Protein AF-0000000087553254 (afdb_homodimer)

Solvent-accessible surface area (backbone atoms only — not comparable to full-atom values): 28146 Å² total; per-residue (Å²): 136,81,85,48,63,66,59,53,47,50,54,47,42,64,72,37,41,68,56,50,58,52,58,67,69,57,78,90,59,87,63,30,45,30,37,30,45,46,31,50,48,27,61,68,55,45,52,47,40,70,76,36,70,59,27,34,40,38,30,23,25,74,48,68,72,35,42,65,58,19,60,81,59,50,51,98,47,33,47,75,44,86,37,45,73,69,58,56,67,71,47,87,70,63,21,42,25,44,35,29,61,66,35,65,56,79,42,71,55,43,85,60,46,50,57,54,55,57,69,32,39,32,76,57,6,33,45,37,40,32,27,63,36,48,82,74,21,64,72,50,43,51,51,53,53,50,32,69,30,85,71,38,18,66,62,43,70,66,49,74,79,81,67,36,62,73,54,72,57,55,49,49,50,53,43,49,75,66,45,36,38,82,66,42,45,32,38,38,43,59,67,44,78,24,79,46,68,62,53,57,50,57,68,40,52,81,52,80,42,42,72,59,46,75,62,40,53,74,70,52,34,53,52,50,50,53,51,51,52,51,51,49,44,68,75,48,77,55,73,71,30,77,44,58,40,36,30,35,42,41,34,29,28,31,53,66,70,76,85,123,135,79,85,47,64,67,58,54,46,50,54,48,42,63,72,38,41,67,56,52,59,53,57,68,69,59,77,88,59,87,62,32,46,28,36,30,45,44,32,50,48,26,62,67,56,44,53,47,39,70,77,36,70,59,27,35,40,37,31,23,25,75,46,68,73,35,44,64,58,20,59,81,57,50,51,98,47,32,46,73,45,86,38,46,72,69,57,57,67,71,46,89,70,62,22,39,27,43,33,28,61,66,36,64,55,77,42,70,54,44,86,59,45,50,56,54,55,55,68,32,38,32,74,58,7,32,43,37,40,32,24,65,36,49,82,76,21,65,71,50,43,50,51,54,53,49,32,69,30,86,70,39,17,64,62,43,70,67,50,74,80,81,67,35,63,71,54,71,56,54,49,50,48,52,42,50,76,67,46,36,39,83,66,41,46,33,39,38,43,58,67,44,78,24,79,46,69,63,54,58,51,57,67,41,52,80,52,79,42,42,72,57,46,74,61,38,55,72,70,53,35,54,53,50,51,53,52,50,51,50,51,50,44,68,75,49,78,54,72,70,31,77,43,57,40,35,29,35,42,39,34,28,28,31,53,68,68,75,84,123

Organism: NCBI:txid2305228

Nearest PDB structures (foldseek):
  3bkw-assembly1_B  TM=6.120E-01  e=1.301E-11  Mesorhizobium japonicum MAFF 303099
  3g5l-assembly2_A  TM=6.371E-01  e=8.388E-11  Listeria monocytogenes serotype 4b str. F2365
  3bkw-assembly1_A  TM=6.476E-01  e=2.067E-10  Mesorhizobium japonicum MAFF 303099
  3g5l-assembly1_B  TM=6.420E-01  e=1.278E-10  Listeria monocytogenes serotype 4b str. F2365
  5dm0-assembly1_A  TM=5.799E-01  e=1.023E-11  Bacillus velezensis FZB42

Secondary structure (DSSP, 8-state):
----HHHHHHHHHHHTHHHHHHHTTSPP-TT-EEEEET-TTSHHHHHHHHH-TT-EEEEEES-HHHHHHHGGG-BTTEEEEE--HHHHHHS---EEEEEEES-GGGSS-HHHHHHHHHHTEEEEEEEEEEEE-GGG-HHHHHHHHHHTSTTHHHHTTT------PPPHHHHHHHHHHTTEEEEEEEEEE--EEESSHHHHHHHHHTTTTHHHHTTS-HHHHHHHHHHHHHHHHHH--SSSEEE--EEEEEEEEE------/----HHHHHHHHHHHTHHHHHHHTTSPP-TT-EEEEET-TTSHHHHHHHHH-TT-EEEEEES-HHHHHHHGGG-BTTEEEEE--HHHHHHS---EEEEEEES-GGGSS-HHHHHHHHHHTEEEEEEEEEEEE-GGG-HHHHHHHHHHTSTTHHHHTTT------PPPHHHHHHHHHHTTEEEEEEEEEE--EEESSHHHHHHHHHTTTTHHHHTTS-HHHHHHHHHHHHHHHHHH--SSSEEE--EEEEEEEEE------

Structure (mmCIF, N/CA/C/O backbone):
data_AF-0000000087553254-model_v1
#
loop_
_entity.id
_entity.type
_entity.pdbx_description
1 polymer 'Methyltransferase domain-containing protein'
#
loop_
_atom_site.group_PDB
_atom_site.id
_atom_site.type_symbol
_atom_site.label_atom_id
_atom_site.label_alt_id
_atom_site.label_comp_id
_atom_site.label_asym_id
_atom_site.label_entity_id
_atom_site.label_seq_id
_atom_site.pdbx_PDB_ins_code
_atom_site.Cartn_x
_atom_site.Cartn_y
_atom_site.Cartn_z
_atom_site.occupancy
_atom_site.B_iso_or_equiv
_atom_site.auth_seq_id
_atom_site.auth_comp_id
_atom_site.auth_asym_id
_atom_site.auth_atom_id
_atom_site.pdbx_PDB_model_num
ATOM 1 N N . MET A 1 1 ? -32.625 -16.562 -18.203 1 28.36 1 MET A N 1
ATOM 2 C CA . MET A 1 1 ? -32 -15.312 -17.766 1 28.36 1 MET A CA 1
ATOM 3 C C . MET A 1 1 ? -30.75 -15.016 -18.594 1 28.36 1 MET A C 1
ATOM 5 O O . MET A 1 1 ? -29.844 -15.852 -18.688 1 28.36 1 MET A O 1
ATOM 9 N N . THR A 1 2 ? -30.656 -14.078 -19.531 1 33.56 2 THR A N 1
ATOM 10 C CA . THR A 1 2 ? -29.734 -13.758 -20.625 1 33.56 2 THR A CA 1
ATOM 11 C C . THR A 1 2 ? -28.422 -13.211 -20.078 1 33.56 2 THR A C 1
ATOM 13 O O . THR A 1 2 ? -28.422 -12.398 -19.156 1 33.56 2 THR A O 1
ATOM 16 N N . TRP A 1 3 ? -27.344 -13.945 -20.266 1 36.94 3 TRP A N 1
ATOM 17 C CA . TRP A 1 3 ? -25.938 -13.578 -20.047 1 36.94 3 TRP A CA 1
ATOM 18 C C . TRP A 1 3 ? -25.688 -12.141 -20.5 1 36.94 3 TRP A C 1
ATOM 20 O O . TRP A 1 3 ? -25.938 -11.781 -21.641 1 36.94 3 TRP A O 1
ATOM 30 N N . ASN A 1 4 ? -25.906 -11.195 -19.75 1 36.56 4 ASN A N 1
ATOM 31 C CA . ASN A 1 4 ? -25.578 -9.828 -20.125 1 36.56 4 ASN A CA 1
ATOM 32 C C . ASN A 1 4 ? -24.078 -9.555 -20.031 1 36.56 4 ASN A C 1
ATOM 34 O O . ASN A 1 4 ? -23.531 -9.438 -18.938 1 36.56 4 ASN A O 1
ATOM 38 N N . PRO A 1 5 ? -23.359 -9.656 -21.062 1 48.62 5 PRO A N 1
ATOM 39 C CA . PRO A 1 5 ? -21.906 -9.5 -21.172 1 48.62 5 PRO A CA 1
ATOM 40 C C . PRO A 1 5 ? -21.406 -8.258 -20.422 1 48.62 5 PRO A C 1
ATOM 42 O O . PRO A 1 5 ? -20.281 -8.266 -19.906 1 48.62 5 PRO A O 1
ATOM 45 N N . ASP A 1 6 ? -22.312 -7.242 -20.406 1 46.84 6 ASP A N 1
ATOM 46 C CA . ASP A 1 6 ? -21.844 -6.016 -19.766 1 46.84 6 ASP A CA 1
ATOM 47 C C . ASP A 1 6 ? -21.703 -6.203 -18.266 1 46.84 6 ASP A C 1
ATOM 49 O O . ASP A 1 6 ? -20.766 -5.691 -17.656 1 46.84 6 ASP A O 1
ATOM 53 N N . ILE A 1 7 ? -22.688 -6.914 -17.75 1 47.97 7 ILE A N 1
ATOM 54 C CA . ILE A 1 7 ? -22.672 -7.168 -16.312 1 47.97 7 ILE A CA 1
ATOM 55 C C . ILE A 1 7 ? -21.547 -8.133 -15.969 1 47.97 7 ILE A C 1
ATOM 57 O O . ILE A 1 7 ? -20.844 -7.934 -14.977 1 47.97 7 ILE A O 1
ATOM 61 N N . TYR A 1 8 ? -21.438 -9.164 -16.812 1 43.19 8 TYR A N 1
ATOM 62 C CA . TYR A 1 8 ? -20.344 -10.102 -16.641 1 43.19 8 TYR A CA 1
ATOM 63 C C . TYR A 1 8 ? -19 -9.391 -16.719 1 43.19 8 TYR A C 1
ATOM 65 O O . TYR A 1 8 ? -18.094 -9.641 -15.922 1 43.19 8 TYR A O 1
ATOM 73 N N . ASN A 1 9 ? -18.922 -8.469 -17.609 1 51.59 9 ASN A N 1
ATOM 74 C CA . ASN A 1 9 ? -17.688 -7.699 -17.781 1 51.59 9 ASN A CA 1
ATOM 75 C C . ASN A 1 9 ? -17.406 -6.797 -16.594 1 51.59 9 ASN A C 1
ATOM 77 O O . ASN A 1 9 ? -16.25 -6.645 -16.172 1 51.59 9 ASN A O 1
ATOM 81 N N . GLN A 1 10 ? -18.531 -6.246 -16.062 1 48.28 10 GLN A N 1
ATOM 82 C CA . GLN A 1 10 ? -18.359 -5.387 -14.891 1 48.28 10 GLN A CA 1
ATOM 83 C C . GLN A 1 10 ? -17.859 -6.184 -13.695 1 48.28 10 GLN A C 1
ATOM 85 O O . GLN A 1 10 ? -16.984 -5.719 -12.953 1 48.28 10 GLN A O 1
ATOM 90 N N . PHE A 1 11 ? -18.547 -7.348 -13.516 1 47.66 11 PHE A N 1
ATOM 91 C CA . PHE A 1 11 ? -18.141 -8.203 -12.406 1 47.66 11 PHE A CA 1
ATOM 92 C C . PHE A 1 11 ? -16.734 -8.727 -12.602 1 47.66 11 PHE A C 1
ATOM 94 O O . PHE A 1 11 ? -15.953 -8.805 -11.648 1 47.66 11 PHE A O 1
ATOM 101 N N . LYS A 1 12 ? -16.453 -9.125 -13.828 1 54.72 12 LYS A N 1
ATOM 102 C CA . LYS A 1 12 ? -15.094 -9.562 -14.164 1 54.72 12 LYS A CA 1
ATOM 103 C C . LYS A 1 12 ? -14.086 -8.438 -13.945 1 54.72 12 LYS A C 1
ATOM 105 O O . LYS A 1 12 ? -12.977 -8.68 -13.469 1 54.72 12 LYS A O 1
ATOM 110 N N . ASN A 1 13 ? -14.641 -7.258 -14.172 1 61.47 13 ASN A N 1
ATOM 111 C CA . ASN A 1 13 ? -13.781 -6.09 -13.992 1 61.47 13 ASN A CA 1
ATOM 112 C C . ASN A 1 13 ? -13.414 -5.883 -12.531 1 61.47 13 ASN A C 1
ATOM 114 O O . ASN A 1 13 ? -12.273 -5.551 -12.211 1 61.47 13 ASN A O 1
ATOM 118 N N . ILE A 1 14 ? -14.383 -6.141 -11.758 1 64.25 14 ILE A N 1
ATOM 119 C CA . ILE A 1 14 ? -14.094 -5.949 -10.344 1 64.25 14 ILE A CA 1
ATOM 120 C C . ILE A 1 14 ? -13.148 -7.047 -9.859 1 64.25 14 ILE A C 1
ATOM 122 O O . ILE A 1 14 ? -12.18 -6.773 -9.148 1 64.25 14 ILE A O 1
ATOM 126 N N . ARG A 1 15 ? -13.336 -8.164 -10.477 1 74 15 ARG A N 1
ATOM 127 C CA . ARG A 1 15 ? -12.508 -9.297 -10.086 1 74 15 ARG A CA 1
ATOM 128 C C . ARG A 1 15 ? -11.086 -9.156 -10.641 1 74 15 ARG A C 1
ATOM 130 O O . ARG A 1 15 ? -10.125 -9.602 -10.008 1 74 15 ARG A O 1
ATOM 137 N N . PHE A 1 16 ? -11 -8.383 -11.766 1 90.88 16 PHE A N 1
ATOM 138 C CA . PHE A 1 16 ? -9.711 -8.297 -12.453 1 90.88 16 PHE A CA 1
ATOM 139 C C . PHE A 1 16 ? -9.008 -6.992 -12.109 1 90.88 16 PHE A C 1
ATOM 141 O O . PHE A 1 16 ? -7.969 -6.668 -12.695 1 90.88 16 PHE A O 1
ATOM 148 N N . LYS A 1 17 ? -9.516 -6.301 -11.148 1 94.75 17 LYS A N 1
ATOM 149 C CA . LYS A 1 17 ? -8.953 -4.984 -10.852 1 94.75 17 LYS A CA 1
ATOM 150 C C . LYS A 1 17 ? -7.473 -5.082 -10.508 1 94.75 17 LYS A C 1
ATOM 152 O O . LYS A 1 17 ? -6.664 -4.297 -11.008 1 94.75 17 LYS A O 1
ATOM 157 N N . PRO A 1 18 ? -7.07 -6.098 -9.695 1 97.25 18 PRO A N 1
ATOM 158 C CA . PRO A 1 18 ? -5.637 -6.199 -9.422 1 97.25 18 PRO A CA 1
ATOM 159 C C . PRO A 1 18 ? -4.805 -6.441 -10.68 1 97.25 18 PRO A C 1
ATOM 161 O O . PRO A 1 18 ? -3.715 -5.883 -10.82 1 97.25 18 PRO A O 1
ATOM 164 N N . PHE A 1 19 ? -5.336 -7.207 -11.641 1 97.69 19 PHE A N 1
ATOM 165 C CA . PHE A 1 19 ? -4.676 -7.477 -12.914 1 97.69 19 PHE A CA 1
ATOM 166 C C . PHE A 1 19 ? -4.512 -6.195 -13.719 1 97.69 19 PHE A C 1
ATOM 168 O O . PHE A 1 19 ? -3.426 -5.914 -14.234 1 97.69 19 PHE A O 1
ATOM 175 N N . TYR A 1 20 ? -5.535 -5.422 -13.766 1 97.19 20 TYR A N 1
ATOM 176 C CA . TYR A 1 20 ? -5.48 -4.188 -14.539 1 97.19 20 TYR A CA 1
ATOM 177 C C . TYR A 1 20 ? -4.531 -3.182 -13.898 1 97.19 20 TYR A C 1
ATOM 179 O O . TYR A 1 20 ? -3.779 -2.498 -14.594 1 97.19 20 TYR A O 1
ATOM 187 N N . ASP A 1 21 ? -4.605 -3.086 -12.57 1 97.94 21 ASP A N 1
ATOM 188 C CA . ASP A 1 21 ? -3.691 -2.193 -11.867 1 97.94 21 ASP A CA 1
ATOM 189 C C . ASP A 1 21 ? -2.236 -2.566 -12.141 1 97.94 21 ASP A C 1
ATOM 191 O O . ASP A 1 21 ? -1.398 -1.692 -12.375 1 97.94 21 ASP A O 1
ATOM 195 N N . LEU A 1 22 ? -1.943 -3.877 -12.133 1 98.5 22 LEU A N 1
ATOM 196 C CA . LEU A 1 22 ? -0.587 -4.336 -12.414 1 98.5 22 LEU A CA 1
ATOM 197 C C . LEU A 1 22 ? -0.203 -4.043 -13.867 1 98.5 22 LEU A C 1
ATOM 199 O O . LEU A 1 22 ? 0.888 -3.535 -14.133 1 98.5 22 LEU A O 1
ATOM 203 N N . SER A 1 23 ? -1.09 -4.379 -14.812 1 98.06 23 SER A N 1
ATOM 204 C CA . SER A 1 23 ? -0.811 -4.215 -16.234 1 98.06 23 SER A CA 1
ATOM 205 C C . SER A 1 23 ? -0.566 -2.748 -16.578 1 98.06 23 SER A C 1
ATOM 207 O O . SER A 1 23 ? 0.199 -2.443 -17.5 1 98.06 23 SER A O 1
ATOM 209 N N . ASP A 1 24 ? -1.223 -1.819 -15.805 1 97.69 24 ASP A N 1
ATOM 210 C CA . ASP A 1 24 ? -1.083 -0.385 -16.047 1 97.69 24 ASP A CA 1
ATOM 211 C C . ASP A 1 24 ? 0.329 0.091 -15.711 1 97.69 24 ASP A C 1
ATOM 213 O O . ASP A 1 24 ? 0.748 1.164 -16.156 1 97.69 24 ASP A O 1
ATOM 217 N N . LEU A 1 25 ? 1.048 -0.637 -14.922 1 98.12 25 LEU A N 1
ATOM 218 C CA . LEU A 1 25 ? 2.398 -0.25 -14.531 1 98.12 25 LEU A CA 1
ATOM 219 C C . LEU A 1 25 ? 3.396 -0.557 -15.641 1 98.12 25 LEU A C 1
ATOM 221 O O . LEU A 1 25 ? 4.508 -0.024 -15.648 1 98.12 25 LEU A O 1
ATOM 225 N N . ILE A 1 26 ? 3.055 -1.466 -16.547 1 97.88 26 ILE A N 1
ATOM 226 C CA . ILE A 1 26 ? 3.969 -1.957 -17.562 1 97.88 26 ILE A CA 1
ATOM 227 C C . ILE A 1 26 ? 4.164 -0.888 -18.641 1 97.88 26 ILE A C 1
ATOM 229 O O . ILE A 1 26 ? 3.193 -0.319 -19.141 1 97.88 26 ILE A O 1
ATOM 233 N N . VAL A 1 27 ? 5.379 -0.621 -18.922 1 95.19 27 VAL A N 1
ATOM 234 C CA . VAL A 1 27 ? 5.719 0.334 -19.969 1 95.19 27 VAL A CA 1
ATOM 235 C C . VAL A 1 27 ? 5.715 -0.367 -21.328 1 95.19 27 VAL A C 1
ATOM 237 O O . VAL A 1 27 ? 6.363 -1.402 -21.5 1 95.19 27 VAL A O 1
ATOM 240 N N . HIS A 1 28 ? 5.02 0.184 -22.203 1 91 28 HIS A N 1
ATOM 241 C CA . HIS A 1 28 ? 4.93 -0.381 -23.547 1 91 28 HIS A CA 1
ATOM 242 C C . HIS A 1 28 ? 6.238 -0.209 -24.297 1 91 28 HIS A C 1
ATOM 244 O O . HIS A 1 28 ? 6.777 0.898 -24.375 1 91 28 HIS A O 1
ATOM 250 N N . GLU A 1 29 ? 6.695 -1.282 -24.734 1 89.12 29 GLU A N 1
ATOM 251 C CA . GLU A 1 29 ? 7.848 -1.282 -25.641 1 89.12 29 GLU A CA 1
ATOM 252 C C . GLU A 1 29 ? 7.555 -2.074 -26.906 1 89.12 29 GLU A C 1
ATOM 254 O O . GLU A 1 29 ? 6.727 -2.988 -26.891 1 89.12 29 GLU A O 1
ATOM 259 N N . THR A 1 30 ? 8.273 -1.625 -27.906 1 84.12 30 THR A N 1
ATOM 260 C CA . THR A 1 30 ? 8.07 -2.307 -29.172 1 84.12 30 THR A CA 1
ATOM 261 C C . THR A 1 30 ? 8.672 -3.709 -29.141 1 84.12 30 THR A C 1
ATOM 263 O O . THR A 1 30 ? 9.805 -3.895 -28.703 1 84.12 30 THR A O 1
ATOM 266 N N . SER A 1 31 ? 7.965 -4.754 -29.516 1 86.81 31 SER A N 1
ATOM 267 C CA . SER A 1 31 ? 8.375 -6.145 -29.703 1 86.81 31 SER A CA 1
ATOM 268 C C . SER A 1 31 ? 8.898 -6.738 -28.406 1 86.81 31 SER A C 1
ATOM 270 O O . SER A 1 31 ? 10.031 -7.227 -28.359 1 86.81 31 SER A O 1
ATOM 272 N N . MET A 1 32 ? 8.172 -6.824 -27.406 1 94.69 32 MET A N 1
ATOM 273 C CA . MET A 1 32 ? 8.539 -7.414 -26.125 1 94.69 32 MET A CA 1
ATOM 274 C C . MET A 1 32 ? 8.344 -8.922 -26.141 1 94.69 32 MET A C 1
ATOM 276 O O . MET A 1 32 ? 7.289 -9.414 -26.547 1 94.69 32 MET A O 1
ATOM 280 N N . LYS A 1 33 ? 9.406 -9.609 -25.797 1 97.69 33 LYS A N 1
ATOM 281 C CA . LYS A 1 33 ? 9.258 -11.016 -25.422 1 97.69 33 LYS A CA 1
ATOM 282 C C . LYS A 1 33 ? 8.844 -11.133 -23.953 1 97.69 33 LYS A C 1
ATOM 284 O O . LYS A 1 33 ? 9.641 -10.859 -23.047 1 97.69 33 LYS A O 1
ATOM 289 N N . ALA A 1 34 ? 7.641 -11.594 -23.75 1 98.5 34 ALA A N 1
ATOM 290 C CA . ALA A 1 34 ? 7.066 -11.562 -22.406 1 98.5 34 ALA A CA 1
ATOM 291 C C . ALA A 1 34 ? 6.68 -12.961 -21.938 1 98.5 34 ALA A C 1
ATOM 293 O O . ALA A 1 34 ? 6.266 -13.797 -22.734 1 98.5 34 ALA A O 1
ATOM 294 N N . ILE A 1 35 ? 6.793 -13.195 -20.656 1 98.69 35 ILE A N 1
ATOM 295 C CA . ILE A 1 35 ? 6.348 -14.453 -20.062 1 98.69 35 ILE A CA 1
ATOM 296 C C . ILE A 1 35 ? 5.391 -14.164 -18.906 1 98.69 35 ILE A C 1
ATOM 298 O O . ILE A 1 35 ? 5.594 -13.219 -18.141 1 98.69 35 ILE A O 1
ATOM 302 N N . ASP A 1 36 ? 4.309 -14.898 -18.859 1 98.75 36 ASP A N 1
ATOM 303 C CA . ASP A 1 36 ? 3.33 -14.867 -17.781 1 98.75 36 ASP A CA 1
ATOM 304 C C . ASP A 1 36 ? 3.453 -16.109 -16.891 1 98.75 36 ASP A C 1
ATOM 306 O O . ASP A 1 36 ? 3.062 -17.203 -17.297 1 98.75 36 ASP A O 1
ATOM 310 N N . LEU A 1 37 ? 4.008 -15.914 -15.703 1 98.69 37 LEU A N 1
ATOM 311 C CA . LEU A 1 37 ? 4.195 -17.016 -14.766 1 98.69 37 LEU A CA 1
ATOM 312 C C . LEU A 1 37 ? 2.902 -17.312 -14.008 1 98.69 37 LEU A C 1
ATOM 314 O O . LEU A 1 37 ? 2.361 -16.438 -13.328 1 98.69 37 LEU A O 1
ATOM 318 N N . GLY A 1 38 ? 2.486 -18.531 -14.047 1 97.75 38 GLY A N 1
ATOM 319 C CA . GLY A 1 38 ? 1.205 -18.875 -13.453 1 97.75 38 GLY A CA 1
ATOM 320 C C . GLY A 1 38 ? 0.023 -18.281 -14.188 1 97.75 38 GLY A C 1
ATOM 321 O O . GLY A 1 38 ? -0.82 -17.609 -13.586 1 97.75 38 GLY A O 1
ATOM 322 N N . CYS A 1 39 ? -0.105 -18.656 -15.461 1 97.5 39 CYS A N 1
ATOM 323 C CA . CYS A 1 39 ? -1.047 -17.969 -16.344 1 97.5 39 CYS A CA 1
ATOM 324 C C . CYS A 1 39 ? -2.463 -18.5 -16.141 1 97.5 39 CYS A C 1
ATOM 326 O O . CYS A 1 39 ? -3.428 -17.891 -16.609 1 97.5 39 CYS A O 1
ATOM 328 N N . GLY A 1 40 ? -2.66 -19.625 -15.438 1 95.62 40 GLY A N 1
ATOM 329 C CA . GLY A 1 40 ? -3.979 -20.188 -15.219 1 95.62 40 GLY A CA 1
ATOM 330 C C . GLY A 1 40 ? -4.691 -20.562 -16.5 1 95.62 40 GLY A C 1
ATOM 331 O O . GLY A 1 40 ? -4.133 -21.25 -17.359 1 95.62 40 GLY A O 1
ATOM 332 N N . THR A 1 41 ? -5.902 -20.078 -16.688 1 94.19 41 THR A N 1
ATOM 333 C CA . THR A 1 41 ? -6.711 -20.422 -17.859 1 94.19 41 THR A CA 1
ATOM 334 C C . THR A 1 41 ? -6.289 -19.578 -19.062 1 94.19 41 THR A C 1
ATOM 336 O O . THR A 1 41 ? -6.852 -19.719 -20.141 1 94.19 41 THR A O 1
ATOM 339 N N . GLY A 1 42 ? -5.406 -18.656 -18.828 1 96.31 42 GLY A N 1
ATOM 340 C CA . GLY A 1 42 ? -4.801 -17.938 -19.938 1 96.31 42 GLY A CA 1
ATOM 341 C C . GLY A 1 42 ? -5.574 -16.688 -20.328 1 96.31 42 GLY A C 1
ATOM 342 O O . GLY A 1 42 ? -5.105 -15.898 -21.141 1 96.31 42 GLY A O 1
ATOM 343 N N . GLU A 1 43 ? -6.738 -16.453 -19.75 1 94.75 43 GLU A N 1
ATOM 344 C CA . GLU A 1 43 ? -7.582 -15.328 -20.141 1 94.75 43 GLU A CA 1
ATOM 345 C C . GLU A 1 43 ? -6.863 -14 -19.906 1 94.75 43 GLU A C 1
ATOM 347 O O . GLU A 1 43 ? -6.875 -13.125 -20.766 1 94.75 43 GLU A O 1
ATOM 352 N N . GLN A 1 44 ? -6.23 -13.844 -18.75 1 95.94 44 GLN A N 1
ATOM 353 C CA . GLN A 1 44 ? -5.566 -12.586 -18.422 1 95.94 44 GLN A CA 1
ATOM 354 C C . GLN A 1 44 ? -4.32 -12.383 -19.281 1 95.94 44 GLN A C 1
ATOM 356 O O . GLN A 1 44 ? -3.984 -11.258 -19.641 1 95.94 44 GLN A O 1
ATOM 361 N N . THR A 1 45 ? -3.682 -13.461 -19.641 1 97.5 45 THR A N 1
ATOM 362 C CA . THR A 1 45 ? -2.568 -13.352 -20.578 1 97.5 45 THR A CA 1
ATOM 363 C C . THR A 1 45 ? -3.051 -12.844 -21.938 1 97.5 45 THR A C 1
ATOM 365 O O . THR A 1 45 ? -2.393 -12.016 -22.562 1 97.5 45 THR A O 1
ATOM 368 N N . TYR A 1 46 ? -4.152 -13.406 -22.359 1 97.19 46 TYR A N 1
ATOM 369 C CA . TYR A 1 46 ? -4.758 -12.945 -23.609 1 97.19 46 TYR A CA 1
ATOM 370 C C . TYR A 1 46 ? -5.043 -11.453 -23.562 1 97.19 46 TYR A C 1
ATOM 372 O O . TYR A 1 46 ? -4.758 -10.727 -24.516 1 97.19 46 TYR A O 1
ATOM 380 N N . LEU A 1 47 ? -5.609 -10.977 -22.438 1 96.44 47 LEU A N 1
ATOM 381 C CA . LEU A 1 47 ? -5.902 -9.555 -22.281 1 96.44 47 LEU A CA 1
ATOM 382 C C . LEU A 1 47 ? -4.625 -8.719 -22.359 1 96.44 47 LEU A C 1
ATOM 384 O O . LEU A 1 47 ? -4.648 -7.594 -22.859 1 96.44 47 LEU A O 1
ATOM 388 N N . LEU A 1 48 ? -3.488 -9.234 -21.906 1 97.06 48 LEU A N 1
ATOM 389 C CA . LEU A 1 48 ? -2.207 -8.547 -22.016 1 97.06 48 LEU A CA 1
ATOM 390 C C . LEU A 1 48 ? -1.828 -8.336 -23.484 1 97.06 48 LEU A C 1
ATOM 392 O O . LEU A 1 48 ? -1.296 -7.285 -23.844 1 97.06 48 LEU A O 1
ATOM 396 N N . THR A 1 49 ? -2.086 -9.352 -24.328 1 96.12 49 THR A N 1
ATOM 397 C CA . THR A 1 49 ? -1.737 -9.25 -25.75 1 96.12 49 THR A CA 1
ATOM 398 C C . THR A 1 49 ? -2.576 -8.172 -26.422 1 96.12 49 THR A C 1
ATOM 400 O O . THR A 1 49 ? -2.137 -7.559 -27.406 1 96.12 49 THR A O 1
ATOM 403 N N . GLN A 1 50 ? -3.803 -7.984 -25.906 1 95.56 50 GLN A N 1
ATOM 404 C CA . GLN A 1 50 ? -4.637 -6.914 -26.438 1 95.56 50 GLN A CA 1
ATOM 405 C C . GLN A 1 50 ? -4.086 -5.543 -26.047 1 95.56 50 GLN A C 1
ATOM 407 O O . GLN A 1 50 ? -4.125 -4.605 -26.859 1 95.56 50 GLN A O 1
ATOM 412 N N . LYS A 1 51 ? -3.576 -5.469 -24.906 1 95.62 51 LYS A N 1
ATOM 413 C CA . LYS A 1 51 ? -3.016 -4.211 -24.406 1 95.62 51 LYS A CA 1
ATOM 414 C C . LYS A 1 51 ? -1.674 -3.914 -25.062 1 95.62 51 LYS A C 1
ATOM 416 O O . LYS A 1 51 ? -1.334 -2.75 -25.297 1 95.62 51 LYS A O 1
ATOM 421 N N . PHE A 1 52 ? -0.943 -4.977 -25.328 1 96.62 52 PHE A N 1
ATOM 422 C CA . PHE A 1 52 ? 0.374 -4.871 -25.953 1 96.62 52 PHE A CA 1
ATOM 423 C C . PHE A 1 52 ? 0.432 -5.676 -27.234 1 96.62 52 PHE A C 1
ATOM 425 O O . PHE A 1 52 ? 1.105 -6.707 -27.312 1 96.62 52 PHE A O 1
ATOM 432 N N . PRO A 1 53 ? -0.036 -5.164 -28.281 1 93.38 53 PRO A N 1
ATOM 433 C CA . PRO A 1 53 ? -0.245 -5.945 -29.5 1 93.38 53 PRO A CA 1
ATOM 434 C C . PRO A 1 53 ? 1.064 -6.332 -30.188 1 93.38 53 PRO A C 1
ATOM 436 O O . PRO A 1 53 ? 1.1 -7.293 -30.969 1 93.38 53 PRO A O 1
ATOM 439 N N . ASP A 1 54 ? 2.084 -5.637 -29.891 1 93.81 54 ASP A N 1
ATOM 440 C CA . ASP A 1 54 ? 3.348 -5.918 -30.578 1 93.81 54 ASP A CA 1
ATOM 441 C C . ASP A 1 54 ? 4.211 -6.867 -29.75 1 93.81 54 ASP A C 1
ATOM 443 O O . ASP A 1 54 ? 5.324 -7.211 -30.156 1 93.81 54 ASP A O 1
ATOM 447 N N . ALA A 1 55 ? 3.727 -7.289 -28.625 1 96.19 55 ALA A N 1
ATOM 448 C CA . ALA A 1 55 ? 4.477 -8.18 -27.75 1 96.19 55 ALA A CA 1
ATOM 449 C C . ALA A 1 55 ? 4.137 -9.641 -28.016 1 96.19 55 ALA A C 1
ATOM 451 O O . ALA A 1 55 ? 3.041 -9.953 -28.5 1 96.19 55 ALA A O 1
ATOM 452 N N . GLU A 1 56 ? 5.074 -10.445 -27.844 1 97.38 56 GLU A N 1
ATOM 453 C CA . GLU A 1 56 ? 4.879 -11.891 -27.859 1 97.38 56 GLU A CA 1
ATOM 454 C C . GLU A 1 56 ? 4.828 -12.453 -26.453 1 97.38 56 GLU A C 1
ATOM 456 O O . GLU A 1 56 ? 5.758 -12.258 -25.656 1 97.38 56 GLU A O 1
ATOM 461 N N . PHE A 1 57 ? 3.748 -13.156 -26.141 1 97.94 57 PHE A N 1
ATOM 462 C CA . PHE A 1 57 ? 3.564 -13.68 -24.797 1 97.94 57 PHE A CA 1
ATOM 463 C C . PHE A 1 57 ? 3.625 -15.195 -24.781 1 97.94 57 PHE A C 1
ATOM 465 O O . PHE A 1 57 ? 3.082 -15.852 -25.672 1 97.94 57 PHE A O 1
ATOM 472 N N . ILE A 1 58 ? 4.277 -15.734 -23.812 1 98.19 58 ILE A N 1
ATOM 473 C CA . ILE A 1 58 ? 4.172 -17.141 -23.438 1 98.19 58 ILE A CA 1
ATOM 474 C C . ILE A 1 58 ? 3.625 -17.25 -22.016 1 98.19 58 ILE A C 1
ATOM 476 O O . ILE A 1 58 ? 4.168 -16.641 -21.078 1 98.19 58 ILE A O 1
ATOM 480 N N . GLY A 1 59 ? 2.527 -17.891 -21.859 1 98.38 59 GLY A N 1
ATOM 481 C CA . GLY A 1 59 ? 2.012 -18.203 -20.531 1 98.38 59 GLY A CA 1
ATOM 482 C C . GLY A 1 59 ? 2.404 -19.594 -20.062 1 98.38 59 GLY A C 1
ATOM 483 O O . GLY A 1 59 ? 2.291 -20.562 -20.812 1 98.38 59 GLY A O 1
ATOM 484 N N . ILE A 1 60 ? 2.889 -19.688 -18.844 1 97.94 60 ILE A N 1
ATOM 485 C CA . ILE A 1 60 ? 3.225 -21.016 -18.328 1 97.94 60 ILE A CA 1
ATOM 486 C C . ILE A 1 60 ? 2.428 -21.281 -17.062 1 97.94 60 ILE A C 1
ATOM 488 O O . ILE A 1 60 ? 2.129 -20.375 -16.297 1 97.94 60 ILE A O 1
ATOM 492 N N . ASP A 1 61 ? 2.074 -22.484 -16.844 1 97.12 61 ASP A N 1
ATOM 493 C CA . ASP A 1 61 ? 1.412 -22.984 -15.641 1 97.12 61 ASP A CA 1
ATOM 494 C C . ASP A 1 61 ? 1.775 -24.438 -15.383 1 97.12 61 ASP A C 1
ATOM 496 O O . ASP A 1 61 ? 2.086 -25.188 -16.312 1 97.12 61 ASP A O 1
ATOM 500 N N . SER A 1 62 ? 1.792 -24.812 -14.125 1 94.62 62 SER A N 1
ATOM 501 C CA . SER A 1 62 ? 2.164 -26.188 -13.758 1 94.62 62 SER A CA 1
ATOM 502 C C . SER A 1 62 ? 0.956 -27.109 -13.789 1 94.62 62 SER A C 1
ATOM 504 O O . SER A 1 62 ? 1.099 -28.328 -13.648 1 94.62 62 SER A O 1
ATOM 506 N N . SER A 1 63 ? -0.262 -26.609 -13.977 1 92.56 63 SER A N 1
ATOM 507 C CA . SER A 1 63 ? -1.486 -27.406 -13.984 1 92.56 63 SER A CA 1
ATOM 508 C C . SER A 1 63 ? -1.938 -27.703 -15.406 1 92.56 63 SER A C 1
ATOM 510 O O . SER A 1 63 ? -2.395 -26.812 -16.125 1 92.56 63 SER A O 1
ATOM 512 N N . PRO A 1 64 ? -1.945 -28.969 -15.797 1 92.56 64 PRO A N 1
ATOM 513 C CA . PRO A 1 64 ? -2.447 -29.328 -17.125 1 92.56 64 PRO A CA 1
ATOM 514 C C . PRO A 1 64 ? -3.92 -28.969 -17.312 1 92.56 64 PRO A C 1
ATOM 516 O O . PRO A 1 64 ? -4.328 -28.594 -18.422 1 92.56 64 PRO A O 1
ATOM 519 N N . GLU A 1 65 ? -4.664 -29.078 -16.281 1 90.38 65 GLU A N 1
ATOM 520 C CA . GLU A 1 65 ? -6.094 -28.797 -16.328 1 90.38 65 GLU A CA 1
ATOM 521 C C . GLU A 1 65 ? -6.344 -27.328 -16.688 1 90.38 65 GLU A C 1
ATOM 523 O O . GLU A 1 65 ? -7.211 -27.016 -17.5 1 90.38 65 GLU A O 1
ATOM 528 N N . MET A 1 66 ? -5.641 -26.453 -16.062 1 89.31 66 MET A N 1
ATOM 529 C CA . MET A 1 66 ? -5.746 -25.031 -16.359 1 89.31 66 MET A CA 1
ATOM 530 C C . MET A 1 66 ? -5.348 -24.75 -17.812 1 89.31 66 MET A C 1
ATOM 532 O O . MET A 1 66 ? -6.02 -23.984 -18.5 1 89.31 66 MET A O 1
ATOM 536 N N . LEU A 1 67 ? -4.316 -25.391 -18.281 1 91.94 67 LEU A N 1
ATOM 537 C CA . LEU A 1 67 ? -3.76 -25.109 -19.594 1 91.94 67 LEU A CA 1
ATOM 538 C C . LEU A 1 67 ? -4.691 -25.609 -20.688 1 91.94 67 LEU A C 1
ATOM 540 O O . LEU A 1 67 ? -4.691 -25.062 -21.797 1 91.94 67 LEU A O 1
ATOM 544 N N . GLU A 1 68 ? -5.441 -26.656 -20.391 1 91.5 68 GLU A N 1
ATOM 545 C CA . GLU A 1 68 ? -6.414 -27.125 -21.375 1 91.5 68 GLU A CA 1
ATOM 546 C C . GLU A 1 68 ? -7.391 -26.016 -21.75 1 91.5 68 GLU A C 1
ATOM 548 O O . GLU A 1 68 ? -7.77 -25.891 -22.922 1 91.5 68 GLU A O 1
ATOM 553 N N . LYS A 1 69 ? -7.723 -25.219 -20.781 1 89.44 69 LYS A N 1
ATOM 554 C CA . LYS A 1 69 ? -8.641 -24.094 -21 1 89.44 69 LYS A CA 1
ATOM 555 C C . LYS A 1 69 ? -7.934 -22.938 -21.703 1 89.44 69 LYS A C 1
ATOM 557 O O . LYS A 1 69 ? -8.57 -22.141 -22.375 1 89.44 69 LYS A O 1
ATOM 562 N N . SER A 1 70 ? -6.691 -22.859 -21.594 1 90.44 70 SER A N 1
ATOM 563 C CA . SER A 1 70 ? -5.918 -21.734 -22.109 1 90.44 70 SER A CA 1
ATOM 564 C C . SER A 1 70 ? -5.762 -21.828 -23.625 1 90.44 70 SER A C 1
ATOM 566 O O . SER A 1 70 ? -5.555 -20.812 -24.297 1 90.44 70 SER A O 1
ATOM 568 N N . LYS A 1 71 ? -5.844 -23 -24.219 1 91.44 71 LYS A N 1
ATOM 569 C CA . LYS A 1 71 ? -5.621 -23.25 -25.641 1 91.44 71 LYS A CA 1
ATOM 570 C C . LYS A 1 71 ? -6.562 -22.406 -26.484 1 91.44 71 LYS A C 1
ATOM 572 O O . LYS A 1 71 ? -6.207 -22 -27.609 1 91.44 71 LYS A O 1
ATOM 577 N N . THR A 1 72 ? -7.691 -22.109 -25.969 1 93.94 72 THR A N 1
ATOM 578 C CA . THR A 1 72 ? -8.703 -21.359 -26.719 1 93.94 72 THR A CA 1
ATOM 579 C C . THR A 1 72 ? -8.234 -19.922 -26.984 1 93.94 72 THR A C 1
ATOM 581 O O . THR A 1 72 ? -8.734 -19.266 -27.891 1 93.94 72 THR A O 1
ATOM 584 N N . TRP A 1 73 ? -7.246 -19.5 -26.188 1 94.88 73 TRP A N 1
ATOM 585 C CA . TRP A 1 73 ? -6.809 -18.109 -26.281 1 94.88 73 TRP A CA 1
ATOM 586 C C . TRP A 1 73 ? -5.59 -17.984 -27.188 1 94.88 73 TRP A C 1
ATOM 588 O O . TRP A 1 73 ? -5.156 -16.875 -27.5 1 94.88 73 TRP A O 1
ATOM 598 N N . GLU A 1 74 ? -5.016 -19.062 -27.656 1 96.06 74 GLU A N 1
ATOM 599 C CA . GLU A 1 74 ? -3.77 -19.016 -28.422 1 96.06 74 GLU A CA 1
ATOM 600 C C . GLU A 1 74 ? -3.959 -18.297 -29.75 1 96.06 74 GLU A C 1
ATOM 602 O O . GLU A 1 74 ? -5.023 -18.375 -30.359 1 96.06 74 GLU A O 1
ATOM 607 N N . HIS A 1 75 ? -3.039 -17.531 -30.172 1 94.94 75 HIS A N 1
ATOM 608 C CA . HIS A 1 75 ? -2.945 -16.891 -31.484 1 94.94 75 HIS A CA 1
ATOM 609 C C . HIS A 1 75 ? -1.497 -16.578 -31.828 1 94.94 75 HIS A C 1
ATOM 611 O O . HIS A 1 75 ? -0.572 -17.094 -31.203 1 94.94 75 HIS A O 1
ATOM 617 N N . LYS A 1 76 ? -1.259 -15.836 -32.844 1 94.25 76 LYS A N 1
ATOM 618 C CA . LYS A 1 76 ? 0.064 -15.648 -33.438 1 94.25 76 LYS A CA 1
ATOM 619 C C . LYS A 1 76 ? 1.061 -15.141 -32.406 1 94.25 76 LYS A C 1
ATOM 621 O O . LYS A 1 76 ? 2.217 -15.57 -32.375 1 94.25 76 LYS A O 1
ATOM 626 N N . ASN A 1 77 ? 0.618 -14.312 -31.453 1 95.88 77 ASN A N 1
ATOM 627 C CA . ASN A 1 77 ? 1.534 -13.703 -30.484 1 95.88 77 ASN A CA 1
ATOM 628 C C . ASN A 1 77 ? 1.326 -14.258 -29.078 1 95.88 77 ASN A C 1
ATOM 630 O O . ASN A 1 77 ? 1.783 -13.664 -28.109 1 95.88 77 ASN A O 1
ATOM 634 N N . LEU A 1 78 ? 0.638 -15.383 -28.953 1 98.19 78 LEU A N 1
ATOM 635 C CA . LEU A 1 78 ? 0.351 -15.938 -27.625 1 98.19 78 LEU A CA 1
ATOM 636 C C . LEU A 1 78 ? 0.374 -17.453 -27.656 1 98.19 78 LEU A C 1
ATOM 638 O O . LEU A 1 78 ? -0.365 -18.078 -28.42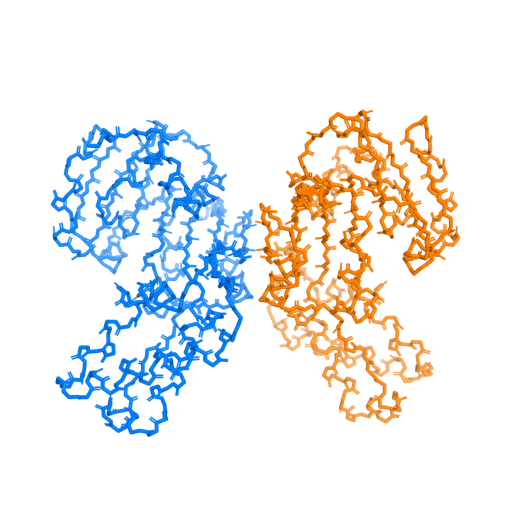2 1 98.19 78 LEU A O 1
ATOM 642 N N . SER A 1 79 ? 1.206 -18.031 -26.922 1 98 79 SER A N 1
ATOM 643 C CA . SER A 1 79 ? 1.247 -19.484 -26.734 1 98 79 SER A CA 1
ATOM 644 C C . SER A 1 79 ? 1.305 -19.859 -25.266 1 98 79 SER A C 1
ATOM 646 O O . SER A 1 79 ? 1.607 -19.016 -24.422 1 98 79 SER A O 1
ATOM 648 N N . PHE A 1 80 ? 0.953 -21.031 -24.906 1 97.88 80 PHE A N 1
ATOM 649 C CA . PHE A 1 80 ? 0.949 -21.531 -23.547 1 97.88 80 PHE A CA 1
ATOM 650 C C . PHE A 1 80 ? 1.756 -22.828 -23.438 1 97.88 80 PHE A C 1
ATOM 652 O O . PHE A 1 80 ? 1.792 -23.609 -24.391 1 97.88 80 PHE A O 1
ATOM 659 N N . GLN A 1 81 ? 2.389 -23.016 -22.328 1 96.88 81 GLN A N 1
ATOM 660 C CA . GLN A 1 81 ? 3.25 -24.188 -22.141 1 96.88 81 GLN A CA 1
ATOM 661 C C . GLN A 1 81 ? 3.158 -24.703 -20.703 1 96.88 81 GLN A C 1
ATOM 663 O O . GLN A 1 81 ? 3.107 -23.922 -19.766 1 96.88 81 GLN A O 1
ATOM 668 N N . LEU A 1 82 ? 3.117 -25.984 -20.609 1 96.88 82 LEU A N 1
ATOM 669 C CA . LEU A 1 82 ? 3.236 -26.609 -19.297 1 96.88 82 LEU A CA 1
ATOM 670 C C . LEU A 1 82 ? 4.648 -26.469 -18.75 1 96.88 82 LEU A C 1
ATOM 672 O O . LEU A 1 82 ? 5.605 -26.984 -19.328 1 96.88 82 LEU A O 1
ATOM 676 N N . SER A 1 83 ? 4.816 -25.734 -17.703 1 96.62 83 SER A N 1
ATOM 677 C CA . SER A 1 83 ? 6.117 -25.484 -17.094 1 96.62 83 SER A CA 1
ATOM 678 C C . SER A 1 83 ? 5.973 -24.875 -15.703 1 96.62 83 SER A C 1
ATOM 680 O O . SER A 1 83 ? 5 -24.172 -15.43 1 96.62 83 SER A O 1
ATOM 682 N N . THR A 1 84 ? 6.898 -25.219 -14.828 1 96.31 84 THR A N 1
ATOM 683 C CA . THR A 1 84 ? 6.992 -24.547 -13.539 1 96.31 84 THR A CA 1
ATOM 684 C C . THR A 1 84 ? 7.898 -23.328 -13.633 1 96.31 84 THR A C 1
ATOM 686 O O . THR A 1 84 ? 8.641 -23.156 -14.602 1 96.31 84 THR A O 1
ATOM 689 N N . THR A 1 85 ? 7.75 -22.453 -12.68 1 96.75 85 THR A N 1
ATOM 690 C CA . THR A 1 85 ? 8.664 -21.328 -12.578 1 96.75 85 THR A CA 1
ATOM 691 C C . THR A 1 85 ? 10.109 -21.812 -12.477 1 96.75 85 THR A C 1
ATOM 693 O O . THR A 1 85 ? 11.008 -21.219 -13.094 1 96.75 85 THR A O 1
ATOM 696 N N . GLU A 1 86 ? 10.336 -22.859 -11.742 1 95.44 86 GLU A N 1
ATOM 697 C CA . GLU A 1 86 ? 11.664 -23.422 -11.562 1 95.44 86 GLU A CA 1
ATOM 698 C C . GLU A 1 86 ? 12.25 -23.891 -12.898 1 95.44 86 GLU A C 1
ATOM 700 O O . GLU A 1 86 ? 13.43 -23.672 -13.164 1 95.44 86 GLU A O 1
ATOM 705 N N . GLU A 1 87 ? 11.438 -24.547 -13.641 1 96.19 87 GLU A N 1
ATOM 706 C CA . GLU A 1 87 ? 11.883 -25.016 -14.953 1 96.19 87 GLU A CA 1
ATOM 707 C C . GLU A 1 87 ? 12.234 -23.828 -15.859 1 96.19 87 GLU A C 1
ATOM 709 O O . GLU A 1 87 ? 13.242 -23.875 -16.578 1 96.19 87 GLU A O 1
ATOM 714 N N . MET A 1 88 ? 11.375 -22.859 -15.82 1 96.75 88 MET A N 1
ATOM 715 C CA . MET A 1 88 ? 11.648 -21.656 -16.594 1 96.75 88 MET A CA 1
ATOM 716 C C . MET A 1 88 ? 12.992 -21.031 -16.203 1 96.75 88 MET A C 1
ATOM 718 O O . MET A 1 88 ? 13.766 -20.609 -17.062 1 96.75 88 MET A O 1
ATOM 722 N N . LEU A 1 89 ? 13.344 -21.031 -14.938 1 97.44 89 LEU A N 1
ATOM 723 C CA . LEU A 1 89 ? 14.562 -20.438 -14.406 1 97.44 89 LEU A CA 1
ATOM 724 C C . LEU A 1 89 ? 15.797 -21.203 -14.852 1 97.44 89 LEU A C 1
ATOM 726 O O . LEU A 1 89 ? 16.891 -20.656 -14.906 1 97.44 89 LEU A O 1
ATOM 730 N N . LYS A 1 90 ? 15.602 -22.453 -15.195 1 96.88 90 LYS A N 1
ATOM 731 C CA . LYS A 1 90 ? 16.703 -23.297 -15.656 1 96.88 90 LYS A CA 1
ATOM 732 C C . LYS A 1 90 ? 17.016 -23.031 -17.125 1 96.88 90 LYS A C 1
ATOM 734 O O . LYS A 1 90 ? 18.078 -23.406 -17.625 1 96.88 90 LYS A O 1
ATOM 739 N N . GLY A 1 91 ? 16.047 -22.453 -17.766 1 95.31 91 GLY A N 1
ATOM 740 C CA . GLY A 1 91 ? 16.234 -22.172 -19.188 1 95.31 91 GLY A CA 1
ATOM 741 C C . GLY A 1 91 ? 17.219 -21.047 -19.453 1 95.31 91 GLY A C 1
ATOM 742 O O . GLY A 1 91 ? 17.688 -20.391 -18.531 1 95.31 91 GLY A O 1
ATOM 743 N N . LYS A 1 92 ? 17.5 -20.859 -20.734 1 94.81 92 LYS A N 1
ATOM 744 C CA . LYS A 1 92 ? 18.531 -19.891 -21.125 1 94.81 92 LYS A CA 1
ATOM 745 C C . LYS A 1 92 ? 17.891 -18.609 -21.672 1 94.81 92 LYS A C 1
ATOM 747 O O . LYS A 1 92 ? 18.578 -17.625 -21.922 1 94.81 92 LYS A O 1
ATOM 752 N N . LYS A 1 93 ? 16.656 -18.641 -21.75 1 95.88 93 LYS A N 1
ATOM 753 C CA . LYS A 1 93 ? 15.961 -17.5 -22.344 1 95.88 93 LYS A CA 1
ATOM 754 C C . LYS A 1 93 ? 15.898 -16.312 -21.375 1 95.88 93 LYS A C 1
ATOM 756 O O . LYS A 1 93 ? 15.781 -16.516 -20.172 1 95.88 93 LYS A O 1
ATOM 761 N N . HIS A 1 94 ? 16.016 -15.109 -21.969 1 97.38 94 HIS A N 1
ATOM 762 C CA . HIS A 1 94 ? 15.766 -13.859 -21.266 1 97.38 94 HIS A CA 1
ATOM 763 C C . HIS A 1 94 ? 14.477 -13.203 -21.734 1 97.38 94 HIS A C 1
ATOM 765 O O . HIS A 1 94 ? 14.008 -13.469 -22.844 1 97.38 94 HIS A O 1
ATOM 771 N N . TRP A 1 95 ? 13.945 -12.422 -20.875 1 98.19 95 TRP A N 1
ATOM 772 C CA . TRP A 1 95 ? 12.625 -11.859 -21.141 1 98.19 95 TRP A CA 1
ATOM 773 C C . TRP A 1 95 ? 12.641 -10.336 -21.031 1 98.19 95 TRP A C 1
ATOM 775 O O . TRP A 1 95 ? 13.281 -9.789 -20.125 1 98.19 95 TRP A O 1
ATOM 785 N N . ASP A 1 96 ? 11.867 -9.656 -21.906 1 98.19 96 ASP A N 1
ATOM 786 C CA . ASP A 1 96 ? 11.68 -8.211 -21.797 1 98.19 96 ASP A CA 1
ATOM 787 C C . ASP A 1 96 ? 10.648 -7.859 -20.734 1 98.19 96 ASP A C 1
ATOM 789 O O . ASP A 1 96 ? 10.609 -6.73 -20.234 1 98.19 96 ASP A O 1
ATOM 793 N N . LEU A 1 97 ? 9.805 -8.867 -20.438 1 98.62 97 LEU A N 1
ATOM 794 C CA . LEU A 1 97 ? 8.797 -8.727 -19.391 1 98.62 97 LEU A CA 1
ATOM 795 C C . LEU A 1 97 ? 8.539 -10.055 -18.688 1 98.62 97 LEU A C 1
ATOM 797 O O . LEU A 1 97 ? 8.219 -11.055 -19.344 1 98.62 97 LEU A O 1
ATOM 801 N N . ILE A 1 98 ? 8.766 -10.078 -17.469 1 98.88 98 ILE A N 1
ATOM 802 C CA . ILE A 1 98 ? 8.273 -11.164 -16.609 1 98.88 98 ILE A CA 1
ATOM 803 C C . ILE A 1 98 ? 7.051 -10.688 -15.828 1 98.88 98 ILE A C 1
ATOM 805 O O . ILE A 1 98 ? 7.148 -9.773 -15.008 1 98.88 98 ILE A O 1
ATOM 809 N N . PHE A 1 99 ? 5.98 -11.297 -16.125 1 98.81 99 PHE A N 1
ATOM 810 C CA . PHE A 1 99 ? 4.688 -10.953 -15.547 1 98.81 99 PHE A CA 1
ATOM 811 C C . PHE A 1 99 ? 4.152 -12.109 -14.703 1 98.81 99 PHE A C 1
ATOM 813 O O . PHE A 1 99 ? 4.277 -13.273 -15.086 1 98.81 99 PHE A O 1
ATOM 820 N N . SER A 1 100 ? 3.621 -11.82 -13.547 1 98.81 100 SER A N 1
ATOM 821 C CA . SER A 1 100 ? 2.953 -12.82 -12.719 1 98.81 100 SER A CA 1
ATOM 822 C C . SER A 1 100 ? 1.854 -12.188 -11.867 1 98.81 100 SER A C 1
ATOM 824 O O . SER A 1 100 ? 2.113 -11.258 -11.102 1 98.81 100 SER A O 1
ATOM 826 N N . ASN A 1 101 ? 0.722 -12.672 -12.023 1 97.88 101 ASN A N 1
ATOM 827 C CA . ASN A 1 101 ? -0.437 -12.172 -11.297 1 97.88 101 ASN A CA 1
ATOM 828 C C . ASN A 1 101 ? -1.083 -13.266 -10.453 1 97.88 101 ASN A C 1
ATOM 830 O O . ASN A 1 101 ? -1.735 -14.164 -10.984 1 97.88 101 ASN A O 1
ATOM 834 N N . ALA A 1 102 ? -0.909 -13.133 -9.109 1 96.19 102 ALA A N 1
ATOM 835 C CA . ALA A 1 102 ? -1.55 -14.031 -8.148 1 96.19 102 ALA A CA 1
ATOM 836 C C . ALA A 1 102 ? -1.092 -15.469 -8.344 1 96.19 102 ALA A C 1
ATOM 838 O O . ALA A 1 102 ? -1.914 -16.391 -8.391 1 96.19 102 ALA A O 1
ATOM 839 N N . ALA A 1 103 ? 0.221 -15.672 -8.422 1 96.69 103 ALA A N 1
ATOM 840 C CA . ALA A 1 103 ? 0.757 -17.016 -8.633 1 96.69 103 ALA A CA 1
ATOM 841 C C . ALA A 1 103 ? 1.963 -17.266 -7.734 1 96.69 103 ALA A C 1
ATOM 843 O O . ALA A 1 103 ? 2.047 -18.312 -7.078 1 96.69 103 ALA A O 1
ATOM 844 N N . LEU A 1 104 ? 2.826 -16.25 -7.551 1 97.94 104 LEU A N 1
ATOM 845 C CA . LEU A 1 104 ? 4.125 -16.469 -6.922 1 97.94 104 LEU A CA 1
ATOM 846 C C . LEU A 1 104 ? 3.988 -16.562 -5.406 1 97.94 104 LEU A C 1
ATOM 848 O O . LEU A 1 104 ? 4.918 -16.984 -4.719 1 97.94 104 LEU A O 1
ATOM 852 N N . GLN A 1 105 ? 2.803 -16.203 -4.832 1 96.19 105 GLN A N 1
ATOM 853 C CA . GLN A 1 105 ? 2.596 -16.375 -3.398 1 96.19 105 GLN A CA 1
ATOM 854 C C . GLN A 1 105 ? 2.635 -17.844 -3.012 1 96.19 105 GLN A C 1
ATOM 856 O O . GLN A 1 105 ? 2.744 -18.188 -1.829 1 96.19 105 GLN A O 1
ATOM 861 N N . TRP A 1 106 ? 2.578 -18.734 -3.998 1 92 106 TRP A N 1
ATOM 862 C CA . TRP A 1 106 ? 2.6 -20.172 -3.754 1 92 106 TRP A CA 1
ATOM 863 C C . TRP A 1 106 ? 4.012 -20.719 -3.898 1 92 106 TRP A C 1
ATOM 865 O O . TRP A 1 106 ? 4.254 -21.906 -3.637 1 92 106 TRP A O 1
ATOM 875 N N . SER A 1 107 ? 4.898 -19.891 -4.41 1 94.5 107 SER A N 1
ATOM 876 C CA . SER A 1 107 ? 6.309 -20.266 -4.488 1 94.5 107 SER A CA 1
ATOM 877 C C . SER A 1 107 ? 7.043 -19.938 -3.193 1 94.5 107 SER A C 1
ATOM 879 O O . SER A 1 107 ? 6.773 -18.922 -2.564 1 94.5 107 SER A O 1
ATOM 881 N N . ASP A 1 108 ? 7.992 -20.734 -2.84 1 93.25 108 ASP A N 1
ATOM 882 C CA . ASP A 1 108 ? 8.711 -20.547 -1.581 1 93.25 108 ASP A CA 1
ATOM 883 C C . ASP A 1 108 ? 9.953 -19.688 -1.777 1 93.25 108 ASP A C 1
ATOM 885 O O . ASP A 1 108 ? 10.391 -19.469 -2.908 1 93.25 108 ASP A O 1
ATOM 889 N N . ASP A 1 109 ? 10.438 -19.156 -0.753 1 96.31 109 ASP A N 1
ATOM 890 C CA . ASP A 1 109 ? 11.758 -18.531 -0.64 1 96.31 109 ASP A CA 1
ATOM 891 C C . ASP A 1 109 ? 11.906 -17.375 -1.622 1 96.31 109 ASP A C 1
ATOM 893 O O . ASP A 1 109 ? 12.828 -17.359 -2.439 1 96.31 109 ASP A O 1
ATOM 897 N N . HIS A 1 110 ? 11.062 -16.391 -1.473 1 98.44 110 HIS A N 1
ATOM 898 C CA . HIS A 1 110 ? 11.094 -15.219 -2.348 1 98.44 110 HIS A CA 1
ATOM 899 C C . HIS A 1 110 ? 12.453 -14.531 -2.307 1 98.44 110 HIS A C 1
ATOM 901 O O . HIS A 1 110 ? 12.875 -13.922 -3.293 1 98.44 110 HIS A O 1
ATOM 907 N N . GLU A 1 111 ? 13.195 -14.625 -1.226 1 98.25 111 GLU A N 1
ATOM 908 C CA . GLU A 1 111 ? 14.523 -14.023 -1.107 1 98.25 111 GLU A CA 1
ATOM 909 C C . GLU A 1 111 ? 15.477 -14.578 -2.162 1 98.25 111 GLU A C 1
ATOM 911 O O . GLU A 1 111 ? 16.375 -13.867 -2.633 1 98.25 111 GLU A O 1
ATOM 916 N N . SER A 1 112 ? 15.25 -15.812 -2.547 1 98.12 112 SER A N 1
ATOM 917 C CA . SER A 1 112 ? 16.078 -16.453 -3.566 1 98.12 112 SER A CA 1
ATOM 918 C C . SER A 1 112 ? 15.398 -16.406 -4.93 1 98.12 112 SER A C 1
ATOM 920 O O . SER A 1 112 ? 16.062 -16.25 -5.957 1 98.12 112 SER A O 1
ATOM 922 N N . LEU A 1 113 ? 14.102 -16.5 -4.938 1 98.56 113 LEU A N 1
ATOM 923 C CA . LEU A 1 113 ? 13.336 -16.609 -6.172 1 98.56 113 LEU A CA 1
ATOM 924 C C . LEU A 1 113 ? 13.406 -15.32 -6.973 1 98.56 113 LEU A C 1
ATOM 926 O O . LEU A 1 113 ? 13.656 -15.344 -8.18 1 98.56 113 LEU A O 1
ATOM 930 N N . PHE A 1 114 ? 13.219 -14.18 -6.352 1 98.81 114 PHE A N 1
ATOM 931 C CA . PHE A 1 114 ? 13.086 -12.914 -7.062 1 98.81 114 PHE A CA 1
ATOM 932 C C . PHE A 1 114 ? 14.406 -12.523 -7.723 1 98.81 114 PHE A C 1
ATOM 934 O O . PHE A 1 114 ? 14.422 -12.125 -8.891 1 98.81 114 PHE A O 1
ATOM 941 N N . PRO A 1 115 ? 15.555 -12.664 -6.996 1 98.75 115 PRO A N 1
ATOM 942 C CA . PRO A 1 115 ? 16.828 -12.43 -7.691 1 98.75 115 PRO A CA 1
ATOM 943 C C . PRO A 1 115 ? 16.984 -13.305 -8.938 1 98.75 115 PRO A C 1
ATOM 945 O O . PRO A 1 115 ? 17.469 -12.828 -9.969 1 98.75 115 PRO A O 1
ATOM 948 N N . LYS A 1 116 ? 16.594 -14.516 -8.859 1 98.62 116 LYS A N 1
ATOM 949 C CA . LYS A 1 116 ? 16.688 -15.414 -10.008 1 98.62 116 LYS A CA 1
ATOM 950 C C . LYS A 1 116 ? 15.781 -14.953 -11.141 1 98.62 116 LYS A C 1
ATOM 952 O O . LYS A 1 116 ? 16.172 -14.977 -12.305 1 98.62 116 LYS A O 1
ATOM 957 N N . LEU A 1 117 ? 14.57 -14.547 -10.805 1 98.81 117 LEU A N 1
ATOM 958 C CA . LEU A 1 117 ? 13.656 -14.023 -11.812 1 98.81 117 LEU A CA 1
ATOM 959 C C . LEU A 1 117 ? 14.258 -12.805 -12.508 1 98.81 117 LEU A C 1
ATOM 961 O O . LEU A 1 117 ? 14.234 -12.703 -13.734 1 98.81 117 LEU A O 1
ATOM 965 N N . ILE A 1 118 ? 14.812 -11.883 -11.711 1 98.69 118 ILE A N 1
ATOM 966 C CA . ILE A 1 118 ? 15.383 -10.648 -12.234 1 98.69 118 ILE A CA 1
ATOM 967 C C . ILE A 1 118 ? 16.562 -10.969 -13.148 1 98.69 118 ILE A C 1
ATOM 969 O O . ILE A 1 118 ? 16.766 -10.297 -14.164 1 98.69 118 ILE A O 1
ATOM 973 N N . SER A 1 119 ? 17.312 -12.023 -12.812 1 98.12 119 SER A N 1
ATOM 974 C CA . SER A 1 119 ? 18.453 -12.422 -13.633 1 98.12 119 SER A CA 1
ATOM 975 C C . SER A 1 119 ? 18.016 -12.875 -15.016 1 98.12 119 SER A C 1
ATOM 977 O O . SER A 1 119 ? 18.828 -12.93 -15.945 1 98.12 119 SER A O 1
ATOM 979 N N . LYS A 1 120 ? 16.734 -13.18 -15.188 1 98.44 120 LYS A N 1
ATOM 980 C CA . LYS A 1 120 ? 16.203 -13.664 -16.453 1 98.44 120 LYS A CA 1
ATOM 981 C C . LYS A 1 120 ? 15.641 -12.516 -17.297 1 98.44 120 LYS A C 1
ATOM 983 O O . LYS A 1 120 ? 15.117 -12.742 -18.391 1 98.44 120 LYS A O 1
ATOM 988 N N . LEU A 1 121 ? 15.766 -11.336 -16.766 1 98.25 121 LEU A N 1
ATOM 989 C CA . LEU A 1 121 ? 15.344 -10.172 -17.547 1 98.25 121 LEU A CA 1
ATOM 990 C C . LEU A 1 121 ? 16.422 -9.75 -18.531 1 98.25 121 LEU A C 1
ATOM 992 O O . LEU A 1 121 ? 17.609 -9.781 -18.203 1 98.25 121 LEU A O 1
ATOM 996 N N . SER A 1 122 ? 16.016 -9.359 -19.719 1 96.69 122 SER A N 1
ATOM 997 C CA . SER A 1 122 ? 16.891 -8.672 -20.656 1 96.69 122 SER A CA 1
ATOM 998 C C . SER A 1 122 ? 17.266 -7.277 -20.156 1 96.69 122 SER A C 1
ATOM 1000 O O . SER A 1 122 ? 16.625 -6.75 -19.234 1 96.69 122 SER A O 1
ATOM 1002 N N . PRO A 1 123 ? 18.328 -6.75 -20.766 1 94.62 123 PRO A N 1
ATOM 1003 C CA . PRO A 1 123 ? 18.562 -5.336 -20.453 1 94.62 123 PRO A CA 1
ATOM 1004 C C . PRO A 1 123 ? 17.344 -4.465 -20.719 1 94.62 123 PRO A C 1
ATOM 1006 O O . PRO A 1 123 ? 16.688 -4.602 -21.75 1 94.62 123 PRO A O 1
ATOM 1009 N N . ASN A 1 124 ? 17 -3.691 -19.75 1 94.44 124 ASN A N 1
ATOM 1010 C CA . ASN A 1 124 ? 15.859 -2.795 -19.781 1 94.44 124 ASN A CA 1
ATOM 1011 C C . ASN A 1 124 ? 14.547 -3.561 -19.625 1 94.44 124 ASN A C 1
ATOM 1013 O O . ASN A 1 124 ? 13.469 -3.014 -19.875 1 94.44 124 ASN A O 1
ATOM 1017 N N . GLY A 1 125 ? 14.648 -4.824 -19.344 1 97.69 125 GLY A N 1
ATOM 1018 C CA . GLY A 1 125 ? 13.461 -5.625 -19.125 1 97.69 125 GLY A CA 1
ATOM 1019 C C . GLY A 1 125 ? 12.688 -5.207 -17.891 1 97.69 125 GLY A C 1
ATOM 1020 O O . GLY A 1 125 ? 13.195 -4.453 -17.047 1 97.69 125 GLY A O 1
ATOM 1021 N N . GLN A 1 126 ? 11.445 -5.688 -17.797 1 98.38 126 GLN A N 1
ATOM 1022 C CA . GLN A 1 126 ? 10.547 -5.293 -16.719 1 98.38 126 GLN A CA 1
ATOM 1023 C C . GLN A 1 126 ? 10.07 -6.504 -15.93 1 98.38 126 GLN A C 1
ATOM 1025 O O . GLN A 1 126 ? 9.812 -7.566 -16.5 1 98.38 126 GLN A O 1
ATOM 1030 N N . LEU A 1 127 ? 10.016 -6.344 -14.648 1 98.88 127 LEU A N 1
ATOM 1031 C CA . LEU A 1 127 ? 9.352 -7.273 -13.75 1 98.88 127 LEU A CA 1
ATOM 1032 C C . LEU A 1 127 ? 8.023 -6.699 -13.258 1 98.88 127 LEU A C 1
ATOM 1034 O O . LEU A 1 127 ? 7.977 -5.559 -12.781 1 98.88 127 LEU A O 1
ATOM 1038 N N . ALA A 1 128 ? 6.918 -7.383 -13.422 1 98.88 128 ALA A N 1
ATOM 1039 C CA . ALA A 1 128 ? 5.598 -7 -12.93 1 98.88 128 ALA A CA 1
ATOM 1040 C C . ALA A 1 128 ? 4.934 -8.164 -12.188 1 98.88 128 ALA A C 1
ATOM 1042 O O . ALA A 1 128 ? 4.535 -9.148 -12.805 1 98.88 128 ALA A O 1
ATOM 1043 N N . VAL A 1 129 ? 4.777 -8.023 -10.875 1 98.94 129 VAL A N 1
ATOM 1044 C CA . VAL A 1 129 ? 4.27 -9.117 -10.055 1 98.94 129 VAL A CA 1
ATOM 1045 C C . VAL A 1 129 ? 3.205 -8.594 -9.094 1 98.94 129 VAL A C 1
ATOM 1047 O O . VAL A 1 129 ? 3.371 -7.523 -8.5 1 98.94 129 VAL A O 1
ATOM 1050 N N . GLN A 1 130 ? 2.156 -9.242 -8.961 1 98.75 130 GLN A N 1
ATOM 1051 C CA . GLN A 1 130 ? 1.108 -8.969 -7.98 1 98.75 130 GLN A CA 1
ATOM 1052 C C . GLN A 1 130 ? 0.705 -10.242 -7.234 1 98.75 130 GLN A C 1
ATOM 1054 O O . GLN A 1 130 ? 0.545 -11.297 -7.848 1 98.75 130 GLN A O 1
ATOM 1059 N N . MET A 1 131 ? 0.587 -10.141 -5.902 1 98.06 131 MET A N 1
ATOM 1060 C CA . MET A 1 131 ? 0.255 -11.273 -5.051 1 98.06 131 MET A CA 1
ATOM 1061 C C . MET A 1 131 ? -0.626 -10.844 -3.885 1 98.06 131 MET A C 1
ATOM 1063 O O . MET A 1 131 ? -0.473 -9.742 -3.359 1 98.06 131 MET A O 1
ATOM 1067 N N . PRO A 1 132 ? -1.522 -11.727 -3.432 1 97.31 132 PRO A N 1
ATOM 1068 C CA . PRO A 1 132 ? -2.123 -11.469 -2.121 1 97.31 132 PRO A CA 1
ATOM 1069 C C . PRO A 1 132 ? -1.081 -11.32 -1.014 1 97.31 132 PRO A C 1
ATOM 1071 O O . PRO A 1 132 ? -0.073 -12.031 -1.013 1 97.31 132 PRO A O 1
ATOM 1074 N N . TYR A 1 133 ? -1.29 -10.414 -0.117 1 98.12 133 TYR A N 1
ATOM 1075 C CA . TYR A 1 133 ? -0.4 -10.234 1.025 1 98.12 133 TYR A CA 1
ATOM 1076 C C . TYR A 1 133 ? -0.871 -11.062 2.217 1 98.12 133 TYR A C 1
ATOM 1078 O O . TYR A 1 133 ? -1.352 -10.508 3.209 1 98.12 133 TYR A O 1
ATOM 1086 N N . GLN A 1 134 ? -0.623 -12.281 2.213 1 96.56 134 GLN A N 1
ATOM 1087 C CA . GLN A 1 134 ? -1.152 -13.266 3.152 1 96.56 134 GLN A CA 1
ATOM 1088 C C . GLN A 1 134 ? -0.749 -12.93 4.586 1 96.56 134 GLN A C 1
ATOM 1090 O O . GLN A 1 134 ? -1.562 -13.031 5.504 1 96.56 134 GLN A O 1
ATOM 1095 N N . PRO A 1 135 ? 0.488 -12.406 4.809 1 96.5 135 PRO A N 1
ATOM 1096 C CA . PRO A 1 135 ? 0.88 -12.117 6.188 1 96.5 135 PRO A CA 1
ATOM 1097 C C . PRO A 1 135 ? 0.017 -11.039 6.832 1 96.5 135 PRO A C 1
ATOM 1099 O O . PRO A 1 135 ? -0.11 -10.992 8.062 1 96.5 135 PRO A O 1
ATOM 1102 N N . GLY A 1 136 ? -0.575 -10.219 5.98 1 96.88 136 GLY A N 1
ATOM 1103 C CA . GLY A 1 136 ? -1.341 -9.109 6.531 1 96.88 136 GLY A CA 1
ATOM 1104 C C . GLY A 1 136 ? -2.836 -9.25 6.316 1 96.88 136 GLY A C 1
ATOM 1105 O O . GLY A 1 136 ? -3.613 -8.398 6.742 1 96.88 136 GLY A O 1
ATOM 1106 N N . ASN A 1 137 ? -3.293 -10.273 5.691 1 97.88 137 ASN A N 1
ATOM 1107 C CA . ASN A 1 137 ? -4.715 -10.516 5.473 1 97.88 137 ASN A CA 1
ATOM 1108 C C . ASN A 1 137 ? -5.32 -11.359 6.594 1 97.88 137 ASN A C 1
ATOM 1110 O O . ASN A 1 137 ? -4.902 -12.492 6.812 1 97.88 137 ASN A O 1
ATOM 1114 N N . ILE A 1 138 ? -6.316 -10.82 7.215 1 97.75 138 ILE A N 1
ATOM 1115 C CA . ILE A 1 138 ? -6.777 -11.289 8.516 1 97.75 138 ILE A CA 1
ATOM 1116 C C . ILE A 1 138 ? -7.246 -12.742 8.406 1 97.75 138 ILE A C 1
ATOM 1118 O O . ILE A 1 138 ? -7.039 -13.539 9.328 1 97.75 138 ILE A O 1
ATOM 1122 N N . LEU A 1 139 ? -7.918 -13.156 7.34 1 97.62 139 LEU A N 1
ATOM 1123 C CA . LEU A 1 139 ? -8.383 -14.531 7.219 1 97.62 139 LEU A CA 1
ATOM 1124 C C . LEU A 1 139 ? -7.211 -15.508 7.168 1 97.62 139 LEU A C 1
ATOM 1126 O O . LEU A 1 139 ? -7.289 -16.609 7.719 1 97.62 139 LEU A O 1
ATOM 1130 N N . ASN A 1 140 ? -6.141 -15.141 6.496 1 97.62 140 ASN A N 1
ATOM 1131 C CA . ASN A 1 140 ? -4.926 -15.953 6.496 1 97.62 140 ASN A CA 1
ATOM 1132 C C . ASN A 1 140 ? -4.293 -16 7.887 1 97.62 140 ASN A C 1
ATOM 1134 O O . ASN A 1 140 ? -3.812 -17.062 8.312 1 97.62 140 ASN A O 1
ATOM 1138 N N . VAL A 1 141 ? -4.277 -14.898 8.555 1 97.38 141 VAL A N 1
ATOM 1139 C CA . VAL A 1 141 ? -3.701 -14.812 9.891 1 97.38 141 VAL A CA 1
ATOM 1140 C C . VAL A 1 141 ? -4.465 -15.734 10.844 1 97.38 141 VAL A C 1
ATOM 1142 O O . VAL A 1 141 ? -3.857 -16.453 11.633 1 97.38 141 VAL A O 1
ATOM 1145 N N . ILE A 1 142 ? -5.781 -15.672 10.75 1 97.25 142 ILE A N 1
ATOM 1146 C CA . ILE A 1 142 ? -6.625 -16.516 11.578 1 97.25 142 ILE A CA 1
ATOM 1147 C C . ILE A 1 142 ? -6.297 -17.984 11.312 1 97.25 142 ILE A C 1
ATOM 1149 O O . ILE A 1 142 ? -6.125 -18.781 12.25 1 97.25 142 ILE A O 1
ATOM 1153 N N . LEU A 1 143 ? -6.184 -18.375 10.031 1 96.62 143 LEU A N 1
ATOM 1154 C CA . LEU A 1 143 ? -5.891 -19.75 9.641 1 96.62 143 LEU A CA 1
ATOM 1155 C C . LEU A 1 143 ? -4.566 -20.219 10.242 1 96.62 143 LEU A C 1
ATOM 1157 O O . LEU A 1 143 ? -4.492 -21.297 10.836 1 96.62 143 LEU A O 1
ATOM 1161 N N . SER A 1 144 ? -3.568 -19.422 10.078 1 97.06 144 SER A N 1
ATOM 1162 C CA . SER A 1 144 ? -2.234 -19.766 10.562 1 97.06 144 SER A CA 1
ATOM 1163 C C . SER A 1 144 ? -2.209 -19.875 12.078 1 97.06 144 SER A C 1
ATOM 1165 O O . SER A 1 144 ? -1.589 -20.781 12.625 1 97.06 144 SER A O 1
ATOM 1167 N N . SER A 1 145 ? -2.877 -18.969 12.75 1 97.25 145 SER A N 1
ATOM 1168 C CA . SER A 1 145 ? -2.934 -18.969 14.211 1 97.25 145 SER A CA 1
ATOM 1169 C C . SER A 1 145 ? -3.666 -20.203 14.727 1 97.25 145 SER A C 1
ATOM 1171 O O . SER A 1 145 ? -3.217 -20.844 15.68 1 97.25 145 SER A O 1
ATOM 1173 N N . MET A 1 146 ? -4.797 -20.531 14.094 1 97.19 146 MET A N 1
ATOM 1174 C CA . MET A 1 146 ? -5.586 -21.688 14.484 1 97.19 146 MET A CA 1
ATOM 1175 C C . MET A 1 146 ? -4.777 -22.969 14.336 1 97.19 146 MET A C 1
ATOM 1177 O O . MET A 1 146 ? -4.867 -23.875 15.18 1 97.19 146 MET A O 1
ATOM 1181 N N . ALA A 1 147 ? -4.012 -23 13.297 1 97.31 147 ALA A N 1
ATOM 1182 C CA . ALA A 1 147 ? -3.211 -24.188 13.016 1 97.31 147 ALA A CA 1
ATOM 1183 C C . ALA A 1 147 ? -2.158 -24.422 14.102 1 97.31 147 ALA A C 1
ATOM 1185 O O . ALA A 1 147 ? -1.643 -25.531 14.258 1 97.31 147 ALA A O 1
ATOM 1186 N N . GLU A 1 148 ? -1.849 -23.359 14.867 1 97.62 148 GLU A N 1
ATOM 1187 C CA . GLU A 1 148 ? -0.828 -23.438 15.906 1 97.62 148 GLU A CA 1
ATOM 1188 C C . GLU A 1 148 ? -1.444 -23.766 17.266 1 97.62 148 GLU A C 1
ATOM 1190 O O . GLU A 1 148 ? -0.727 -23.953 18.25 1 97.62 148 GLU A O 1
ATOM 1195 N N . GLU A 1 149 ? -2.715 -23.844 17.297 1 97.75 149 GLU A N 1
ATOM 1196 C CA . GLU A 1 149 ? -3.416 -24.109 18.562 1 97.75 149 GLU A CA 1
ATOM 1197 C C . GLU A 1 149 ? -3.986 -25.516 18.594 1 97.75 149 GLU A C 1
ATOM 1199 O O . GLU A 1 149 ? -4.273 -26.109 17.547 1 97.75 149 GLU A O 1
ATOM 1204 N N . GLU A 1 150 ? -4.102 -26.016 19.859 1 97.69 150 GLU A N 1
ATOM 1205 C CA . GLU A 1 150 ? -4.758 -27.297 20 1 97.69 150 GLU A CA 1
ATOM 1206 C C . GLU A 1 150 ? -6.258 -27.188 19.75 1 97.69 150 GLU A C 1
ATOM 1208 O O . GLU A 1 150 ? -6.871 -26.172 20.062 1 97.69 150 GLU A O 1
ATOM 1213 N N . PRO A 1 151 ? -6.898 -28.281 19.109 1 97.88 151 PRO A N 1
ATOM 1214 C CA . PRO A 1 151 ? -6.332 -29.594 18.781 1 97.88 151 PRO A CA 1
ATOM 1215 C C . PRO A 1 151 ? -5.691 -29.625 17.391 1 97.88 151 PRO A C 1
ATOM 1217 O O . PRO A 1 151 ? -5.223 -30.672 16.938 1 97.88 151 PRO A O 1
ATOM 1220 N N . PHE A 1 152 ? -5.664 -28.469 16.734 1 98.44 152 PHE A N 1
ATOM 1221 C CA . PHE A 1 152 ? -5.305 -28.438 15.32 1 98.44 152 PHE A CA 1
ATOM 1222 C C . PHE A 1 152 ? -3.799 -28.609 15.141 1 98.44 152 PHE A C 1
ATOM 1224 O O . PHE A 1 152 ? -3.35 -29.234 14.18 1 98.44 152 PHE A O 1
ATOM 1231 N N . LYS A 1 153 ? -3.045 -28.047 16.047 1 98.12 153 LYS A N 1
ATOM 1232 C CA . LYS A 1 153 ? -1.597 -28.219 16 1 98.12 153 LYS A CA 1
ATOM 1233 C C . LYS A 1 153 ? -1.223 -29.703 15.938 1 98.12 153 LYS A C 1
ATOM 1235 O O . LYS A 1 153 ? -0.412 -30.109 15.102 1 98.12 153 LYS A O 1
ATOM 1240 N N . THR A 1 154 ? -1.876 -30.438 16.812 1 98 154 THR A N 1
ATOM 1241 C CA . THR A 1 154 ? -1.622 -31.875 16.859 1 98 154 THR A CA 1
ATOM 1242 C C . THR A 1 154 ? -2.166 -32.562 15.609 1 98 154 THR A C 1
ATOM 1244 O O . THR A 1 154 ? -1.487 -33.406 15.016 1 98 154 THR A O 1
ATOM 1247 N N . GLN A 1 155 ? -3.342 -32.219 15.219 1 98 155 GLN A N 1
ATOM 1248 C CA . GLN A 1 155 ? -4.004 -32.875 14.086 1 98 155 GLN A CA 1
ATOM 1249 C C . GLN A 1 155 ? -3.244 -32.594 12.789 1 98 155 GLN A C 1
ATOM 1251 O O . GLN A 1 155 ? -3.219 -33.469 11.891 1 98 155 GLN A O 1
ATOM 1256 N N . LEU A 1 156 ? -2.588 -31.438 12.742 1 98.12 156 LEU A N 1
ATOM 1257 C CA . LEU A 1 156 ? -1.833 -31.047 11.547 1 98.12 156 LEU A CA 1
ATOM 1258 C C . LEU A 1 156 ? -0.376 -31.484 11.672 1 98.12 156 LEU A C 1
ATOM 1260 O O . LEU A 1 156 ? 0.435 -31.203 10.781 1 98.12 156 LEU A O 1
ATOM 1264 N N . LYS A 1 157 ? -0.063 -32.188 12.836 1 97.44 157 LYS A N 1
ATOM 1265 C CA . LYS A 1 157 ? 1.287 -32.656 13.109 1 97.44 157 LYS A CA 1
ATOM 1266 C C . LYS A 1 157 ? 2.305 -31.531 13.031 1 97.44 157 LYS A C 1
ATOM 1268 O O . LYS A 1 157 ? 3.361 -31.688 12.414 1 97.44 157 LYS A O 1
ATOM 1273 N N . GLY A 1 158 ? 1.851 -30.344 13.422 1 96.88 158 GLY A N 1
ATOM 1274 C CA . GLY A 1 158 ? 2.73 -29.188 13.484 1 96.88 158 GLY A CA 1
ATOM 1275 C C . GLY A 1 158 ? 2.869 -28.469 12.156 1 96.88 158 GLY A C 1
ATOM 1276 O O . GLY A 1 158 ? 3.594 -27.469 12.055 1 96.88 158 GLY A O 1
ATOM 1277 N N . TRP A 1 159 ? 2.121 -28.953 11.18 1 96.44 159 TRP A N 1
ATOM 1278 C CA . TRP A 1 159 ? 2.209 -28.328 9.859 1 96.44 159 TRP A CA 1
ATOM 1279 C C . TRP A 1 159 ? 1.465 -27 9.836 1 96.44 159 TRP A C 1
ATOM 1281 O O . TRP A 1 159 ? 0.385 -26.875 10.414 1 96.44 159 TRP A O 1
ATOM 1291 N N . ASN A 1 160 ? 2.08 -26.047 9.188 1 96.5 160 ASN A N 1
ATOM 1292 C CA . ASN A 1 160 ? 1.5 -24.75 8.844 1 96.5 160 ASN A CA 1
ATOM 1293 C C . ASN A 1 160 ? 2.002 -24.266 7.488 1 96.5 160 ASN A C 1
ATOM 1295 O O . ASN A 1 160 ? 2.895 -24.859 6.895 1 96.5 160 ASN A O 1
ATOM 1299 N N . ARG A 1 161 ? 1.349 -23.297 7.012 1 91.94 161 ARG A N 1
ATOM 1300 C CA . ARG A 1 161 ? 1.804 -22.719 5.75 1 91.94 161 ARG A CA 1
ATOM 1301 C C . ARG A 1 161 ? 2.229 -21.266 5.926 1 91.94 161 ARG A C 1
ATOM 1303 O O . ARG A 1 161 ? 1.444 -20.344 5.672 1 91.94 161 ARG A O 1
ATOM 1310 N N . PRO A 1 162 ? 3.459 -21.109 6.348 1 89.94 162 PRO A N 1
ATOM 1311 C CA . PRO A 1 162 ? 3.941 -19.719 6.406 1 89.94 162 PRO A CA 1
ATOM 1312 C C . PRO A 1 162 ? 4.012 -19.062 5.027 1 89.94 162 PRO A C 1
ATOM 1314 O O . PRO A 1 162 ? 4.359 -19.719 4.043 1 89.94 162 PRO A O 1
ATOM 1317 N N . SER A 1 163 ? 3.621 -17.844 4.953 1 93.75 163 SER A N 1
ATOM 1318 C CA . SER A 1 163 ? 3.648 -17.141 3.68 1 93.75 163 SER A CA 1
ATOM 1319 C C . SER A 1 163 ? 5.078 -16.844 3.244 1 93.75 163 SER A C 1
ATOM 1321 O O . SER A 1 163 ? 5.922 -16.469 4.066 1 93.75 163 SER A O 1
ATOM 1323 N N . SER A 1 164 ? 5.32 -16.984 1.971 1 95.88 164 SER A N 1
ATOM 1324 C CA . SER A 1 164 ? 6.609 -16.625 1.392 1 95.88 164 SER A CA 1
ATOM 1325 C C . SER A 1 164 ? 6.652 -15.148 1.019 1 95.88 164 SER A C 1
ATOM 1327 O O . SER A 1 164 ? 7.719 -14.609 0.723 1 95.88 164 SER A O 1
ATOM 1329 N N . VAL A 1 165 ? 5.492 -14.539 1.034 1 98.31 165 VAL A N 1
ATOM 1330 C CA . VAL A 1 165 ? 5.406 -13.133 0.631 1 98.31 165 VAL A CA 1
ATOM 1331 C C . VAL A 1 165 ? 6.09 -12.258 1.674 1 98.31 165 VAL A C 1
ATOM 1333 O O . VAL A 1 165 ? 5.867 -12.414 2.875 1 98.31 165 VAL A O 1
ATOM 1336 N N . LEU A 1 166 ? 6.93 -11.32 1.199 1 98.56 166 LEU A N 1
ATOM 1337 C CA . LEU A 1 166 ? 7.777 -10.5 2.062 1 98.56 166 LEU A CA 1
ATOM 1338 C C . LEU A 1 166 ? 7.156 -9.117 2.277 1 98.56 166 LEU A C 1
ATOM 1340 O O . LEU A 1 166 ? 6.105 -8.812 1.713 1 98.56 166 LEU A O 1
ATOM 1344 N N . SER A 1 167 ? 7.754 -8.352 3.162 1 98.06 167 SER A N 1
ATOM 1345 C CA . SER A 1 167 ? 7.34 -6.973 3.402 1 98.06 167 SER A CA 1
ATOM 1346 C C . SER A 1 167 ? 7.742 -6.066 2.246 1 98.06 167 SER A C 1
ATOM 1348 O O . SER A 1 167 ? 8.578 -6.438 1.421 1 98.06 167 SER A O 1
ATOM 1350 N N . LEU A 1 168 ? 7.133 -4.914 2.176 1 98.69 168 LEU A N 1
ATOM 1351 C CA . LEU A 1 168 ? 7.504 -3.932 1.163 1 98.69 168 LEU A CA 1
ATOM 1352 C C . LEU A 1 168 ? 8.984 -3.582 1.258 1 98.69 168 LEU A C 1
ATOM 1354 O O . LEU A 1 168 ? 9.656 -3.434 0.236 1 98.69 168 LEU A O 1
ATOM 1358 N N . ASP A 1 169 ? 9.531 -3.473 2.492 1 98.44 169 ASP A N 1
ATOM 1359 C CA . ASP A 1 169 ? 10.938 -3.148 2.709 1 98.44 169 ASP A CA 1
ATOM 1360 C C . ASP A 1 169 ? 11.844 -4.219 2.105 1 98.44 169 ASP A C 1
ATOM 1362 O O . ASP A 1 169 ? 12.828 -3.896 1.439 1 98.44 169 ASP A O 1
ATOM 1366 N N . GLU A 1 170 ? 11.492 -5.449 2.328 1 98.5 170 GLU A N 1
ATOM 1367 C CA . GLU A 1 170 ? 12.312 -6.559 1.851 1 98.5 170 GLU A CA 1
ATOM 1368 C C . GLU A 1 170 ? 12.312 -6.629 0.326 1 98.5 170 GLU A C 1
ATOM 1370 O O . GLU A 1 170 ? 13.359 -6.82 -0.294 1 98.5 170 GLU A O 1
ATOM 1375 N N . TYR A 1 171 ? 11.148 -6.449 -0.271 1 98.88 171 TYR A N 1
ATOM 1376 C CA . TYR A 1 171 ? 11.086 -6.461 -1.729 1 98.88 171 TYR A CA 1
ATOM 1377 C C . TYR A 1 171 ? 11.844 -5.273 -2.314 1 98.88 171 TYR A C 1
ATOM 1379 O O . TYR A 1 171 ? 12.531 -5.41 -3.33 1 98.88 171 TYR A O 1
ATOM 1387 N N . ALA A 1 172 ? 11.688 -4.082 -1.685 1 98.69 172 ALA A N 1
ATOM 1388 C CA . ALA A 1 172 ? 12.422 -2.91 -2.15 1 98.69 172 ALA A CA 1
ATOM 1389 C C . ALA A 1 172 ? 13.922 -3.18 -2.172 1 98.69 172 ALA A C 1
ATOM 1391 O O . ALA A 1 172 ? 14.602 -2.863 -3.15 1 98.69 172 ALA A O 1
ATOM 1392 N N . GLN A 1 173 ? 14.391 -3.783 -1.108 1 98.44 173 GLN A N 1
ATOM 1393 C CA . GLN A 1 173 ? 15.812 -4.094 -0.996 1 98.44 173 GLN A CA 1
ATOM 1394 C C . GLN A 1 173 ? 16.25 -5.09 -2.066 1 98.44 173 GLN A C 1
ATOM 1396 O O . GLN A 1 173 ? 17.266 -4.898 -2.727 1 98.44 173 GLN A O 1
ATOM 1401 N N . ILE A 1 174 ? 15.469 -6.137 -2.281 1 98.62 174 ILE A N 1
ATOM 1402 C CA . ILE A 1 174 ? 15.789 -7.184 -3.244 1 98.62 174 ILE A CA 1
ATOM 1403 C C . ILE A 1 174 ? 15.836 -6.59 -4.652 1 98.62 174 ILE A C 1
ATOM 1405 O O . ILE A 1 174 ? 16.797 -6.828 -5.398 1 98.62 174 ILE A O 1
ATOM 1409 N N . LEU A 1 175 ? 14.805 -5.824 -5.016 1 98.75 175 LEU A N 1
ATOM 1410 C CA . LEU A 1 175 ? 14.742 -5.246 -6.352 1 98.75 175 LEU A CA 1
ATOM 1411 C C . LEU A 1 175 ? 15.898 -4.273 -6.578 1 98.75 175 LEU A C 1
ATOM 1413 O O . LEU A 1 175 ? 16.531 -4.297 -7.633 1 98.75 175 LEU A O 1
ATOM 1417 N N . PHE A 1 176 ? 16.203 -3.453 -5.555 1 98.19 176 PHE A N 1
ATOM 1418 C CA . PHE A 1 176 ? 17.297 -2.479 -5.621 1 98.19 176 PHE A CA 1
ATOM 1419 C C . PHE A 1 176 ? 18.641 -3.176 -5.746 1 98.19 176 PHE A C 1
ATOM 1421 O O . PHE A 1 176 ? 19.438 -2.832 -6.617 1 98.19 176 PHE A O 1
ATOM 1428 N N . ASP A 1 177 ? 18.828 -4.199 -4.945 1 97.75 177 ASP A N 1
ATOM 1429 C CA . ASP A 1 177 ? 20.109 -4.926 -4.918 1 97.75 177 ASP A CA 1
ATOM 1430 C C . ASP A 1 177 ? 20.359 -5.625 -6.25 1 97.75 177 ASP A C 1
ATOM 1432 O O . ASP A 1 177 ? 21.516 -5.906 -6.59 1 97.75 177 ASP A O 1
ATOM 1436 N N . ASN A 1 178 ? 19.312 -5.879 -6.965 1 98.06 178 ASN A N 1
ATOM 1437 C CA . ASN A 1 178 ? 19.453 -6.629 -8.211 1 98.06 178 ASN A CA 1
ATOM 1438 C C . ASN A 1 178 ? 19.312 -5.727 -9.43 1 98.06 178 ASN A C 1
ATOM 1440 O O . ASN A 1 178 ? 19.031 -6.207 -10.531 1 98.06 178 ASN A O 1
ATOM 1444 N N . GLY A 1 179 ? 19.422 -4.449 -9.273 1 97.12 179 GLY A N 1
ATOM 1445 C CA . GLY A 1 179 ? 19.641 -3.516 -10.367 1 97.12 179 GLY A CA 1
ATOM 1446 C C . GLY A 1 179 ? 18.359 -3.018 -11.008 1 97.12 179 GLY A C 1
ATOM 1447 O O . GLY A 1 179 ? 18.375 -2.527 -12.133 1 97.12 179 GLY A O 1
ATOM 1448 N N . LEU A 1 180 ? 17.25 -3.182 -10.344 1 98.25 180 LEU A N 1
ATOM 1449 C CA . LEU A 1 180 ? 16.016 -2.625 -10.898 1 98.25 180 LEU A CA 1
ATOM 1450 C C . LEU A 1 180 ? 15.883 -1.147 -10.547 1 98.25 180 LEU A C 1
ATOM 1452 O O . LEU A 1 180 ? 16.281 -0.727 -9.461 1 98.25 180 LEU A O 1
ATOM 1456 N N . THR A 1 181 ? 15.336 -0.384 -11.477 1 96.31 181 THR A N 1
ATOM 1457 C CA . THR A 1 181 ? 15.031 1.034 -11.32 1 96.31 181 THR A CA 1
ATOM 1458 C C . THR A 1 181 ? 13.562 1.313 -11.633 1 96.31 181 THR A C 1
ATOM 1460 O O . THR A 1 181 ? 12.805 0.394 -11.945 1 96.31 181 THR A O 1
ATOM 1463 N N . ASP A 1 182 ? 13.164 2.561 -11.469 1 95.62 182 ASP A N 1
ATOM 1464 C CA . ASP A 1 182 ? 11.781 2.955 -11.719 1 95.62 182 ASP A CA 1
ATOM 1465 C C . ASP A 1 182 ? 10.812 2.061 -10.953 1 95.62 182 ASP A C 1
ATOM 1467 O O . ASP A 1 182 ? 9.875 1.514 -11.539 1 95.62 182 ASP A O 1
ATOM 1471 N N . LEU A 1 183 ? 11.078 1.905 -9.711 1 98.06 183 LEU A N 1
ATOM 1472 C CA . LEU A 1 183 ? 10.398 0.921 -8.883 1 98.06 183 LEU A CA 1
ATOM 1473 C C . LEU A 1 183 ? 8.984 1.388 -8.539 1 98.06 183 LEU A C 1
ATOM 1475 O O . LEU A 1 183 ? 8.773 2.562 -8.227 1 98.06 183 LEU A O 1
ATOM 1479 N N . HIS A 1 184 ? 8.031 0.553 -8.688 1 98.69 184 HIS A N 1
ATOM 1480 C CA . HIS A 1 184 ? 6.73 0.628 -8.031 1 98.69 184 HIS A CA 1
ATOM 1481 C C . HIS A 1 184 ? 6.559 -0.502 -7.02 1 98.69 184 HIS A C 1
ATOM 1483 O O . HIS A 1 184 ? 6.59 -1.679 -7.387 1 98.69 184 HIS A O 1
ATOM 1489 N N . ILE A 1 185 ? 6.426 -0.155 -5.797 1 98.81 185 ILE A N 1
ATOM 1490 C CA . ILE A 1 185 ? 6.219 -1.09 -4.695 1 98.81 185 ILE A CA 1
ATOM 1491 C C . ILE A 1 185 ? 5.082 -0.598 -3.805 1 98.81 185 ILE A C 1
ATOM 1493 O O . ILE A 1 185 ? 5.188 0.455 -3.172 1 98.81 185 ILE A O 1
ATOM 1497 N N . SER A 1 186 ? 3.973 -1.39 -3.781 1 98.88 186 SER A N 1
ATOM 1498 C CA . SER A 1 186 ? 2.83 -0.912 -3.01 1 98.88 186 SER A CA 1
ATOM 1499 C C . SER A 1 186 ? 1.972 -2.072 -2.516 1 98.88 186 SER A C 1
ATOM 1501 O O . SER A 1 186 ? 2.096 -3.195 -3.01 1 98.88 186 SER A O 1
ATOM 1503 N N . GLN A 1 187 ? 1.331 -1.817 -1.493 1 98.81 187 GLN A N 1
ATOM 1504 C CA . GLN A 1 187 ? 0.228 -2.635 -0.998 1 98.81 187 GLN A CA 1
ATOM 1505 C C . GLN A 1 187 ? -1.108 -1.92 -1.173 1 98.81 187 GLN A C 1
ATOM 1507 O O . GLN A 1 187 ? -1.23 -0.735 -0.856 1 98.81 187 GLN A O 1
ATOM 1512 N N . LYS A 1 188 ? -2.096 -2.584 -1.754 1 98.69 188 LYS A N 1
ATOM 1513 C CA . LYS A 1 188 ? -3.387 -1.964 -2.041 1 98.69 188 LYS A CA 1
ATOM 1514 C C . LYS A 1 188 ? -4.535 -2.852 -1.576 1 98.69 188 LYS A C 1
ATOM 1516 O O . LYS A 1 188 ? -4.477 -4.074 -1.706 1 98.69 188 LYS A O 1
ATOM 1521 N N . VAL A 1 189 ? -5.574 -2.188 -1.031 1 98.69 189 VAL A N 1
ATOM 1522 C CA . VAL A 1 189 ? -6.766 -2.895 -0.571 1 98.69 189 VAL A CA 1
ATOM 1523 C C . VAL A 1 189 ? -7.738 -3.082 -1.734 1 98.69 189 VAL A C 1
ATOM 1525 O O . VAL A 1 189 ? -8.016 -2.135 -2.475 1 98.69 189 VAL A O 1
ATOM 1528 N N . TYR A 1 190 ? -8.141 -4.266 -1.998 1 97.88 190 TYR A N 1
ATOM 1529 C CA . TYR A 1 190 ? -9.281 -4.637 -2.832 1 97.88 190 TYR A CA 1
ATOM 1530 C C . TYR A 1 190 ? -10.406 -5.219 -1.989 1 97.88 190 TYR A C 1
ATOM 1532 O O . TYR A 1 190 ? -10.516 -6.441 -1.844 1 97.88 190 TYR A O 1
ATOM 1540 N N . PRO A 1 191 ? -11.219 -4.359 -1.456 1 96.94 191 PRO A N 1
ATOM 1541 C CA . PRO A 1 191 ? -12.141 -4.77 -0.39 1 96.94 191 PRO A CA 1
ATOM 1542 C C . PRO A 1 191 ? -13.18 -5.777 -0.864 1 96.94 191 PRO A C 1
ATOM 1544 O O . PRO A 1 191 ? -13.656 -5.688 -1.998 1 96.94 191 PRO A O 1
ATOM 1547 N N . ILE A 1 192 ? -13.484 -6.699 -0.028 1 95.44 192 ILE A N 1
ATOM 1548 C CA . ILE A 1 192 ? -14.617 -7.602 -0.161 1 95.44 192 ILE A CA 1
ATOM 1549 C C . ILE A 1 192 ? -15.719 -7.191 0.812 1 95.44 192 ILE A C 1
ATOM 1551 O O . ILE A 1 192 ? -15.516 -7.191 2.029 1 95.44 192 ILE A O 1
ATOM 1555 N N . ILE A 1 193 ? -16.812 -6.777 0.269 1 96.38 193 ILE A N 1
ATOM 1556 C CA . ILE A 1 193 ? -17.969 -6.469 1.104 1 96.38 193 ILE A CA 1
ATOM 1557 C C . ILE A 1 193 ? -18.828 -7.719 1.282 1 96.38 193 ILE A C 1
ATOM 1559 O O . ILE A 1 193 ? -19.328 -8.289 0.304 1 96.38 193 ILE A O 1
ATOM 1563 N N . ALA A 1 194 ? -18.953 -8.148 2.557 1 96.94 194 ALA A N 1
ATOM 1564 C CA . ALA A 1 194 ? -19.656 -9.391 2.855 1 96.94 194 ALA A CA 1
ATOM 1565 C C . ALA A 1 194 ? -20.969 -9.109 3.582 1 96.94 194 ALA A C 1
ATOM 1567 O O . ALA A 1 194 ? -20.984 -8.562 4.684 1 96.94 194 ALA A O 1
ATOM 1568 N N . GLU A 1 195 ? -22.062 -9.594 2.992 1 96.94 195 GLU A N 1
ATOM 1569 C CA . GLU A 1 195 ? -23.375 -9.445 3.621 1 96.94 195 GLU A CA 1
ATOM 1570 C C . GLU A 1 195 ? -23.562 -10.469 4.734 1 96.94 195 GLU A C 1
ATOM 1572 O O . GLU A 1 195 ? -24.453 -10.32 5.57 1 96.94 195 GLU A O 1
ATOM 1577 N N . ASN A 1 196 ? -22.812 -11.516 4.656 1 97.62 196 ASN A N 1
ATOM 1578 C CA . ASN A 1 196 ? -22.828 -12.562 5.672 1 97.62 196 ASN A CA 1
ATOM 1579 C C . ASN A 1 196 ? -21.469 -13.219 5.824 1 97.62 196 ASN A C 1
ATOM 1581 O O . ASN A 1 196 ? -20.578 -13.008 4.996 1 97.62 196 ASN A O 1
ATOM 1585 N N . HIS A 1 197 ? -21.266 -13.945 6.832 1 97.94 197 HIS A N 1
ATOM 1586 C CA . HIS A 1 197 ? -19.984 -14.539 7.168 1 97.94 197 HIS A CA 1
ATOM 1587 C C . HIS A 1 197 ? -19.609 -15.625 6.168 1 97.94 197 HIS A C 1
ATOM 1589 O O . HIS A 1 197 ? -18.422 -15.859 5.918 1 97.94 197 HIS A O 1
ATOM 1595 N N . GLU A 1 198 ? -20.531 -16.266 5.562 1 97.19 198 GLU A N 1
ATOM 1596 C CA . GLU A 1 198 ? -20.281 -17.328 4.582 1 97.19 198 GLU A CA 1
ATOM 1597 C C . GLU A 1 198 ? -19.531 -16.781 3.373 1 97.19 198 GLU A C 1
ATOM 1599 O O . GLU A 1 198 ? -18.703 -17.484 2.775 1 97.19 198 GLU A O 1
ATOM 1604 N N . THR A 1 199 ? -19.797 -15.555 3.047 1 96.62 199 THR A N 1
ATOM 1605 C CA . THR A 1 199 ? -19.078 -14.906 1.95 1 96.62 199 THR A CA 1
ATOM 1606 C C . THR A 1 199 ? -17.578 -14.875 2.223 1 96.62 199 THR A C 1
ATOM 1608 O O . THR A 1 199 ? -16.781 -15.156 1.329 1 96.62 199 THR A O 1
ATOM 1611 N N . LEU A 1 200 ? -17.234 -14.594 3.461 1 97.25 200 LEU A N 1
ATOM 1612 C CA . LEU A 1 200 ? -15.828 -14.531 3.854 1 97.25 200 LEU A CA 1
ATOM 1613 C C . LEU A 1 200 ? -15.203 -15.922 3.854 1 97.25 200 LEU A C 1
ATOM 1615 O O . LEU A 1 200 ? -14.086 -16.109 3.361 1 97.25 200 LEU A O 1
ATOM 1619 N N . PHE A 1 201 ? -15.953 -16.938 4.336 1 97.12 201 PHE A N 1
ATOM 1620 C CA . PHE A 1 201 ? -15.484 -18.312 4.32 1 97.12 201 PHE A CA 1
ATOM 1621 C C . PHE A 1 201 ? -15.273 -18.797 2.891 1 97.12 201 PHE A C 1
ATOM 1623 O O . PHE A 1 201 ? -14.234 -19.391 2.57 1 97.12 201 PHE A O 1
ATOM 1630 N N . ASN A 1 202 ? -16.219 -18.484 2.033 1 95.56 202 ASN A N 1
ATOM 1631 C CA . ASN A 1 202 ? -16.172 -18.922 0.646 1 95.56 202 ASN A CA 1
ATOM 1632 C C . ASN A 1 202 ? -15.016 -18.266 -0.111 1 95.56 202 ASN A C 1
ATOM 1634 O O . ASN A 1 202 ? -14.422 -18.875 -1.002 1 95.56 202 ASN A O 1
ATOM 1638 N N . PHE A 1 203 ? -14.75 -17.094 0.267 1 93.44 203 PHE A N 1
ATOM 1639 C CA . PHE A 1 203 ? -13.672 -16.344 -0.369 1 93.44 203 PHE A CA 1
ATOM 1640 C C . PHE A 1 203 ? -12.344 -17.078 -0.212 1 93.44 203 PHE A C 1
ATOM 1642 O O . PHE A 1 203 ? -11.555 -17.156 -1.156 1 93.44 203 PHE A O 1
ATOM 1649 N N . ILE A 1 204 ? -12.062 -17.688 0.988 1 94.56 204 ILE A N 1
ATOM 1650 C CA . ILE A 1 204 ? -10.742 -18.219 1.28 1 94.56 204 ILE A CA 1
ATOM 1651 C C . ILE A 1 204 ? -10.75 -19.734 1.135 1 94.56 204 ILE A C 1
ATOM 1653 O O . ILE A 1 204 ? -9.695 -20.359 0.996 1 94.56 204 ILE A O 1
ATOM 1657 N N . SER A 1 205 ? -11.914 -20.375 1.098 1 92.88 205 SER A N 1
ATOM 1658 C CA . SER A 1 205 ? -12.047 -21.828 1.13 1 92.88 205 SER A CA 1
ATOM 1659 C C . SER A 1 205 ? -11.547 -22.453 -0.168 1 92.88 205 SER A C 1
ATOM 1661 O O . SER A 1 205 ? -11.125 -23.625 -0.182 1 92.88 205 SER A O 1
ATOM 1663 N N . GLY A 1 206 ? -11.516 -21.641 -1.259 1 87.62 206 GLY A N 1
ATOM 1664 C CA . GLY A 1 206 ? -11.117 -22.188 -2.549 1 87.62 206 GLY A CA 1
ATOM 1665 C C . GLY A 1 206 ? -9.625 -22.094 -2.801 1 87.62 206 GLY A C 1
ATOM 1666 O O . GLY A 1 206 ? -9.148 -22.5 -3.865 1 87.62 206 GLY A O 1
ATOM 1667 N N . SER A 1 207 ? -8.891 -21.578 -1.818 1 90.44 207 SER A N 1
ATOM 1668 C CA . SER A 1 207 ? -7.457 -21.406 -2.035 1 90.44 207 SER A CA 1
ATOM 1669 C C . SER A 1 207 ? -6.668 -21.688 -0.76 1 90.44 207 SER A C 1
ATOM 1671 O O . SER A 1 207 ? -6.312 -22.828 -0.482 1 90.44 207 SER A O 1
ATOM 1673 N N . ALA A 1 208 ? -6.621 -20.797 0.179 1 91.5 208 ALA A N 1
ATOM 1674 C CA . ALA A 1 208 ? -5.711 -20.844 1.318 1 91.5 208 ALA A CA 1
ATOM 1675 C C . ALA A 1 208 ? -6.086 -21.969 2.275 1 91.5 208 ALA A C 1
ATOM 1677 O O . ALA A 1 208 ? -5.23 -22.5 2.986 1 91.5 208 ALA A O 1
ATOM 1678 N N . LEU A 1 209 ? -7.406 -22.344 2.229 1 93.94 209 LEU A N 1
ATOM 1679 C CA . LEU A 1 209 ? -7.879 -23.344 3.184 1 93.94 209 LEU A CA 1
ATOM 1680 C C . LEU A 1 209 ? -7.539 -24.75 2.711 1 93.94 209 LEU A C 1
ATOM 1682 O O . LEU A 1 209 ? -7.406 -25.672 3.525 1 93.94 209 LEU A O 1
ATOM 1686 N N . ILE A 1 210 ? -7.324 -24.953 1.502 1 92.19 210 ILE A N 1
ATOM 1687 C CA . ILE A 1 210 ? -7.238 -26.266 0.856 1 92.19 210 ILE A CA 1
ATOM 1688 C C . ILE A 1 210 ? -6.055 -27.047 1.419 1 92.19 210 ILE A C 1
ATOM 1690 O O . ILE A 1 210 ? -6.207 -28.188 1.854 1 92.19 210 ILE A O 1
ATOM 1694 N N . PRO A 1 211 ? -4.863 -26.422 1.494 1 93.44 211 PRO A N 1
ATOM 1695 C CA . PRO A 1 211 ? -3.721 -27.203 1.989 1 93.44 211 PRO A CA 1
ATOM 1696 C C . PRO A 1 211 ? -3.926 -27.703 3.414 1 93.44 211 PRO A C 1
ATOM 1698 O O . PRO A 1 211 ? -3.406 -28.766 3.775 1 93.44 211 PRO A O 1
ATOM 1701 N N . TYR A 1 212 ? -4.66 -27.031 4.227 1 96.19 212 TYR A N 1
ATOM 1702 C CA . TYR A 1 212 ? -4.961 -27.469 5.586 1 96.19 212 TYR A CA 1
ATOM 1703 C C . TYR A 1 212 ? -5.914 -28.656 5.578 1 96.19 212 TYR A C 1
ATOM 1705 O O . TYR A 1 212 ? -5.66 -29.672 6.23 1 96.19 212 TYR A O 1
ATOM 1713 N N . LEU A 1 213 ? -6.965 -28.516 4.82 1 96.06 213 LEU A N 1
ATOM 1714 C CA . LEU A 1 213 ? -8.016 -29.531 4.805 1 96.06 213 LEU A CA 1
ATOM 1715 C C . LEU A 1 213 ? -7.496 -30.844 4.227 1 96.06 213 LEU A C 1
ATOM 1717 O O . LEU A 1 213 ? -7.918 -31.922 4.645 1 96.06 213 LEU A O 1
ATOM 1721 N N . GLU A 1 214 ? -6.586 -30.734 3.318 1 95.5 214 GLU A N 1
ATOM 1722 C CA . GLU A 1 214 ? -6.027 -31.906 2.678 1 95.5 214 GLU A CA 1
ATOM 1723 C C . GLU A 1 214 ? -5.238 -32.75 3.674 1 95.5 214 GLU A C 1
ATOM 1725 O O . GLU A 1 214 ? -5.004 -33.938 3.439 1 95.5 214 GLU A O 1
ATOM 1730 N N . ARG A 1 215 ? -4.926 -32.219 4.809 1 96.69 215 ARG A N 1
ATOM 1731 C CA . ARG A 1 215 ? -4.078 -32.906 5.793 1 96.69 215 ARG A CA 1
ATOM 1732 C C . ARG A 1 215 ? -4.91 -33.469 6.938 1 96.69 215 ARG A C 1
ATOM 1734 O O . ARG A 1 215 ? -4.371 -34.062 7.863 1 96.69 215 ARG A O 1
ATOM 1741 N N . LEU A 1 216 ? -6.234 -33.25 6.844 1 97.25 216 LEU A N 1
ATOM 1742 C CA . LEU A 1 216 ? -7.133 -33.656 7.918 1 97.25 216 LEU A CA 1
ATOM 1743 C C . LEU A 1 216 ? -8.086 -34.75 7.445 1 97.25 216 LEU A C 1
ATOM 1745 O O . LEU A 1 216 ? -8.438 -34.812 6.262 1 97.25 216 LEU A O 1
ATOM 1749 N N . ASN A 1 217 ? -8.461 -35.625 8.383 1 97.06 217 ASN A N 1
ATOM 1750 C CA . ASN A 1 217 ? -9.508 -36.594 8.039 1 97.06 217 ASN A CA 1
ATOM 1751 C C . ASN A 1 217 ? -10.891 -35.938 8.07 1 97.06 217 ASN A C 1
ATOM 1753 O O . ASN A 1 217 ? -11.016 -34.75 8.406 1 97.06 217 ASN A O 1
ATOM 1757 N N . LYS A 1 218 ? -11.852 -36.656 7.719 1 96.81 218 LYS A N 1
ATOM 1758 C CA . LYS A 1 218 ? -13.203 -36.125 7.512 1 96.81 218 LYS A CA 1
ATOM 1759 C C . LYS A 1 218 ? -13.727 -35.438 8.773 1 96.81 218 LYS A C 1
ATOM 1761 O O . LYS A 1 218 ? -14.211 -34.312 8.719 1 96.81 218 LYS A O 1
ATOM 1766 N N . LYS A 1 219 ? -13.648 -36.094 9.867 1 97.5 219 LYS A N 1
ATOM 1767 C CA . LYS A 1 219 ? -14.141 -35.562 11.125 1 97.5 219 LYS A CA 1
ATOM 1768 C C . LYS A 1 219 ? -13.352 -34.312 11.523 1 97.5 219 LYS A C 1
ATOM 1770 O O . LYS A 1 219 ? -13.93 -33.312 11.961 1 97.5 219 LYS A O 1
ATOM 1775 N N . GLN A 1 220 ? -12.062 -34.438 11.352 1 97.56 220 GLN A N 1
ATOM 1776 C CA . GLN A 1 220 ? -11.188 -33.312 11.688 1 97.56 220 GLN A CA 1
ATOM 1777 C C . GLN A 1 220 ? -11.484 -32.094 10.812 1 97.56 220 GLN A C 1
ATOM 1779 O O . GLN A 1 220 ? -11.445 -30.953 11.281 1 97.56 220 GLN A O 1
ATOM 1784 N N . LYS A 1 221 ? -11.734 -32.344 9.508 1 97.44 221 LYS A N 1
ATOM 1785 C CA . LYS A 1 221 ? -12.078 -31.266 8.57 1 97.44 221 LYS A CA 1
ATOM 1786 C C . LYS A 1 221 ? -13.305 -30.5 9.047 1 97.44 221 LYS A C 1
ATOM 1788 O O . LYS A 1 221 ? -13.312 -29.266 9.023 1 97.44 221 LYS A O 1
ATOM 1793 N N . GLU A 1 222 ? -14.266 -31.188 9.469 1 97.38 222 GLU A N 1
ATOM 1794 C CA . GLU A 1 222 ? -15.5 -30.562 9.922 1 97.38 222 GLU A CA 1
ATOM 1795 C C . GLU A 1 222 ? -15.258 -29.672 11.141 1 97.38 222 GLU A C 1
ATOM 1797 O O . GLU A 1 222 ? -15.773 -28.562 11.219 1 97.38 222 GLU A O 1
ATOM 1802 N N . VAL A 1 223 ? -14.5 -30.188 12.055 1 98.06 223 VAL A N 1
ATOM 1803 C CA . VAL A 1 223 ? -14.195 -29.453 13.266 1 98.06 223 VAL A CA 1
ATOM 1804 C C . VAL A 1 223 ? -13.375 -28.203 12.914 1 98.06 223 VAL A C 1
ATOM 1806 O O . VAL A 1 223 ? -13.617 -27.125 13.453 1 98.06 223 VAL A O 1
ATOM 1809 N N . PHE A 1 224 ? -12.438 -28.406 12.016 1 98.06 224 PHE A N 1
ATOM 1810 C CA . PHE A 1 224 ? -11.57 -27.312 11.586 1 98.06 224 PHE A CA 1
ATOM 1811 C C . PHE A 1 224 ? -12.375 -26.203 10.914 1 98.06 224 PHE A C 1
ATOM 1813 O O . PHE A 1 224 ? -12.203 -25.031 11.227 1 98.06 224 PHE A O 1
ATOM 1820 N N . IL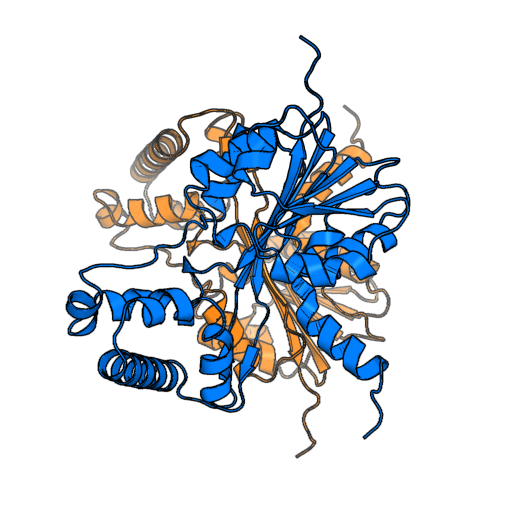E A 1 225 ? -13.234 -26.578 10.047 1 98.06 225 ILE A N 1
ATOM 1821 C CA . ILE A 1 225 ? -14.062 -25.641 9.305 1 98.06 225 ILE A CA 1
ATOM 1822 C C . ILE A 1 225 ? -14.984 -24.891 10.258 1 98.06 225 ILE A C 1
ATOM 1824 O O . ILE A 1 225 ? -15.125 -23.672 10.18 1 98.06 225 ILE A O 1
ATOM 1828 N N . THR A 1 226 ? -15.602 -25.609 11.188 1 98.25 226 THR A N 1
ATOM 1829 C CA . THR A 1 226 ? -16.5 -25 12.164 1 98.25 226 THR A CA 1
ATOM 1830 C C . THR A 1 226 ? -15.766 -23.969 13.008 1 98.25 226 THR A C 1
ATOM 1832 O O . THR A 1 226 ? -16.25 -22.859 13.219 1 98.25 226 THR A O 1
ATOM 1835 N N . ALA A 1 227 ? -14.602 -24.359 13.461 1 98.38 227 ALA A N 1
ATOM 1836 C CA . ALA A 1 227 ? -13.797 -23.453 14.281 1 98.38 227 ALA A CA 1
ATOM 1837 C C . ALA A 1 227 ? -13.406 -22.203 13.492 1 98.38 227 ALA A C 1
ATOM 1839 O O . ALA A 1 227 ? -13.445 -21.094 14.023 1 98.38 227 ALA A O 1
ATOM 1840 N N . PHE A 1 228 ? -12.992 -22.453 12.25 1 98.25 228 PHE A N 1
ATOM 1841 C CA . PHE A 1 228 ? -12.602 -21.328 11.406 1 98.25 228 PHE A CA 1
ATOM 1842 C C . PHE A 1 228 ? -13.766 -20.375 11.195 1 98.25 228 PHE A C 1
ATOM 1844 O O . PHE A 1 228 ? -13.602 -19.156 11.281 1 98.25 228 PHE A O 1
ATOM 1851 N N . LYS A 1 229 ? -14.906 -20.875 10.938 1 98.19 229 LYS A N 1
ATOM 1852 C CA . LYS A 1 229 ? -16.109 -20.062 10.758 1 98.19 229 LYS A CA 1
ATOM 1853 C C . LYS A 1 229 ? -16.422 -19.281 12.031 1 98.19 229 LYS A C 1
ATOM 1855 O O . LYS A 1 229 ? -16.844 -18.125 11.961 1 98.19 229 LYS A O 1
ATOM 1860 N N . GLU A 1 230 ? -16.266 -19.875 13.164 1 98.44 230 GLU A N 1
ATOM 1861 C CA . GLU A 1 230 ? -16.484 -19.188 14.438 1 98.44 230 GLU A CA 1
ATOM 1862 C C . GLU A 1 230 ? -15.516 -18.016 14.602 1 98.44 230 GLU A C 1
ATOM 1864 O O . GLU A 1 230 ? -15.898 -16.953 15.094 1 98.44 230 GLU A O 1
ATOM 1869 N N . CYS A 1 231 ? -14.273 -18.25 14.211 1 98.25 231 CYS A N 1
ATOM 1870 C CA . CYS A 1 231 ? -13.289 -17.188 14.266 1 98.25 231 CYS A CA 1
ATOM 1871 C C . CYS A 1 231 ? -13.688 -16.031 13.359 1 98.25 231 CYS A C 1
ATOM 1873 O O . CYS A 1 231 ? -13.516 -14.859 13.719 1 98.25 231 CYS A O 1
ATOM 1875 N N . ILE A 1 232 ? -14.188 -16.344 12.18 1 98.25 232 ILE A N 1
ATOM 1876 C CA . ILE A 1 232 ? -14.633 -15.328 11.234 1 98.25 232 ILE A CA 1
ATOM 1877 C C . ILE A 1 232 ? -15.742 -14.492 11.875 1 98.25 232 ILE A C 1
ATOM 1879 O O . ILE A 1 232 ? -15.703 -13.258 11.812 1 98.25 232 ILE A O 1
ATOM 1883 N N . VAL A 1 233 ? -16.703 -15.141 12.523 1 98.31 233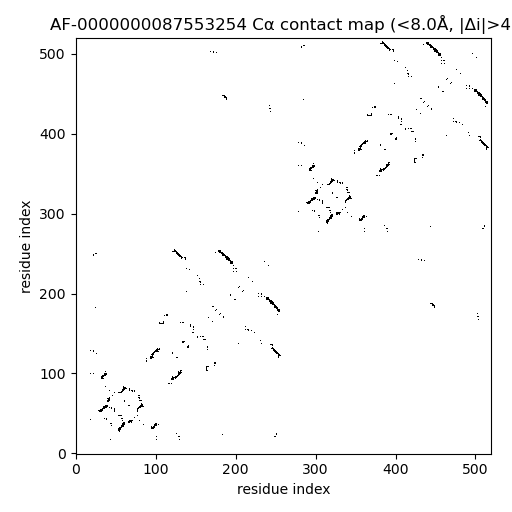 VAL A N 1
ATOM 1884 C CA . VAL A 1 233 ? -17.812 -14.453 13.164 1 98.31 233 VAL A CA 1
ATOM 1885 C C . VAL A 1 233 ? -17.297 -13.539 14.273 1 98.31 233 VAL A C 1
ATOM 1887 O O . VAL A 1 233 ? -17.781 -12.414 14.438 1 98.31 233 VAL A O 1
ATOM 1890 N N . GLU A 1 234 ? -16.344 -14 15 1 97.94 234 GLU A N 1
ATOM 1891 C CA . GLU A 1 234 ? -15.781 -13.242 16.109 1 97.94 234 GLU A CA 1
ATOM 1892 C C . GLU A 1 234 ? -15.055 -12 15.609 1 97.94 234 GLU A C 1
ATOM 1894 O O . GLU A 1 234 ? -15.141 -10.938 16.219 1 97.94 234 GLU A O 1
ATOM 1899 N N . PHE A 1 235 ? -14.328 -12.141 14.523 1 97.12 235 PHE A N 1
ATOM 1900 C CA . PHE A 1 235 ? -13.5 -11.047 14.016 1 97.12 235 PHE A CA 1
ATOM 1901 C C . PHE A 1 235 ? -14.344 -10.031 13.266 1 97.12 235 PHE A C 1
ATOM 1903 O O . PHE A 1 235 ? -13.969 -8.859 13.164 1 97.12 235 PHE A O 1
ATOM 1910 N N . PHE A 1 236 ? -15.398 -10.523 12.688 1 97.75 236 PHE A N 1
ATOM 1911 C CA . PHE A 1 236 ? -16.312 -9.656 11.953 1 97.75 236 PHE A CA 1
ATOM 1912 C C . PHE A 1 236 ? -17.688 -9.633 12.617 1 97.75 236 PHE A C 1
ATOM 1914 O O . PHE A 1 236 ? -18.656 -10.141 12.055 1 97.75 236 PHE A O 1
ATOM 1921 N N . PRO A 1 237 ? -17.844 -8.875 13.68 1 97.06 237 PRO A N 1
ATOM 1922 C CA . PRO A 1 237 ? -19.094 -8.938 14.453 1 97.06 237 PRO A CA 1
ATOM 1923 C C . PRO A 1 237 ? -20.234 -8.164 13.805 1 97.06 237 PRO A C 1
ATOM 1925 O O . PRO A 1 237 ? -21.406 -8.383 14.141 1 97.06 237 PRO A O 1
ATOM 1928 N N . LYS A 1 238 ? -19.922 -7.234 12.922 1 96.62 238 LYS A N 1
ATOM 1929 C CA . LYS A 1 238 ? -20.938 -6.418 12.273 1 96.62 238 LYS A CA 1
ATOM 1930 C C . LYS A 1 238 ? -21.062 -6.77 10.789 1 96.62 238 LYS A C 1
ATOM 1932 O O . LYS A 1 238 ? -20.062 -7.039 10.125 1 96.62 238 LYS A O 1
ATOM 1937 N N . LEU A 1 239 ? -22.375 -6.828 10.305 1 97.06 239 LEU A N 1
ATOM 1938 C CA . LEU A 1 239 ? -22.656 -7.035 8.891 1 97.06 239 LEU A CA 1
ATOM 1939 C C . LEU A 1 239 ? -23.469 -5.871 8.328 1 97.06 239 LEU A C 1
ATOM 1941 O O . LEU A 1 239 ? -24.297 -5.281 9.031 1 97.06 239 LEU A O 1
ATOM 1945 N N . PRO A 1 240 ? -23.375 -5.445 7.02 1 97.56 240 PRO A N 1
ATOM 1946 C CA . PRO A 1 240 ? -22.312 -5.977 6.148 1 97.56 240 PRO A CA 1
ATOM 1947 C C . PRO A 1 240 ? -20.906 -5.68 6.672 1 97.56 240 PRO A C 1
ATOM 1949 O O . PRO A 1 240 ? -20.719 -4.684 7.371 1 97.56 240 PRO A O 1
ATOM 1952 N N . ALA A 1 241 ? -19.953 -6.59 6.391 1 97.88 241 ALA A N 1
ATOM 1953 C CA . ALA A 1 241 ? -18.562 -6.453 6.812 1 97.88 241 ALA A CA 1
ATOM 1954 C C . ALA A 1 241 ? -17.672 -6.047 5.645 1 97.88 241 ALA A C 1
ATOM 1956 O O . ALA A 1 241 ? -17.969 -6.363 4.492 1 97.88 241 ALA A O 1
ATOM 1957 N N . ILE A 1 242 ? -16.609 -5.293 5.914 1 97.69 242 ILE A N 1
ATOM 1958 C CA . ILE A 1 242 ? -15.578 -5.035 4.922 1 97.69 242 ILE A CA 1
ATOM 1959 C C . ILE A 1 242 ? -14.328 -5.852 5.254 1 97.69 242 ILE A C 1
ATOM 1961 O O . ILE A 1 242 ? -13.805 -5.766 6.363 1 97.69 242 ILE A O 1
ATOM 1965 N N . TYR A 1 243 ? -13.938 -6.742 4.402 1 97.75 243 TYR A N 1
ATOM 1966 C CA . TYR A 1 243 ? -12.641 -7.414 4.449 1 97.75 243 TYR A CA 1
ATOM 1967 C C . TYR A 1 243 ? -11.617 -6.68 3.594 1 97.75 243 TYR A C 1
ATOM 1969 O O . TYR A 1 243 ? -11.672 -6.73 2.363 1 97.75 243 TYR A O 1
ATOM 1977 N N . ALA A 1 244 ? -10.664 -5.953 4.266 1 98.25 244 ALA A N 1
ATOM 1978 C CA . ALA A 1 244 ? -9.617 -5.195 3.58 1 98.25 244 ALA A CA 1
ATOM 1979 C C . ALA A 1 244 ? -8.555 -6.129 3.004 1 98.25 244 ALA A C 1
ATOM 1981 O O . ALA A 1 244 ? -7.406 -6.121 3.453 1 98.25 244 ALA A O 1
ATOM 1982 N N . PHE A 1 245 ? -8.992 -6.879 1.956 1 97.81 245 PHE A N 1
ATOM 1983 C CA . PHE A 1 245 ? -8.094 -7.824 1.311 1 97.81 245 PHE A CA 1
ATOM 1984 C C . PHE A 1 245 ? -6.973 -7.098 0.584 1 97.81 245 PHE A C 1
ATOM 1986 O O . PHE A 1 245 ? -7.223 -6.332 -0.351 1 97.81 245 PHE A O 1
ATOM 1993 N N . LYS A 1 246 ? -5.762 -7.316 1.024 1 98.56 246 LYS A N 1
ATOM 1994 C CA . LYS A 1 246 ? -4.613 -6.594 0.49 1 98.56 246 LYS A CA 1
ATOM 1995 C C . LYS A 1 246 ? -3.848 -7.441 -0.521 1 98.56 246 LYS A C 1
ATOM 1997 O O . LYS A 1 246 ? -3.691 -8.648 -0.332 1 98.56 246 LYS A O 1
ATOM 2002 N N . ARG A 1 247 ? -3.387 -6.742 -1.496 1 98.56 247 ARG A N 1
ATOM 2003 C CA . ARG A 1 247 ? -2.418 -7.305 -2.432 1 98.56 247 ARG A CA 1
ATOM 2004 C C . ARG A 1 247 ? -1.184 -6.414 -2.543 1 98.56 247 ARG A C 1
ATOM 2006 O O . ARG A 1 247 ? -1.244 -5.219 -2.246 1 98.56 247 ARG A O 1
ATOM 2013 N N . ILE A 1 248 ? -0.022 -7.012 -2.891 1 98.75 248 ILE A N 1
ATOM 2014 C CA . ILE A 1 248 ? 1.212 -6.281 -3.158 1 98.75 248 ILE A CA 1
ATOM 2015 C C . ILE A 1 248 ? 1.441 -6.188 -4.664 1 98.75 248 ILE A C 1
ATOM 2017 O O . ILE A 1 248 ? 1.226 -7.16 -5.391 1 98.75 248 ILE A O 1
ATOM 2021 N N . LEU A 1 249 ? 1.745 -5.047 -5.141 1 98.88 249 LEU A N 1
ATOM 2022 C CA . LEU A 1 249 ? 2.115 -4.809 -6.535 1 98.88 249 LEU A CA 1
ATOM 2023 C C . LEU A 1 249 ? 3.576 -4.391 -6.645 1 98.88 249 LEU A C 1
ATOM 2025 O O . LEU A 1 249 ? 4.008 -3.445 -5.98 1 98.88 249 LEU A O 1
ATOM 2029 N N . LEU A 1 250 ? 4.344 -5.09 -7.449 1 98.94 250 LEU A N 1
ATOM 2030 C CA . LEU A 1 250 ? 5.762 -4.844 -7.672 1 98.94 250 LEU A CA 1
ATOM 2031 C C . LEU A 1 250 ? 6.047 -4.609 -9.156 1 98.94 250 LEU A C 1
ATOM 2033 O O . LEU A 1 250 ? 5.59 -5.375 -10.008 1 98.94 250 LEU A O 1
ATOM 2037 N N . HIS A 1 251 ? 6.754 -3.58 -9.492 1 98.88 251 HIS A N 1
ATOM 2038 C CA . HIS A 1 251 ? 7.238 -3.326 -10.844 1 98.88 251 HIS A CA 1
ATOM 2039 C C . HIS A 1 251 ? 8.617 -2.678 -10.82 1 98.88 251 HIS A C 1
ATOM 2041 O O . HIS A 1 251 ? 8.93 -1.896 -9.914 1 98.88 251 HIS A O 1
ATOM 2047 N N . GLY A 1 252 ? 9.414 -2.98 -11.664 1 98.5 252 GLY A N 1
ATOM 2048 C CA . GLY A 1 252 ? 10.719 -2.371 -11.859 1 98.5 252 GLY A CA 1
ATOM 2049 C C . GLY A 1 252 ? 11.336 -2.691 -13.203 1 98.5 252 GLY A C 1
ATOM 2050 O O . GLY A 1 252 ? 10.898 -3.619 -13.891 1 98.5 252 GLY A O 1
ATOM 2051 N N . ARG A 1 253 ? 12.305 -1.937 -13.594 1 97.69 253 ARG A N 1
ATOM 2052 C CA . ARG A 1 253 ? 13.016 -2.111 -14.852 1 97.69 253 ARG A CA 1
ATOM 2053 C C . ARG A 1 253 ? 14.5 -2.371 -14.609 1 97.69 253 ARG A C 1
ATOM 2055 O O . ARG A 1 253 ? 15.133 -1.691 -13.797 1 97.69 253 ARG A O 1
ATOM 2062 N N . LYS A 1 254 ? 14.945 -3.328 -15.32 1 96.5 254 LYS A N 1
ATOM 2063 C CA . LYS A 1 254 ? 16.359 -3.646 -15.195 1 96.5 254 LYS A CA 1
ATOM 2064 C C . LYS A 1 254 ? 17.219 -2.629 -15.938 1 96.5 254 LYS A C 1
ATOM 2066 O O . LYS A 1 254 ? 16.938 -2.301 -17.094 1 96.5 254 LYS A O 1
ATOM 2071 N N . THR A 1 255 ? 18.172 -2.031 -15.203 1 87.06 255 THR A N 1
ATOM 2072 C CA . THR A 1 255 ? 19.062 -1.047 -15.805 1 87.06 255 THR A CA 1
ATOM 2073 C C . THR A 1 255 ? 19.844 -1.666 -16.953 1 87.06 255 THR A C 1
ATOM 2075 O O . THR A 1 255 ? 20.125 -2.867 -16.953 1 87.06 255 THR A O 1
ATOM 2078 N N . ALA A 1 256 ? 20.141 -0.794 -18 1 76.25 256 ALA A N 1
ATOM 2079 C CA . ALA A 1 256 ? 20.922 -1.234 -19.141 1 76.25 256 ALA A CA 1
ATOM 2080 C C . ALA A 1 256 ? 22.344 -1.604 -18.719 1 76.25 256 ALA A C 1
ATOM 2082 O O . ALA A 1 256 ? 22.938 -0.943 -17.875 1 76.25 256 ALA A O 1
ATOM 2083 N N . SER A 1 257 ? 22.781 -2.791 -18.344 1 58.94 257 SER A N 1
ATOM 2084 C CA . SER A 1 257 ? 24.188 -3.074 -18.062 1 58.94 257 SER A CA 1
ATOM 2085 C C . SER A 1 257 ? 25.109 -2.232 -18.922 1 58.94 257 SER A C 1
ATOM 2087 O O . SER A 1 257 ? 24.844 -2.035 -20.109 1 58.94 257 SER A O 1
ATOM 2089 N N . SER A 1 258 ? 25.922 -1.34 -18.344 1 41.06 258 SER A N 1
ATOM 2090 C CA . SER A 1 258 ? 27.141 -1.033 -19.094 1 41.06 258 SER A CA 1
ATOM 2091 C C . SER A 1 258 ? 27.812 -2.305 -19.594 1 41.06 258 SER A C 1
ATOM 2093 O O . SER A 1 258 ? 27.938 -3.283 -18.844 1 41.06 258 SER A O 1
ATOM 2095 N N . SER A 1 259 ? 27.766 -2.684 -20.906 1 35 259 SER A N 1
ATOM 2096 C CA . SER A 1 259 ? 28.656 -3.656 -21.531 1 35 259 SER A CA 1
ATOM 2097 C C . SER A 1 259 ? 29.984 -3.723 -20.781 1 35 259 SER A C 1
ATOM 2099 O O . SER A 1 259 ? 30.75 -2.748 -20.766 1 35 259 SER A O 1
ATOM 2101 N N . GLN A 1 260 ? 30.25 -4.293 -19.609 1 25.66 260 GLN A N 1
ATOM 2102 C CA . GLN A 1 260 ? 31.594 -4.859 -19.656 1 25.66 260 GLN A CA 1
ATOM 2103 C C . GLN A 1 260 ? 31.656 -6 -20.672 1 25.66 260 GLN A C 1
ATOM 2105 O O . GLN A 1 260 ? 30.766 -6.836 -20.734 1 25.66 260 GLN A O 1
ATOM 2110 N N . MET B 1 1 ? 25.156 29.984 -12.078 1 28.55 1 MET B N 1
ATOM 2111 C CA . MET B 1 1 ? 24.562 28.719 -12.477 1 28.55 1 MET B CA 1
ATOM 2112 C C . MET B 1 1 ? 23.047 28.859 -12.641 1 28.55 1 MET B C 1
ATOM 2114 O O . MET B 1 1 ? 22.359 29.312 -11.719 1 28.55 1 MET B O 1
ATOM 2118 N N . THR B 1 2 ? 22.422 28.891 -13.82 1 33.62 2 THR B N 1
ATOM 2119 C CA . THR B 1 2 ? 21.078 29.266 -14.281 1 33.62 2 THR B CA 1
ATOM 2120 C C . THR B 1 2 ? 20.047 28.25 -13.82 1 33.62 2 THR B C 1
ATOM 2122 O O . THR B 1 2 ? 20.281 27.047 -13.883 1 33.62 2 THR B O 1
ATOM 2125 N N . TRP B 1 3 ? 19.125 28.656 -12.969 1 37.5 3 TRP B N 1
ATOM 2126 C CA . TRP B 1 3 ? 17.891 27.984 -12.555 1 37.5 3 TRP B CA 1
ATOM 2127 C C . TRP B 1 3 ? 17.234 27.281 -13.727 1 37.5 3 TRP B C 1
ATOM 2129 O O . TRP B 1 3 ? 16.922 27.906 -14.742 1 37.5 3 TRP B O 1
ATOM 2139 N N . ASN B 1 4 ? 17.562 26.156 -14.07 1 36.72 4 ASN B N 1
ATOM 2140 C CA . ASN B 1 4 ? 16.859 25.438 -15.141 1 36.72 4 ASN B CA 1
ATOM 2141 C C . ASN B 1 4 ? 15.516 24.906 -14.672 1 36.72 4 ASN B C 1
ATOM 2143 O O . ASN B 1 4 ? 15.469 23.938 -13.898 1 36.72 4 ASN B O 1
ATOM 2147 N N . PRO B 1 5 ? 14.461 25.562 -14.891 1 48.56 5 PRO B N 1
ATOM 2148 C CA . PRO B 1 5 ? 13.102 25.234 -14.477 1 48.56 5 PRO B CA 1
ATOM 2149 C C . PRO B 1 5 ? 12.742 23.766 -14.734 1 48.56 5 PRO B C 1
ATOM 2151 O O . PRO B 1 5 ? 11.953 23.188 -13.984 1 48.56 5 PRO B O 1
ATOM 2154 N N . ASP B 1 6 ? 13.367 23.25 -15.82 1 46.84 6 ASP B N 1
ATOM 2155 C CA . ASP B 1 6 ? 13.016 21.875 -16.156 1 46.84 6 ASP B CA 1
ATOM 2156 C C . ASP B 1 6 ? 13.547 20.906 -15.109 1 46.84 6 ASP B C 1
ATOM 2158 O O . ASP B 1 6 ? 12.867 19.938 -14.758 1 46.84 6 ASP B O 1
ATOM 2162 N N . ILE B 1 7 ? 14.758 21.203 -14.719 1 48 7 ILE B N 1
ATOM 2163 C CA . ILE B 1 7 ? 15.391 20.359 -13.727 1 48 7 ILE B CA 1
ATOM 2164 C C . ILE B 1 7 ? 14.703 20.531 -12.375 1 48 7 ILE B C 1
ATOM 2166 O O . ILE B 1 7 ? 14.445 19.547 -11.664 1 48 7 ILE B O 1
ATOM 2170 N N . TYR B 1 8 ? 14.445 21.812 -12.062 1 43.59 8 TYR B N 1
ATOM 2171 C CA . TYR B 1 8 ? 13.703 22.109 -10.836 1 43.59 8 TYR B CA 1
ATOM 2172 C C . TYR B 1 8 ? 12.344 21.422 -10.859 1 43.59 8 TYR B C 1
ATOM 2174 O O . TYR B 1 8 ? 11.922 20.844 -9.852 1 43.59 8 TYR B O 1
ATOM 2182 N N . ASN B 1 9 ? 11.742 21.406 -11.977 1 51.62 9 ASN B N 1
ATOM 2183 C CA . ASN B 1 9 ? 10.438 20.781 -12.141 1 51.62 9 ASN B CA 1
ATOM 2184 C C . ASN B 1 9 ? 10.523 19.266 -12 1 51.62 9 ASN B C 1
ATOM 2186 O O . ASN B 1 9 ? 9.641 18.641 -11.414 1 51.62 9 ASN B O 1
ATOM 2190 N N . GLN B 1 10 ? 11.641 18.734 -12.562 1 48.62 10 GLN B N 1
ATOM 2191 C CA . GLN B 1 10 ? 11.82 17.297 -12.453 1 48.62 10 GLN B CA 1
ATOM 2192 C C . GLN B 1 10 ? 12.008 16.875 -11 1 48.62 10 GLN B C 1
ATOM 2194 O O . GLN B 1 10 ? 11.453 15.859 -10.562 1 48.62 10 GLN B O 1
ATOM 2199 N N . PHE B 1 11 ? 12.914 17.656 -10.344 1 47.56 11 PHE B N 1
ATOM 2200 C CA . PHE B 1 11 ? 13.18 17.359 -8.938 1 47.56 11 PHE B CA 1
ATOM 2201 C C . PHE B 1 11 ? 11.93 17.578 -8.094 1 47.56 11 PHE B C 1
ATOM 2203 O O . PHE B 1 11 ? 11.648 16.797 -7.18 1 47.56 11 PHE B O 1
ATOM 2210 N N . LYS B 1 12 ? 11.258 18.688 -8.375 1 54.56 12 LYS B N 1
ATOM 2211 C CA . LYS B 1 12 ? 9.992 18.969 -7.703 1 54.56 12 LYS B CA 1
ATOM 2212 C C . LYS B 1 12 ? 8.977 17.859 -7.969 1 54.56 12 LYS B C 1
ATOM 2214 O O . LYS B 1 12 ? 8.227 17.469 -7.074 1 54.56 12 LYS B O 1
ATOM 2219 N N . ASN B 1 13 ? 9.164 17.328 -9.164 1 61.34 13 ASN B N 1
ATOM 2220 C CA . ASN B 1 13 ? 8.258 16.25 -9.555 1 61.34 13 ASN B CA 1
ATOM 2221 C C . ASN B 1 13 ? 8.492 14.992 -8.727 1 61.34 13 ASN B C 1
ATOM 2223 O O . ASN B 1 13 ? 7.539 14.32 -8.32 1 61.34 13 ASN B O 1
ATOM 2227 N N . ILE B 1 14 ? 9.727 14.805 -8.492 1 64.12 14 ILE B N 1
ATOM 2228 C CA . ILE B 1 14 ? 10.016 13.609 -7.711 1 64.12 14 ILE B CA 1
ATOM 2229 C C . ILE B 1 14 ? 9.578 13.82 -6.266 1 64.12 14 ILE B C 1
ATOM 2231 O O . ILE B 1 14 ? 8.945 12.945 -5.668 1 64.12 14 ILE B O 1
ATOM 2235 N N . ARG B 1 15 ? 9.688 15.039 -5.879 1 74.06 15 ARG B N 1
ATOM 2236 C CA . ARG B 1 15 ? 9.32 15.359 -4.504 1 74.06 15 ARG B CA 1
ATOM 2237 C C . ARG B 1 15 ? 7.805 15.398 -4.332 1 74.06 15 ARG B C 1
ATOM 2239 O O . ARG B 1 15 ? 7.285 15.062 -3.266 1 74.06 15 ARG B O 1
ATOM 2246 N N . PHE B 1 16 ? 7.125 15.672 -5.488 1 90.81 16 PHE B N 1
ATOM 2247 C CA . PHE B 1 16 ? 5.68 15.867 -5.41 1 90.81 16 PHE B CA 1
ATOM 2248 C C . PHE B 1 16 ? 4.945 14.609 -5.855 1 90.81 16 PHE B C 1
ATOM 2250 O O . PHE B 1 16 ? 3.719 14.617 -5.992 1 90.81 16 PHE B O 1
ATOM 2257 N N . LYS B 1 17 ? 5.656 13.547 -6.027 1 94.81 17 LYS B N 1
ATOM 2258 C CA . LYS B 1 17 ? 5.031 12.344 -6.574 1 94.81 17 LYS B CA 1
ATOM 2259 C C . LYS B 1 17 ? 3.869 11.883 -5.695 1 94.81 17 LYS B C 1
ATOM 2261 O O . LYS B 1 17 ? 2.793 11.562 -6.199 1 94.81 17 LYS B O 1
ATOM 2266 N N . PRO B 1 18 ? 4.043 11.906 -4.344 1 97.31 18 PRO B N 1
ATOM 2267 C CA . PRO B 1 18 ? 2.898 11.508 -3.52 1 97.31 18 PRO B CA 1
ATOM 2268 C C . PRO B 1 18 ? 1.687 12.414 -3.713 1 97.31 18 PRO B C 1
ATOM 2270 O O . PRO B 1 18 ? 0.551 11.938 -3.742 1 97.31 18 PRO B O 1
ATOM 2273 N N . PHE B 1 19 ? 1.912 13.711 -3.92 1 97.69 19 PHE B N 1
ATOM 2274 C CA . PHE B 1 19 ? 0.852 14.68 -4.172 1 97.69 19 PHE B CA 1
ATOM 2275 C C . PHE B 1 19 ? 0.128 14.367 -5.473 1 97.69 19 PHE B C 1
ATOM 2277 O O . PHE B 1 19 ? -1.104 14.344 -5.516 1 97.69 19 PHE B O 1
ATOM 2284 N N . TYR B 1 20 ? 0.876 14.078 -6.477 1 97.19 20 TYR B N 1
ATOM 2285 C CA . TYR B 1 20 ? 0.274 13.797 -7.777 1 97.19 20 TYR B CA 1
ATOM 2286 C C . TYR B 1 20 ? -0.5 12.484 -7.746 1 97.19 20 TYR B C 1
ATOM 2288 O O . TYR B 1 20 ? -1.587 12.383 -8.32 1 97.19 20 TYR B O 1
ATOM 2296 N N . ASP B 1 21 ? 0.096 11.477 -7.098 1 97.94 21 ASP B N 1
ATOM 2297 C CA . ASP B 1 21 ? -0.602 10.203 -6.965 1 97.94 21 ASP B CA 1
ATOM 2298 C C . ASP B 1 21 ? -1.941 10.383 -6.254 1 97.94 21 ASP B C 1
ATOM 2300 O O . ASP B 1 21 ? -2.949 9.805 -6.668 1 97.94 21 ASP B O 1
ATOM 2304 N N . LEU B 1 22 ? -1.954 11.195 -5.188 1 98.5 22 LEU B N 1
ATOM 2305 C CA . LEU B 1 22 ? -3.191 11.445 -4.457 1 98.5 22 LEU B CA 1
ATOM 2306 C C . LEU B 1 22 ? -4.184 12.219 -5.324 1 98.5 22 LEU B C 1
ATOM 2308 O O . LEU B 1 22 ? -5.363 11.859 -5.387 1 98.5 22 LEU B O 1
ATOM 2312 N N . SER B 1 23 ? -3.717 13.289 -5.98 1 98.06 23 SER B N 1
ATOM 2313 C CA . SER B 1 23 ? -4.582 14.148 -6.785 1 98.06 23 SER B CA 1
ATOM 2314 C C . SER B 1 23 ? -5.223 13.367 -7.93 1 98.06 23 SER B C 1
ATOM 2316 O O . SER B 1 23 ? -6.34 13.68 -8.352 1 98.06 23 SER B O 1
ATOM 2318 N N . ASP B 1 24 ? -4.496 12.32 -8.438 1 97.75 24 ASP B N 1
ATOM 2319 C CA . ASP B 1 24 ? -4.988 11.5 -9.539 1 97.75 24 ASP B CA 1
ATOM 2320 C C . ASP B 1 24 ? -6.199 10.672 -9.109 1 97.75 24 ASP B C 1
ATOM 2322 O O . ASP B 1 24 ? -6.957 10.188 -9.961 1 97.75 24 ASP B O 1
ATOM 2326 N N . LEU B 1 25 ? -6.383 10.461 -7.852 1 98.12 25 LEU B N 1
ATOM 2327 C CA . LEU B 1 25 ? -7.5 9.656 -7.355 1 98.12 25 LEU B CA 1
ATOM 2328 C C . LEU B 1 25 ? -8.789 10.477 -7.348 1 98.12 25 LEU B C 1
ATOM 2330 O O . LEU B 1 25 ? -9.883 9.906 -7.277 1 98.12 25 LEU B O 1
ATOM 2334 N N . ILE B 1 26 ? -8.672 11.789 -7.332 1 97.88 26 ILE B N 1
ATOM 2335 C CA . ILE B 1 26 ? -9.82 12.68 -7.18 1 97.88 26 ILE B CA 1
ATOM 2336 C C . ILE B 1 26 ? -10.641 12.695 -8.469 1 97.88 26 ILE B C 1
ATOM 2338 O O . ILE B 1 26 ? -10.086 12.859 -9.555 1 97.88 26 ILE B O 1
ATOM 2342 N N . VAL B 1 27 ? -11.891 12.5 -8.328 1 95.19 27 VAL B N 1
ATOM 2343 C CA . VAL B 1 27 ? -12.805 12.547 -9.461 1 95.19 27 VAL B CA 1
ATOM 2344 C C . VAL B 1 27 ? -13.227 13.992 -9.727 1 95.19 27 VAL B C 1
ATOM 2346 O O . VAL B 1 27 ? -13.68 14.688 -8.812 1 95.19 27 VAL B O 1
ATOM 2349 N N . HIS B 1 28 ? -13.07 14.383 -10.891 1 90.94 28 HIS B N 1
ATOM 2350 C CA . HIS B 1 28 ? -13.445 15.734 -11.281 1 90.94 28 HIS B CA 1
ATOM 2351 C C . HIS B 1 28 ? -14.961 15.914 -11.297 1 90.94 28 HIS B C 1
ATOM 2353 O O . HIS B 1 28 ? -15.672 15.109 -11.898 1 90.94 28 HIS B O 1
ATOM 2359 N N . GLU B 1 29 ? -15.352 16.859 -10.594 1 88.81 29 GLU B N 1
ATOM 2360 C CA . GLU B 1 29 ? -16.75 17.281 -10.633 1 88.81 29 GLU B CA 1
ATOM 2361 C C . GLU B 1 29 ? -16.859 18.766 -10.914 1 88.81 29 GLU B C 1
ATOM 2363 O O . GLU B 1 29 ? -15.953 19.547 -10.617 1 88.81 29 GLU B O 1
ATOM 2368 N N . THR B 1 30 ? -18.031 19.031 -11.484 1 83.19 30 THR B N 1
ATOM 2369 C CA . THR B 1 30 ? -18.25 20.438 -11.805 1 83.19 30 THR B CA 1
ATOM 2370 C C . THR B 1 30 ? -18.484 21.25 -10.539 1 83.19 30 THR B C 1
ATOM 2372 O O . THR B 1 30 ? -19.297 20.891 -9.695 1 83.19 30 THR B O 1
ATOM 2375 N N . SER B 1 31 ? -17.797 22.328 -10.289 1 86.75 31 SER B N 1
ATOM 2376 C CA . SER B 1 31 ? -17.938 23.312 -9.227 1 86.75 31 SER B CA 1
ATOM 2377 C C . SER B 1 31 ? -17.766 22.672 -7.855 1 86.75 31 SER B C 1
ATOM 2379 O O . SER B 1 31 ? -18.688 22.688 -7.039 1 86.75 31 SER B O 1
ATOM 2381 N N . MET B 1 32 ? -16.688 22.219 -7.48 1 94.56 32 MET B N 1
ATOM 2382 C CA . MET B 1 32 ? -16.375 21.625 -6.188 1 94.56 32 MET B CA 1
ATOM 2383 C C . MET B 1 32 ? -15.922 22.688 -5.191 1 94.56 32 MET B C 1
ATOM 2385 O O . MET B 1 32 ? -15.055 23.5 -5.504 1 94.56 32 MET B O 1
ATOM 2389 N N . LYS B 1 33 ? -16.609 22.719 -4.074 1 97.69 33 LYS B N 1
ATOM 2390 C CA . LYS B 1 33 ? -16.047 23.406 -2.914 1 97.69 33 LYS B CA 1
ATOM 2391 C C . LYS B 1 33 ? -15.062 22.516 -2.17 1 97.69 33 LYS B C 1
ATOM 2393 O O . LYS B 1 33 ? -15.453 21.531 -1.531 1 97.69 33 LYS B O 1
ATOM 2398 N N . ALA B 1 34 ? -13.812 22.891 -2.227 1 98.5 34 ALA B N 1
ATOM 2399 C CA . ALA B 1 34 ? -12.758 22.016 -1.732 1 98.5 34 ALA B CA 1
ATOM 2400 C C . ALA B 1 34 ? -11.953 22.688 -0.625 1 98.5 34 ALA B C 1
ATOM 2402 O O . ALA B 1 34 ? -11.766 23.906 -0.644 1 98.5 34 ALA B O 1
ATOM 2403 N N . ILE B 1 35 ? -11.484 21.906 0.302 1 98.69 35 ILE B N 1
ATOM 2404 C CA . ILE B 1 35 ? -10.602 22.406 1.354 1 98.69 35 ILE B CA 1
ATOM 2405 C C . ILE B 1 35 ? -9.328 21.562 1.399 1 98.69 35 ILE B C 1
ATOM 2407 O O . ILE B 1 35 ? -9.375 20.344 1.234 1 98.69 35 ILE B O 1
ATOM 2411 N N . ASP B 1 36 ? -8.211 22.234 1.504 1 98.75 36 ASP B N 1
ATOM 2412 C CA . ASP B 1 36 ? -6.895 21.625 1.688 1 98.75 36 ASP B CA 1
ATOM 2413 C C . ASP B 1 36 ? -6.406 21.797 3.123 1 98.75 36 ASP B C 1
ATOM 2415 O O . ASP B 1 36 ? -6.016 22.891 3.523 1 98.75 36 ASP B O 1
ATOM 2419 N N . LEU B 1 37 ? -6.438 20.703 3.893 1 98.69 37 LEU B N 1
ATOM 2420 C CA . LEU B 1 37 ? -6.012 20.734 5.285 1 98.69 37 LEU B CA 1
ATOM 2421 C C . LEU B 1 37 ? -4.492 20.641 5.391 1 98.69 37 LEU B C 1
ATOM 2423 O O . LEU B 1 37 ? -3.893 19.672 4.914 1 98.69 37 LEU B O 1
ATOM 2427 N N . GLY B 1 38 ? -3.904 21.562 6.066 1 97.81 38 GLY B N 1
ATOM 2428 C CA . GLY B 1 38 ? -2.451 21.609 6.121 1 97.81 38 GLY B CA 1
ATOM 2429 C C . GLY B 1 38 ? -1.815 21.953 4.789 1 97.81 38 GLY B C 1
ATOM 2430 O O . GLY B 1 38 ? -0.941 21.234 4.301 1 97.81 38 GLY B O 1
ATOM 2431 N N . CYS B 1 39 ? -2.16 23.141 4.297 1 97.56 39 CYS B N 1
ATOM 2432 C CA . CYS B 1 39 ? -1.809 23.5 2.924 1 97.56 39 CYS B CA 1
ATOM 2433 C C . CYS B 1 39 ? -0.361 23.969 2.834 1 97.56 39 CYS B C 1
ATOM 2435 O O . CYS B 1 39 ? 0.191 24.078 1.739 1 97.56 39 CYS B O 1
ATOM 2437 N N . GLY B 1 40 ? 0.318 24.25 3.947 1 95.75 40 GLY B N 1
ATOM 2438 C CA . GLY B 1 40 ? 1.693 24.719 3.938 1 95.75 40 GLY B CA 1
ATOM 2439 C C . GLY B 1 40 ? 1.87 26.031 3.188 1 95.75 40 GLY B C 1
ATOM 2440 O O . GLY B 1 40 ? 1.151 27 3.438 1 95.75 40 GLY B O 1
ATOM 2441 N N . THR B 1 41 ? 2.781 26.062 2.246 1 94.25 41 THR B N 1
ATOM 2442 C CA . THR B 1 41 ? 3.082 27.281 1.496 1 94.25 41 THR B CA 1
ATOM 2443 C C . THR B 1 41 ? 2.057 27.5 0.386 1 94.25 41 THR B C 1
ATOM 2445 O O . THR B 1 41 ? 2.143 28.484 -0.363 1 94.25 41 THR B O 1
ATOM 2448 N N . GLY B 1 42 ? 1.181 26.562 0.229 1 96.31 42 GLY B N 1
ATOM 2449 C CA . GLY B 1 42 ? 0.05 26.766 -0.663 1 96.31 42 GLY B CA 1
ATOM 2450 C C . GLY B 1 42 ? 0.341 26.359 -2.094 1 96.31 42 GLY B C 1
ATOM 2451 O O . GLY B 1 42 ? -0.565 26.312 -2.93 1 96.31 42 GLY B O 1
ATOM 2452 N N . GLU B 1 43 ? 1.58 26 -2.426 1 94.81 43 GLU B N 1
ATOM 2453 C CA . GLU B 1 43 ? 1.962 25.672 -3.797 1 94.81 43 GLU B CA 1
ATOM 2454 C C . GLU B 1 43 ? 1.164 24.484 -4.324 1 94.81 43 GLU B C 1
ATOM 2456 O O . GLU B 1 43 ? 0.651 24.516 -5.445 1 94.81 43 GLU B O 1
ATOM 2461 N N . GLN B 1 44 ? 1.033 23.422 -3.527 1 96 44 GLN B N 1
ATOM 2462 C CA . GLN B 1 44 ? 0.332 22.234 -3.975 1 96 44 GLN B CA 1
ATOM 2463 C C . GLN B 1 44 ? -1.168 22.484 -4.094 1 96 44 GLN B C 1
ATOM 2465 O O . GLN B 1 44 ? -1.831 21.922 -4.965 1 96 44 GLN B O 1
ATOM 2470 N N . THR B 1 45 ? -1.68 23.344 -3.258 1 97.5 45 THR B N 1
ATOM 2471 C CA . THR B 1 45 ? -3.076 23.734 -3.404 1 97.5 45 THR B CA 1
ATOM 2472 C C . THR B 1 45 ? -3.299 24.469 -4.727 1 97.5 45 THR B C 1
ATOM 2474 O O . THR B 1 45 ? -4.301 24.234 -5.41 1 97.5 45 THR B O 1
ATOM 2477 N N . TYR B 1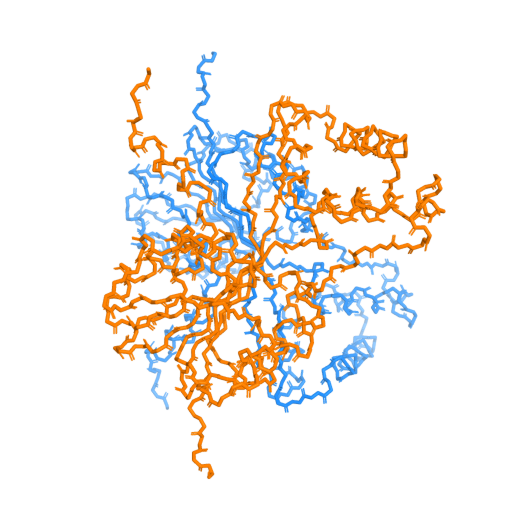 46 ? -2.377 25.344 -5.016 1 97.19 46 TYR B N 1
ATOM 2478 C CA . TYR B 1 46 ? -2.436 26.047 -6.293 1 97.19 46 TYR B CA 1
ATOM 2479 C C . TYR B 1 46 ? -2.443 25.062 -7.457 1 97.19 46 TYR B C 1
ATOM 2481 O O . TYR B 1 46 ? -3.232 25.203 -8.391 1 97.19 46 TYR B O 1
ATOM 2489 N N . LEU B 1 47 ? -1.577 24.047 -7.41 1 96.44 47 LEU B N 1
ATOM 2490 C CA . LEU B 1 47 ? -1.52 23.031 -8.461 1 96.44 47 LEU B CA 1
ATOM 2491 C C . LEU B 1 47 ? -2.852 22.297 -8.578 1 96.44 47 LEU B C 1
ATOM 2493 O O . LEU B 1 47 ? -3.252 21.906 -9.68 1 96.44 47 LEU B O 1
ATOM 2497 N N . LEU B 1 48 ? -3.578 22.094 -7.488 1 97 48 LEU B N 1
ATOM 2498 C CA . LEU B 1 48 ? -4.898 21.469 -7.52 1 97 48 LEU B CA 1
ATOM 2499 C C . LEU B 1 48 ? -5.875 22.312 -8.336 1 97 48 LEU B C 1
ATOM 2501 O O . LEU B 1 48 ? -6.699 21.766 -9.07 1 97 48 LEU B O 1
ATOM 2505 N N . THR B 1 49 ? -5.801 23.656 -8.18 1 96.06 49 THR B N 1
ATOM 2506 C CA . THR B 1 49 ? -6.715 24.531 -8.906 1 96.06 49 THR B CA 1
ATOM 2507 C C . THR B 1 49 ? -6.453 24.469 -10.406 1 96.06 49 THR B C 1
ATOM 2509 O O . THR B 1 49 ? -7.359 24.688 -11.211 1 96.06 49 THR B O 1
ATOM 2512 N N . GLN B 1 50 ? -5.184 24.203 -10.758 1 95.5 50 GLN B N 1
ATOM 2513 C CA . GLN B 1 50 ? -4.863 24.016 -12.172 1 95.5 50 GLN B CA 1
ATOM 2514 C C . GLN B 1 50 ? -5.453 22.719 -12.711 1 95.5 50 GLN B C 1
ATOM 2516 O O . GLN B 1 50 ? -5.922 22.672 -13.844 1 95.5 50 GLN B O 1
ATOM 2521 N N . LYS B 1 51 ? -5.449 21.734 -11.906 1 95.56 51 LYS B N 1
ATOM 2522 C CA . LYS B 1 51 ? -5.984 20.438 -12.305 1 95.56 51 LYS B CA 1
ATOM 2523 C C . LYS B 1 51 ? -7.508 20.453 -12.336 1 95.56 51 LYS B C 1
ATOM 2525 O O . LYS B 1 51 ? -8.125 19.781 -13.156 1 95.56 51 LYS B O 1
ATOM 2530 N N . PHE B 1 52 ? -8.062 21.219 -11.406 1 96.56 52 PHE B N 1
ATOM 2531 C CA . PHE B 1 52 ? -9.508 21.344 -11.281 1 96.56 52 PHE B CA 1
ATOM 2532 C C . PHE B 1 52 ? -9.945 22.797 -11.414 1 96.56 52 PHE B C 1
ATOM 2534 O O . PHE B 1 52 ? -10.375 23.406 -10.43 1 96.56 52 PHE B O 1
ATOM 2541 N N . PRO B 1 53 ? -10.047 23.281 -12.555 1 93.25 53 PRO B N 1
ATOM 2542 C CA . PRO B 1 53 ? -10.219 24.734 -12.773 1 93.25 53 PRO B CA 1
ATOM 2543 C C . PRO B 1 53 ? -11.594 25.234 -12.336 1 93.25 53 PRO B C 1
ATOM 2545 O O . PRO B 1 53 ? -11.766 26.422 -12.07 1 93.25 53 PRO B O 1
ATOM 2548 N N . ASP B 1 54 ? -12.516 24.359 -12.242 1 93.75 54 ASP B N 1
ATOM 2549 C CA . ASP B 1 54 ? -13.875 24.781 -11.898 1 93.75 54 ASP B CA 1
ATOM 2550 C C . ASP B 1 54 ? -14.117 24.672 -10.398 1 93.75 54 ASP B C 1
ATOM 2552 O O . ASP B 1 54 ? -15.211 24.984 -9.922 1 93.75 54 ASP B O 1
ATOM 2556 N N . ALA B 1 55 ? -13.148 24.234 -9.672 1 96.12 55 ALA B N 1
ATOM 2557 C CA . ALA B 1 55 ? -13.281 24.062 -8.227 1 96.12 55 ALA B CA 1
ATOM 2558 C C . ALA B 1 55 ? -12.82 25.312 -7.477 1 96.12 55 ALA B C 1
ATOM 2560 O O . ALA B 1 55 ? -11.977 26.062 -7.973 1 96.12 55 ALA B O 1
ATOM 2561 N N . GLU B 1 56 ? -13.43 25.547 -6.414 1 97.31 56 GLU B N 1
ATOM 2562 C CA . GLU B 1 56 ? -12.992 26.562 -5.469 1 97.31 56 GLU B CA 1
ATOM 2563 C C . GLU B 1 56 ? -12.258 25.938 -4.285 1 97.31 56 GLU B C 1
ATOM 2565 O O . GLU B 1 56 ? -12.797 25.062 -3.605 1 97.31 56 GLU B O 1
ATOM 2570 N N . PHE B 1 57 ? -11.039 26.391 -4.062 1 97.88 57 PHE B N 1
ATOM 2571 C CA . PHE B 1 57 ? -10.219 25.812 -3.008 1 97.88 57 PHE B CA 1
ATOM 2572 C C . PHE B 1 57 ? -9.984 26.812 -1.886 1 97.88 57 PHE B C 1
ATOM 2574 O O . PHE B 1 57 ? -9.742 28 -2.145 1 97.88 57 PHE B O 1
ATOM 2581 N N . ILE B 1 58 ? -10.062 26.359 -0.685 1 98.19 58 ILE B N 1
ATOM 2582 C CA . ILE B 1 58 ? -9.539 27.047 0.494 1 98.19 58 ILE B CA 1
ATOM 2583 C C . ILE B 1 58 ? -8.453 26.188 1.143 1 98.19 58 ILE B C 1
ATOM 2585 O O . ILE B 1 58 ? -8.672 25.016 1.45 1 98.19 58 ILE B O 1
ATOM 2589 N N . GLY B 1 59 ? -7.293 26.734 1.234 1 98.38 59 GLY B N 1
ATOM 2590 C CA . GLY B 1 59 ? -6.23 26.094 1.995 1 98.38 59 GLY B CA 1
ATOM 2591 C C . GLY B 1 59 ? -6.121 26.609 3.418 1 98.38 59 GLY B C 1
ATOM 2592 O O . GLY B 1 59 ? -6.145 27.828 3.646 1 98.38 59 GLY B O 1
ATOM 2593 N N . ILE B 1 60 ? -6.027 25.703 4.375 1 98 60 ILE B N 1
ATOM 2594 C CA . ILE B 1 60 ? -5.863 26.156 5.75 1 98 60 ILE B CA 1
ATOM 2595 C C . ILE B 1 60 ? -4.574 25.578 6.336 1 98 60 ILE B C 1
ATOM 2597 O O . ILE B 1 60 ? -4.168 24.469 5.98 1 98 60 ILE B O 1
ATOM 2601 N N . ASP B 1 61 ? -3.949 26.297 7.164 1 97.12 61 ASP B N 1
ATOM 2602 C CA . ASP B 1 61 ? -2.771 25.891 7.922 1 97.12 61 ASP B CA 1
ATOM 2603 C C . ASP B 1 61 ? -2.709 26.609 9.266 1 97.12 61 ASP B C 1
ATOM 2605 O O . ASP B 1 61 ? -3.223 27.719 9.406 1 97.12 61 ASP B O 1
ATOM 2609 N N . SER B 1 62 ? -2.129 25.969 10.242 1 94.62 62 SER B N 1
ATOM 2610 C CA . SER B 1 62 ? -2.051 26.547 11.578 1 94.62 62 SER B CA 1
ATOM 2611 C C . SER B 1 62 ? -0.814 27.422 11.734 1 94.62 62 SER B C 1
ATOM 2613 O O . SER B 1 62 ? -0.651 28.094 12.75 1 94.62 62 SER B O 1
ATOM 2615 N N . SER B 1 63 ? 0.096 27.438 10.773 1 92.56 63 SER B N 1
ATOM 2616 C CA . SER B 1 63 ? 1.333 28.219 10.836 1 92.56 63 SER B CA 1
ATOM 2617 C C . SER B 1 63 ? 1.205 29.531 10.062 1 92.56 63 SER B C 1
ATOM 2619 O O . SER B 1 63 ? 1.148 29.531 8.828 1 92.56 63 SER B O 1
ATOM 2621 N N . PRO B 1 64 ? 1.293 30.656 10.75 1 92.62 64 PRO B N 1
ATOM 2622 C CA . PRO B 1 64 ? 1.261 31.938 10.047 1 92.62 64 PRO B CA 1
ATOM 2623 C C . PRO B 1 64 ? 2.428 32.125 9.078 1 92.62 64 PRO B C 1
ATOM 2625 O O . PRO B 1 64 ? 2.271 32.719 8.023 1 92.62 64 PRO B O 1
ATOM 2628 N N . GLU B 1 65 ? 3.541 31.594 9.445 1 90.5 65 GLU B N 1
ATOM 2629 C CA . GLU B 1 65 ? 4.738 31.703 8.617 1 90.5 65 GLU B CA 1
ATOM 2630 C C . GLU B 1 65 ? 4.539 31.016 7.266 1 90.5 65 GLU B C 1
ATOM 2632 O O . GLU B 1 65 ? 4.918 31.562 6.227 1 90.5 65 GLU B O 1
ATOM 2637 N N . MET B 1 66 ? 3.99 29.859 7.27 1 89.5 66 MET B N 1
ATOM 2638 C CA . MET B 1 66 ? 3.691 29.141 6.031 1 89.5 66 MET B CA 1
ATOM 2639 C C . MET B 1 66 ? 2.688 29.906 5.184 1 89.5 66 MET B C 1
ATOM 2641 O O . MET B 1 66 ? 2.857 30.031 3.969 1 89.5 66 MET B O 1
ATOM 2645 N N . LEU B 1 67 ? 1.71 30.484 5.812 1 92.06 67 LEU B N 1
ATOM 2646 C CA . LEU B 1 67 ? 0.618 31.125 5.098 1 92.06 67 LEU B CA 1
ATOM 2647 C C . LEU B 1 67 ? 1.09 32.438 4.449 1 92.06 67 LEU B C 1
ATOM 2649 O O . LEU B 1 67 ? 0.532 32.875 3.439 1 92.06 67 LEU B O 1
ATOM 2653 N N . GLU B 1 68 ? 2.082 33.062 5.066 1 91.69 68 GLU B N 1
ATOM 2654 C CA . GLU B 1 68 ? 2.637 34.281 4.449 1 91.69 68 GLU B CA 1
ATOM 2655 C C . GLU B 1 68 ? 3.141 33.969 3.039 1 91.69 68 GLU B C 1
ATOM 2657 O O . GLU B 1 68 ? 2.975 34.812 2.137 1 91.69 68 GLU B O 1
ATOM 2662 N N . LYS B 1 69 ? 3.686 32.812 2.877 1 89.44 69 LYS B N 1
ATOM 2663 C CA . LYS B 1 69 ? 4.203 32.375 1.577 1 89.44 69 LYS B CA 1
ATOM 2664 C C . LYS B 1 69 ? 3.072 31.969 0.642 1 89.44 69 LYS B C 1
ATOM 2666 O O . LYS B 1 69 ? 3.215 32.031 -0.581 1 89.44 69 LYS B O 1
ATOM 2671 N N . SER B 1 70 ? 1.987 31.609 1.154 1 90.44 70 SER B N 1
ATOM 2672 C CA . SER B 1 70 ? 0.871 31.078 0.371 1 90.44 70 SER B CA 1
ATOM 2673 C C . SER B 1 70 ? 0.133 32.219 -0.353 1 90.44 70 SER B C 1
ATOM 2675 O O . SER B 1 70 ? -0.522 31.969 -1.37 1 90.44 70 SER B O 1
ATOM 2677 N N . LYS B 1 71 ? 0.199 33.438 0.121 1 91.5 71 LYS B N 1
ATOM 2678 C CA . LYS B 1 71 ? -0.536 34.562 -0.411 1 91.5 71 LYS B CA 1
ATOM 2679 C C . LYS B 1 71 ? -0.213 34.781 -1.886 1 91.5 71 LYS B C 1
ATOM 2681 O O . LYS B 1 71 ? -1.062 35.25 -2.648 1 91.5 71 LYS B O 1
ATOM 2686 N N . THR B 1 72 ? 0.954 34.438 -2.283 1 94 72 THR B N 1
ATOM 2687 C CA . THR B 1 72 ? 1.406 34.656 -3.652 1 94 72 THR B CA 1
ATOM 2688 C C . THR B 1 72 ? 0.607 33.781 -4.629 1 94 72 THR B C 1
ATOM 2690 O O . THR B 1 72 ? 0.554 34.094 -5.824 1 94 72 THR B O 1
ATOM 2693 N N . TRP B 1 73 ? -0.037 32.75 -4.07 1 94.88 73 TRP B N 1
ATOM 2694 C CA . TRP B 1 73 ? -0.73 31.812 -4.938 1 94.88 73 TRP B CA 1
ATOM 2695 C C . TRP B 1 73 ? -2.215 32.125 -5.031 1 94.88 73 TRP B C 1
ATOM 2697 O O . TRP B 1 73 ? -2.943 31.531 -5.824 1 94.88 73 TRP B O 1
ATOM 2707 N N . GLU B 1 74 ? -2.705 33.094 -4.297 1 96.06 74 GLU B N 1
ATOM 2708 C CA . GLU B 1 74 ? -4.137 33.375 -4.238 1 96.06 74 GLU B CA 1
ATOM 2709 C C . GLU B 1 74 ? -4.652 33.875 -5.586 1 96.06 74 GLU B C 1
ATOM 2711 O O . GLU B 1 74 ? -3.939 34.594 -6.312 1 96.06 74 GLU B O 1
ATOM 2716 N N . HIS B 1 75 ? -5.797 33.5 -5.988 1 94.94 75 HIS B N 1
ATOM 2717 C CA . HIS B 1 75 ? -6.539 34 -7.145 1 94.94 75 HIS B CA 1
ATOM 2718 C C . HIS B 1 75 ? -8.039 33.75 -6.977 1 94.94 75 HIS B C 1
ATOM 2720 O O . HIS B 1 75 ? -8.508 33.469 -5.867 1 94.94 75 HIS B O 1
ATOM 2726 N N . LYS B 1 76 ? -8.812 33.938 -7.969 1 94.19 76 LYS B N 1
ATOM 2727 C CA . LYS B 1 76 ? -10.266 34 -7.891 1 94.19 76 LYS B CA 1
ATOM 2728 C C . LYS B 1 76 ? -10.828 32.719 -7.258 1 94.19 76 LYS B C 1
ATOM 2730 O O . LYS B 1 76 ? -11.766 32.781 -6.465 1 94.19 76 LYS B O 1
ATOM 2735 N N . ASN B 1 77 ? -10.195 31.578 -7.5 1 95.81 77 ASN B N 1
ATOM 2736 C CA . ASN B 1 77 ? -10.734 30.312 -7.02 1 95.81 77 ASN B CA 1
ATOM 2737 C C . ASN B 1 77 ? -9.867 29.703 -5.922 1 95.81 77 ASN B C 1
ATOM 2739 O O . ASN B 1 77 ? -9.984 28.516 -5.609 1 95.81 77 ASN B O 1
ATOM 2743 N N . LEU B 1 78 ? -8.984 30.5 -5.324 1 98.19 78 LEU B N 1
ATOM 2744 C CA . LEU B 1 78 ? -8.086 29.969 -4.305 1 98.19 78 LEU B CA 1
ATOM 2745 C C . LEU B 1 78 ? -7.828 31.016 -3.221 1 98.19 78 LEU B C 1
ATOM 2747 O O . LEU B 1 78 ? -7.371 32.125 -3.512 1 98.19 78 LEU B O 1
ATOM 2751 N N . SER B 1 79 ? -8.156 30.703 -2.033 1 98 79 SER B N 1
ATOM 2752 C CA . SER B 1 79 ? -7.844 31.547 -0.877 1 98 79 SER B CA 1
ATOM 2753 C C . SER B 1 79 ? -7.219 30.719 0.246 1 98 79 SER B C 1
ATOM 2755 O O . SER B 1 79 ? -7.309 29.484 0.245 1 98 79 SER B O 1
ATOM 2757 N N . PHE B 1 80 ? -6.535 31.312 1.133 1 97.94 80 PHE B N 1
ATOM 2758 C CA . PHE B 1 80 ? -5.875 30.672 2.266 1 97.94 80 PHE B CA 1
ATOM 2759 C C . PHE B 1 80 ? -6.309 31.312 3.578 1 97.94 80 PHE B C 1
ATOM 2761 O O . PHE B 1 80 ? -6.578 32.5 3.629 1 97.94 80 PHE B O 1
ATOM 2768 N N . GLN B 1 81 ? -6.383 30.531 4.598 1 96.88 81 GLN B N 1
ATOM 2769 C CA . GLN B 1 81 ? -6.852 31 5.895 1 96.88 81 GLN B CA 1
ATOM 2770 C C . GLN B 1 81 ? -6.082 30.344 7.035 1 96.88 81 GLN B C 1
ATOM 2772 O O . GLN B 1 81 ? -5.797 29.141 6.984 1 96.88 81 GLN B O 1
ATOM 2777 N N . LEU B 1 82 ? -5.762 31.141 8 1 96.88 82 LEU B N 1
ATOM 2778 C CA . LEU B 1 82 ? -5.207 30.594 9.234 1 96.88 82 LEU B CA 1
ATOM 2779 C C . LEU B 1 82 ? -6.273 29.828 10.016 1 96.88 82 LEU B C 1
ATOM 2781 O O . LEU B 1 82 ? -7.262 30.422 10.461 1 96.88 82 LEU B O 1
ATOM 2785 N N . SER B 1 83 ? -6.125 28.578 10.148 1 96.69 83 SER B N 1
ATOM 2786 C CA . SER B 1 83 ? -7.082 27.719 10.852 1 96.69 83 SER B CA 1
ATOM 2787 C C . SER B 1 83 ? -6.492 26.344 11.133 1 96.69 83 SER B C 1
ATOM 2789 O O . SER B 1 83 ? -5.652 25.859 10.375 1 96.69 83 SER B O 1
ATOM 2791 N N . THR B 1 84 ? -6.902 25.766 12.25 1 96.38 84 THR B N 1
ATOM 2792 C CA . THR B 1 84 ? -6.582 24.375 12.523 1 96.38 84 THR B CA 1
ATOM 2793 C C . THR B 1 84 ? -7.66 23.453 11.969 1 96.38 84 THR B C 1
ATOM 2795 O O . THR B 1 84 ? -8.75 23.906 11.617 1 96.38 84 THR B O 1
ATOM 2798 N N . THR B 1 85 ? -7.293 22.203 11.828 1 96.75 85 THR B N 1
ATOM 2799 C CA . THR B 1 85 ? -8.281 21.203 11.453 1 96.75 85 THR B CA 1
ATOM 280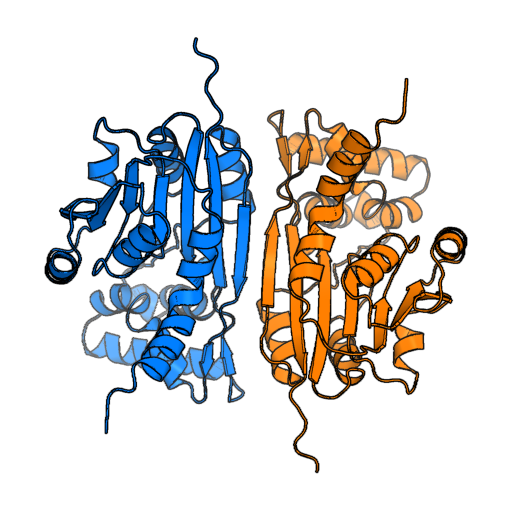0 C C . THR B 1 85 ? -9.438 21.172 12.445 1 96.75 85 THR B C 1
ATOM 2802 O O . THR B 1 85 ? -10.602 21.062 12.047 1 96.75 85 THR B O 1
A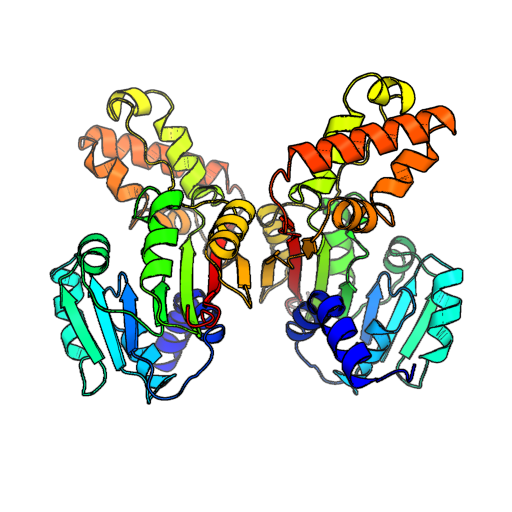TOM 2805 N N . GLU B 1 86 ? -9.133 21.297 13.703 1 95.38 86 GLU B N 1
ATOM 2806 C CA . GLU B 1 86 ? -10.141 21.297 14.758 1 95.38 86 GLU B CA 1
ATOM 2807 C C . GLU B 1 86 ? -11.117 22.453 14.586 1 95.38 86 GLU B C 1
ATOM 2809 O O . GLU B 1 86 ? -12.328 22.297 14.773 1 95.38 86 GLU B O 1
ATOM 2814 N N . GLU B 1 87 ? -10.57 23.594 14.305 1 96.19 87 GLU B N 1
ATOM 2815 C CA . GLU B 1 87 ? -11.422 24.766 14.086 1 96.19 87 GLU B CA 1
ATOM 2816 C C . GLU B 1 87 ? -12.336 24.562 12.883 1 96.19 87 GLU B C 1
ATOM 2818 O O . GLU B 1 87 ? -13.516 24.906 12.93 1 96.19 87 GLU B O 1
ATOM 2823 N N . MET B 1 88 ? -11.742 24.047 11.836 1 96.69 88 MET B N 1
ATOM 2824 C CA . MET B 1 88 ? -12.539 23.734 10.648 1 96.69 88 MET B CA 1
ATOM 2825 C C . MET B 1 88 ? -13.688 22.797 10.984 1 96.69 88 MET B C 1
ATOM 2827 O O . MET B 1 88 ? -14.812 22.984 10.516 1 96.69 88 MET B O 1
ATOM 2831 N N . LEU B 1 89 ? -13.477 21.828 11.844 1 97.44 89 LEU B N 1
ATOM 2832 C CA . LEU B 1 89 ? -14.453 20.812 12.211 1 97.44 89 LEU B CA 1
ATOM 2833 C C . LEU B 1 89 ? -15.594 21.422 13.023 1 97.44 89 LEU B C 1
ATOM 2835 O O . LEU B 1 89 ? -16.703 20.875 13.047 1 97.44 89 LEU B O 1
ATOM 2839 N N . LYS B 1 90 ? -15.328 22.531 13.648 1 96.81 90 LYS B N 1
ATOM 2840 C CA . LYS B 1 90 ? -16.344 23.219 14.445 1 96.81 90 LYS B CA 1
ATOM 2841 C C . LYS B 1 90 ? -17.266 24.047 13.562 1 96.81 90 LYS B C 1
ATOM 2843 O O . LYS B 1 90 ? -18.344 24.453 13.992 1 96.81 90 LYS B O 1
ATOM 2848 N N . GLY B 1 91 ? -16.781 24.281 12.391 1 95.25 91 GLY B N 1
ATOM 2849 C CA . GLY B 1 91 ? -17.578 25.078 11.469 1 95.25 91 GLY B CA 1
ATOM 2850 C C . GLY B 1 91 ? -18.781 24.344 10.922 1 95.25 91 GLY B C 1
ATOM 2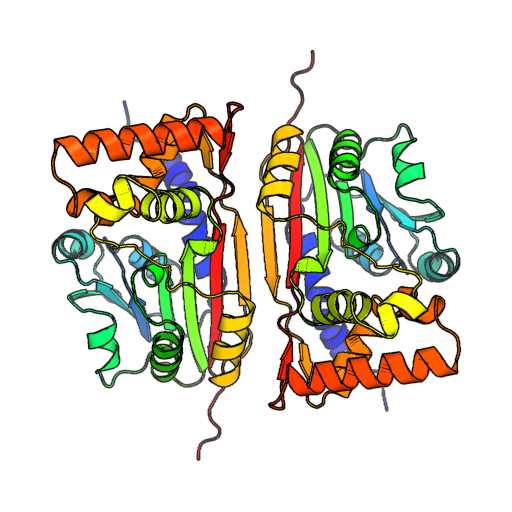851 O O . GLY B 1 91 ? -18.938 23.141 11.156 1 95.25 91 GLY B O 1
ATOM 2852 N N . LYS B 1 92 ? -19.609 25.078 10.18 1 94.69 92 LYS B N 1
ATOM 2853 C CA . LYS B 1 92 ? -20.859 24.531 9.68 1 94.69 92 LYS B CA 1
ATOM 2854 C C . LYS B 1 92 ? -20.75 24.172 8.203 1 94.69 92 LYS B C 1
ATOM 2856 O O . LYS B 1 92 ? -21.672 23.562 7.637 1 94.69 92 LYS B O 1
ATOM 2861 N N . LYS B 1 93 ? -19.688 24.484 7.664 1 95.88 93 LYS B N 1
ATOM 2862 C CA . LYS B 1 93 ? -19.531 24.281 6.227 1 95.88 93 LYS B CA 1
ATOM 2863 C C . LYS B 1 93 ? -19.312 22.797 5.902 1 95.88 93 LYS B C 1
ATOM 2865 O O . LYS B 1 93 ? -18.656 22.094 6.668 1 95.88 93 LYS B O 1
ATOM 2870 N N . HIS B 1 94 ? -19.875 22.406 4.742 1 97.31 94 HIS B N 1
ATOM 2871 C CA . HIS B 1 94 ? -19.594 21.094 4.148 1 97.31 94 HIS B CA 1
ATOM 2872 C C . HIS B 1 94 ? -18.766 21.25 2.877 1 97.31 94 HIS B C 1
ATOM 2874 O O . HIS B 1 94 ? -18.766 22.312 2.252 1 97.31 94 HIS B O 1
ATOM 2880 N N . TRP B 1 95 ? -18.094 20.188 2.576 1 98.12 95 TRP B N 1
ATOM 2881 C CA . TRP B 1 95 ? -17.141 20.266 1.479 1 98.12 95 TRP B CA 1
ATOM 2882 C C . TRP B 1 95 ? -17.391 19.156 0.462 1 98.12 95 TRP B C 1
ATOM 2884 O O . TRP B 1 95 ? -17.703 18.016 0.834 1 98.12 95 TRP B O 1
ATOM 2894 N N . ASP B 1 96 ? -17.188 19.484 -0.833 1 98.12 96 ASP B N 1
ATOM 2895 C CA . ASP B 1 96 ? -17.266 18.469 -1.89 1 98.12 96 ASP B CA 1
ATOM 2896 C C . ASP B 1 96 ? -15.969 17.672 -1.971 1 98.12 96 ASP B C 1
ATOM 2898 O O . ASP B 1 96 ? -15.953 16.562 -2.52 1 98.12 96 ASP B O 1
ATOM 2902 N N . LEU B 1 97 ? -14.898 18.281 -1.432 1 98.56 97 LEU B N 1
ATOM 2903 C CA . LEU B 1 97 ? -13.594 17.625 -1.365 1 98.56 97 LEU B CA 1
ATOM 2904 C C . LEU B 1 97 ? -12.828 18.062 -0.124 1 98.56 97 LEU B C 1
ATOM 2906 O O . LEU B 1 97 ? -12.625 19.266 0.094 1 98.56 97 LEU B O 1
ATOM 2910 N N . ILE B 1 98 ? -12.523 17.156 0.679 1 98.81 98 ILE B N 1
ATOM 2911 C CA . ILE B 1 98 ? -11.531 17.359 1.73 1 98.81 98 ILE B CA 1
ATOM 2912 C C . ILE B 1 98 ? -10.211 16.719 1.33 1 98.81 98 ILE B C 1
ATOM 2914 O O . ILE B 1 98 ? -10.133 15.492 1.176 1 98.81 98 ILE B O 1
ATOM 2918 N N . PHE B 1 99 ? -9.266 17.531 1.152 1 98.81 99 PHE B N 1
ATOM 2919 C CA . PHE B 1 99 ? -7.938 17.141 0.701 1 98.81 99 PHE B CA 1
ATOM 2920 C C . PHE B 1 99 ? -6.895 17.406 1.78 1 98.81 99 PHE B C 1
ATOM 2922 O O . PHE B 1 99 ? -6.941 18.438 2.455 1 98.81 99 PHE B O 1
ATOM 2929 N N . SER B 1 100 ? -5.988 16.484 2.014 1 98.81 100 SER B N 1
ATOM 2930 C CA . SER B 1 100 ? -4.863 16.688 2.92 1 98.81 100 SER B CA 1
ATOM 2931 C C . SER B 1 100 ? -3.652 15.859 2.494 1 98.81 100 SER B C 1
ATOM 2933 O O . SER B 1 100 ? -3.742 14.641 2.363 1 98.81 100 SER B O 1
ATOM 2935 N N . ASN B 1 101 ? -2.613 16.516 2.279 1 97.88 101 ASN B N 1
ATOM 2936 C CA . ASN B 1 101 ? -1.373 15.875 1.854 1 97.88 101 ASN B CA 1
ATOM 2937 C C . ASN B 1 101 ? -0.242 16.125 2.848 1 97.88 101 ASN B C 1
ATOM 2939 O O . ASN B 1 101 ? 0.284 17.234 2.928 1 97.88 101 ASN B O 1
ATOM 2943 N N . ALA B 1 102 ? 0.139 15.039 3.578 1 96.25 102 ALA B N 1
ATOM 2944 C CA . ALA B 1 102 ? 1.274 15.07 4.496 1 96.25 102 ALA B CA 1
ATOM 2945 C C . ALA B 1 102 ? 1.053 16.094 5.609 1 96.25 102 ALA B C 1
ATOM 2947 O O . ALA B 1 102 ? 1.938 16.891 5.91 1 96.25 102 ALA B O 1
ATOM 2948 N N . ALA B 1 103 ? -0.114 16.031 6.262 1 96.75 103 ALA B N 1
ATOM 2949 C CA . ALA B 1 103 ? -0.426 16.984 7.328 1 96.75 103 ALA B CA 1
ATOM 2950 C C . ALA B 1 103 ? -1.081 16.281 8.516 1 96.75 103 ALA B C 1
ATOM 2952 O O . ALA B 1 103 ? -0.69 16.484 9.664 1 96.75 103 ALA B O 1
ATOM 2953 N N . LEU B 1 104 ? -1.967 15.305 8.242 1 97.88 104 LEU B N 1
ATOM 2954 C CA . LEU B 1 104 ? -2.826 14.758 9.281 1 97.88 104 LEU B CA 1
ATOM 2955 C C . LEU B 1 104 ? -2.066 13.758 10.141 1 97.88 104 LEU B C 1
ATOM 2957 O O . LEU B 1 104 ? -2.535 13.375 11.219 1 97.88 104 LEU B O 1
ATOM 2961 N N . GLN B 1 105 ? -0.847 13.32 9.711 1 96.19 105 GLN B N 1
ATOM 2962 C CA . GLN B 1 105 ? -0.041 12.445 10.555 1 96.19 105 GLN B CA 1
ATOM 2963 C C . GLN B 1 105 ? 0.362 13.148 11.852 1 96.19 105 GLN B C 1
ATOM 2965 O O . GLN B 1 105 ? 0.812 12.508 12.797 1 96.19 105 GLN B O 1
ATOM 2970 N N . TRP B 1 106 ? 0.177 14.461 11.898 1 91.94 106 TRP B N 1
ATOM 2971 C CA . TRP B 1 106 ? 0.53 15.242 13.078 1 91.94 106 TRP B CA 1
ATOM 2972 C C . TRP B 1 106 ? -0.684 15.453 13.977 1 91.94 106 TRP B C 1
ATOM 2974 O O . TRP B 1 106 ? -0.567 16.016 15.07 1 91.94 106 TRP B O 1
ATOM 2984 N N . SER B 1 107 ? -1.839 15.086 13.469 1 94.44 107 SER B N 1
ATOM 2985 C CA . SER B 1 107 ? -3.057 15.125 14.273 1 94.44 107 SER B CA 1
ATOM 2986 C C . SER B 1 107 ? -3.238 13.836 15.07 1 94.44 107 SER B C 1
ATOM 2988 O O . SER B 1 107 ? -2.938 12.75 14.57 1 94.44 107 SER B O 1
ATOM 2990 N N . ASP B 1 108 ? -3.797 13.93 16.234 1 93.19 108 ASP B N 1
ATOM 2991 C CA . ASP B 1 108 ? -3.953 12.766 17.094 1 93.19 108 ASP B CA 1
ATOM 2992 C C . ASP B 1 108 ? -5.309 12.102 16.875 1 93.19 108 ASP B C 1
ATOM 2994 O O . ASP B 1 108 ? -6.203 12.68 16.266 1 93.19 108 ASP B O 1
ATOM 2998 N N . ASP B 1 109 ? -5.418 10.914 17.25 1 96.25 109 ASP B N 1
ATOM 2999 C CA . ASP B 1 109 ? -6.668 10.172 17.422 1 96.25 109 ASP B CA 1
ATOM 3000 C C . ASP B 1 109 ? -7.426 10.07 16.109 1 96.25 109 ASP B C 1
ATOM 3002 O O . ASP B 1 109 ? -8.586 10.484 16.016 1 96.25 109 ASP B O 1
ATOM 3006 N N . HIS B 1 110 ? -6.793 9.461 15.125 1 98.44 110 HIS B N 1
ATOM 3007 C CA . HIS B 1 110 ? -7.402 9.305 13.812 1 98.44 110 HIS B CA 1
ATOM 3008 C C . HIS B 1 110 ? -8.727 8.555 13.898 1 98.44 110 HIS B C 1
ATOM 3010 O O . HIS B 1 110 ? -9.625 8.773 13.086 1 98.44 110 HIS B O 1
ATOM 3016 N N . GLU B 1 111 ? -8.93 7.707 14.883 1 98.25 111 GLU B N 1
ATOM 3017 C CA . GLU B 1 111 ? -10.18 6.969 15.055 1 98.25 111 GLU B CA 1
ATOM 3018 C C . GLU B 1 111 ? -11.359 7.914 15.258 1 98.25 111 GLU B C 1
ATOM 3020 O O . GLU B 1 111 ? -12.477 7.605 14.852 1 98.25 111 GLU B O 1
ATOM 3025 N N . SER B 1 112 ? -11.078 9.062 15.836 1 98.12 112 SER B N 1
ATOM 3026 C CA . SER B 1 112 ? -12.117 10.062 16.062 1 98.12 112 SER B CA 1
ATOM 3027 C C . SER B 1 112 ? -12.086 11.141 14.984 1 98.12 112 SER B C 1
ATOM 3029 O O . SER B 1 112 ? -13.133 11.656 14.578 1 98.12 112 SER B O 1
ATOM 3031 N N . LEU B 1 113 ? -10.914 11.445 14.516 1 98.5 113 LEU B N 1
ATOM 3032 C CA . LEU B 1 113 ? -10.711 12.555 13.586 1 98.5 113 LEU B CA 1
ATOM 3033 C C . LEU B 1 113 ? -11.352 12.25 12.234 1 98.5 113 LEU B C 1
ATOM 3035 O O . LEU B 1 113 ? -12.07 13.086 11.672 1 98.5 113 LEU B 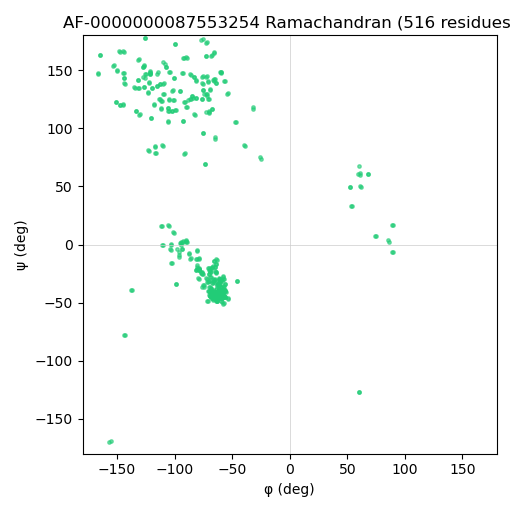O 1
ATOM 3039 N N . PHE B 1 114 ? -11.148 11.07 11.688 1 98.81 114 PHE B N 1
ATOM 3040 C CA . PHE B 1 114 ? -11.562 10.766 10.328 1 98.81 114 PHE B CA 1
ATOM 3041 C C . PHE B 1 114 ? -13.086 10.727 10.219 1 98.81 114 PHE B C 1
ATOM 3043 O O . PHE B 1 114 ? -13.656 11.297 9.289 1 98.81 114 PHE B O 1
ATOM 3050 N N . PRO B 1 115 ? -13.781 10.086 11.203 1 98.75 115 PRO B N 1
ATOM 3051 C CA . PRO B 1 115 ? -15.242 10.188 11.164 1 98.75 115 PRO B CA 1
ATOM 3052 C C . PRO B 1 115 ? -15.734 11.633 11.164 1 98.75 115 PRO B C 1
ATOM 3054 O O . PRO B 1 115 ? -16.672 11.969 10.438 1 98.75 115 PRO B O 1
ATOM 3057 N N . LYS B 1 116 ? -15.117 12.461 11.922 1 98.62 116 LYS B N 1
ATOM 3058 C CA . LYS B 1 116 ? -15.5 13.875 11.961 1 98.62 116 LYS B CA 1
ATOM 3059 C C . LYS B 1 116 ? -15.25 14.547 10.617 1 98.62 116 LYS B C 1
ATOM 3061 O O . LYS B 1 116 ? -16.078 15.328 10.148 1 98.62 116 LYS B O 1
ATOM 3066 N N . LEU B 1 117 ? -14.109 14.266 10.023 1 98.81 117 LEU B N 1
ATOM 3067 C CA . LEU B 1 117 ? -13.812 14.812 8.703 1 98.81 117 LEU B CA 1
ATOM 3068 C C . LEU B 1 117 ? -14.867 14.383 7.684 1 98.81 117 LEU B C 1
ATOM 3070 O O . LEU B 1 117 ? -15.367 15.203 6.918 1 98.81 117 LEU B O 1
ATOM 3074 N N . ILE B 1 118 ? -15.211 13.094 7.703 1 98.69 118 ILE B N 1
ATOM 3075 C CA . ILE B 1 118 ? -16.172 12.539 6.754 1 98.69 118 ILE B CA 1
ATOM 3076 C C . ILE B 1 118 ? -17.531 13.188 6.953 1 98.69 118 ILE B C 1
ATOM 3078 O O . ILE B 1 118 ? -18.25 13.43 5.984 1 98.69 118 ILE B O 1
ATOM 3082 N N . SER B 1 119 ? -17.859 13.5 8.211 1 98.06 119 SER B N 1
ATOM 3083 C CA . SER B 1 119 ? -19.141 14.141 8.508 1 98.06 119 SER B CA 1
ATOM 3084 C C . SER B 1 119 ? -19.234 15.523 7.871 1 98.06 119 SER B C 1
ATOM 3086 O O . SER B 1 119 ? -20.312 16.078 7.727 1 98.06 119 SER B O 1
ATOM 3088 N N . LYS B 1 120 ? -18.094 16.094 7.461 1 98.44 120 LYS B N 1
ATOM 3089 C CA . LYS B 1 120 ? -18.047 17.438 6.883 1 98.44 120 LYS B CA 1
ATOM 3090 C C . LYS B 1 120 ? -18.109 17.375 5.355 1 98.44 120 LYS B C 1
ATOM 3092 O O . LYS B 1 120 ? -18.062 18.406 4.688 1 98.44 120 LYS B O 1
ATOM 3097 N N . LEU B 1 121 ? -18.234 16.172 4.852 1 98.25 121 LEU B N 1
ATOM 3098 C CA . LEU B 1 121 ? -18.391 16.031 3.408 1 98.25 121 LEU B CA 1
ATOM 3099 C C . LEU B 1 121 ? -19.844 16.266 2.996 1 98.25 121 LEU B C 1
ATOM 3101 O O . LEU B 1 121 ? -20.766 15.82 3.688 1 98.25 121 LEU B O 1
ATOM 3105 N N . SER B 1 122 ? -20.047 16.922 1.884 1 96.62 122 SER B N 1
ATOM 3106 C CA . SER B 1 122 ? -21.344 16.969 1.224 1 96.62 122 SER B CA 1
ATOM 3107 C C . SER B 1 122 ? -21.734 15.602 0.656 1 96.62 122 SER B C 1
ATOM 3109 O O . SER B 1 122 ? -20.875 14.719 0.526 1 96.62 122 SER B O 1
ATOM 3111 N N . PRO B 1 123 ? -23.047 15.492 0.378 1 94.56 123 PRO B N 1
ATOM 3112 C CA . PRO B 1 123 ? -23.391 14.281 -0.369 1 94.56 123 PRO B CA 1
ATOM 3113 C C . PRO B 1 123 ? -22.578 14.117 -1.646 1 94.56 123 PRO B C 1
ATOM 3115 O O . PRO B 1 123 ? -22.391 15.078 -2.395 1 94.56 123 PRO B O 1
ATOM 3118 N N . ASN B 1 124 ? -22.031 12.961 -1.799 1 94.44 124 ASN B N 1
ATOM 3119 C CA . ASN B 1 124 ? -21.188 12.609 -2.939 1 94.44 124 ASN B CA 1
ATOM 3120 C C . ASN B 1 124 ? -19.812 13.258 -2.846 1 94.44 124 ASN B C 1
ATOM 3122 O O . ASN B 1 124 ? -19.062 13.281 -3.824 1 94.44 124 ASN B O 1
ATOM 3126 N N . GLY B 1 125 ? -19.547 13.875 -1.729 1 97.62 125 GLY B N 1
ATOM 3127 C CA . GLY B 1 125 ? -18.234 14.477 -1.517 1 97.62 125 GLY B CA 1
ATOM 3128 C C . GLY B 1 125 ? -17.125 13.453 -1.441 1 97.62 125 GLY B C 1
ATOM 3129 O O . GLY B 1 125 ? -17.375 12.258 -1.299 1 97.62 125 GLY B O 1
ATOM 3130 N N . GLN B 1 126 ? -15.883 13.961 -1.567 1 98.38 126 GLN B N 1
ATOM 3131 C CA . GLN B 1 126 ? -14.719 13.086 -1.612 1 98.38 126 GLN B CA 1
ATOM 3132 C C . GLN B 1 126 ? -13.734 13.422 -0.493 1 98.38 126 GLN B C 1
ATOM 3134 O O . GLN B 1 126 ? -13.539 14.594 -0.162 1 98.38 126 GLN B O 1
ATOM 3139 N N . LEU B 1 127 ? -13.188 12.398 0.093 1 98.88 127 LEU B N 1
ATOM 3140 C CA . LEU B 1 127 ? -12.039 12.5 0.992 1 98.88 127 LEU B CA 1
ATOM 3141 C C . LEU B 1 127 ? -10.766 12.008 0.311 1 98.88 127 LEU B C 1
ATOM 3143 O O . LEU B 1 127 ? -10.75 10.914 -0.257 1 98.88 127 LEU B O 1
ATOM 3147 N N . ALA B 1 128 ? -9.727 12.805 0.252 1 98.88 128 ALA B N 1
ATOM 3148 C CA . ALA B 1 128 ? -8.414 12.445 -0.286 1 98.88 128 ALA B CA 1
ATOM 3149 C C . ALA B 1 128 ? -7.301 12.82 0.684 1 98.88 128 ALA B C 1
ATOM 3151 O O . ALA B 1 128 ? -7.016 14 0.885 1 98.88 128 ALA B O 1
ATOM 3152 N N . VAL B 1 129 ? -6.641 11.805 1.252 1 98.94 129 VAL B N 1
ATOM 3153 C CA . VAL B 1 129 ? -5.645 12.047 2.289 1 98.94 129 VAL B CA 1
ATOM 3154 C C . VAL B 1 129 ? -4.398 11.203 2.016 1 98.94 129 VAL B C 1
ATOM 3156 O O . VAL B 1 129 ? -4.504 10.031 1.657 1 98.94 129 VAL B O 1
ATOM 3159 N N . GLN B 1 130 ? -3.277 11.742 2.137 1 98.75 130 GLN B N 1
ATOM 3160 C CA . GLN B 1 130 ? -1.994 11.055 2.059 1 98.75 130 GLN B CA 1
ATOM 3161 C C . GLN B 1 130 ? -1.086 11.445 3.221 1 98.75 130 GLN B C 1
ATOM 3163 O O . GLN B 1 130 ? -0.988 12.625 3.568 1 98.75 130 GLN B O 1
ATOM 3168 N N . MET B 1 131 ? -0.451 10.445 3.842 1 98.06 131 MET B N 1
ATOM 3169 C CA . MET B 1 131 ? 0.413 10.656 5 1 98.06 131 MET B CA 1
ATOM 3170 C C . MET B 1 131 ? 1.596 9.695 4.98 1 98.06 131 MET B C 1
ATOM 3172 O O . MET B 1 131 ? 1.463 8.547 4.547 1 98.06 131 MET B O 1
ATOM 3176 N N . PRO B 1 132 ? 2.746 10.133 5.5 1 97.38 132 PRO B N 1
ATOM 3177 C CA . PRO B 1 132 ? 3.77 9.125 5.801 1 97.38 132 PRO B CA 1
ATOM 3178 C C . PRO B 1 132 ? 3.271 8.039 6.75 1 97.38 132 PRO B C 1
ATOM 3180 O O . PRO B 1 132 ? 2.51 8.328 7.676 1 97.38 132 PRO B O 1
ATOM 3183 N N . TYR B 1 133 ? 3.654 6.824 6.504 1 98.12 133 TYR B N 1
ATOM 3184 C CA . TYR B 1 133 ? 3.301 5.719 7.387 1 98.12 133 TYR B CA 1
ATOM 3185 C C . TYR B 1 133 ? 4.371 5.508 8.453 1 98.12 133 TYR B C 1
ATOM 3187 O O . TYR B 1 133 ? 5.105 4.52 8.414 1 98.12 133 TYR B O 1
ATOM 3195 N N . GLN B 1 134 ? 4.371 6.285 9.43 1 96.56 134 GLN B N 1
ATOM 3196 C CA . GLN B 1 134 ? 5.418 6.367 10.445 1 96.56 134 GLN B CA 1
ATOM 3197 C C . GLN B 1 134 ? 5.586 5.039 11.172 1 96.56 134 GLN B C 1
ATOM 3199 O O . GLN B 1 134 ? 6.711 4.605 11.422 1 96.56 134 GLN B O 1
ATOM 3204 N N . PRO B 1 135 ? 4.484 4.297 11.43 1 96.5 135 PRO B N 1
ATOM 3205 C CA . PRO B 1 135 ? 4.652 3.037 12.164 1 96.5 135 PRO B CA 1
ATOM 3206 C C . PRO B 1 135 ? 5.48 2.014 11.391 1 96.5 135 PRO B C 1
ATOM 3208 O O . PRO B 1 135 ? 6.102 1.133 11.992 1 96.5 135 PRO B O 1
ATOM 3211 N N . GLY B 1 136 ? 5.496 2.182 10.078 1 96.88 136 GLY B N 1
ATOM 3212 C CA . GLY B 1 136 ? 6.195 1.194 9.273 1 96.88 136 GLY B CA 1
ATOM 3213 C C . GLY B 1 136 ? 7.465 1.729 8.641 1 96.88 136 GLY B C 1
ATOM 3214 O O . GLY B 1 136 ? 8.172 1.003 7.941 1 96.88 136 GLY B O 1
ATOM 3215 N N . ASN B 1 137 ? 7.809 2.947 8.836 1 97.88 137 ASN B N 1
ATOM 3216 C CA . ASN B 1 137 ? 9.031 3.541 8.305 1 97.88 137 ASN B CA 1
ATOM 3217 C C . ASN B 1 137 ? 10.188 3.414 9.289 1 97.88 137 ASN B C 1
ATOM 3219 O O . ASN B 1 137 ? 10.125 3.938 10.406 1 97.88 137 ASN B O 1
ATOM 3223 N N . ILE B 1 138 ? 11.234 2.799 8.852 1 97.75 138 ILE B N 1
ATOM 3224 C CA . ILE B 1 138 ? 12.273 2.266 9.727 1 97.75 138 ILE B CA 1
ATOM 3225 C C . ILE B 1 138 ? 12.922 3.404 10.516 1 97.75 138 ILE B C 1
ATOM 3227 O O . ILE B 1 138 ? 13.266 3.24 11.688 1 97.75 138 ILE B O 1
ATOM 3231 N N . LEU B 1 139 ? 13.156 4.578 9.938 1 97.56 139 LEU B N 1
ATOM 3232 C CA . LEU B 1 139 ? 13.781 5.676 10.664 1 97.56 139 LEU B CA 1
ATOM 3233 C C . LEU B 1 139 ? 12.898 6.141 11.812 1 97.56 139 LEU B C 1
ATOM 3235 O O . LEU B 1 139 ? 13.406 6.496 12.883 1 97.56 139 LEU B O 1
ATOM 3239 N N . ASN B 1 140 ? 11.594 6.168 11.617 1 97.62 140 ASN B N 1
ATOM 3240 C CA . ASN B 1 140 ? 10.672 6.477 12.695 1 97.62 140 ASN B CA 1
ATOM 3241 C C . ASN B 1 140 ? 10.688 5.395 13.773 1 97.62 140 ASN B C 1
ATOM 3243 O O . ASN B 1 140 ? 10.633 5.703 14.969 1 97.62 140 ASN B O 1
ATOM 3247 N N . VAL B 1 141 ? 10.742 4.176 13.359 1 97.38 141 VAL B N 1
ATOM 3248 C CA . VAL B 1 141 ? 10.766 3.047 14.289 1 97.38 141 VAL B CA 1
ATOM 3249 C C . VAL B 1 141 ? 12.008 3.121 15.164 1 97.38 141 VAL B C 1
ATOM 3251 O O . VAL B 1 141 ? 11.93 2.922 16.375 1 97.38 141 VAL B O 1
ATOM 3254 N N . ILE B 1 142 ? 13.125 3.406 14.531 1 97.19 142 ILE B N 1
ATOM 3255 C CA . ILE B 1 142 ? 14.375 3.539 15.258 1 97.19 142 ILE B CA 1
ATOM 3256 C C . ILE B 1 142 ? 14.258 4.652 16.297 1 97.19 142 ILE B C 1
ATOM 3258 O O . ILE B 1 142 ? 14.633 4.473 17.453 1 97.19 142 ILE B O 1
ATOM 3262 N N . LEU B 1 143 ? 13.703 5.805 15.906 1 96.62 143 LEU B N 1
ATOM 3263 C CA . LEU B 1 143 ? 13.547 6.949 16.797 1 96.62 143 LEU B CA 1
ATOM 3264 C C . LEU B 1 143 ? 12.695 6.582 18 1 96.62 143 LEU B C 1
ATOM 3266 O O . LEU B 1 143 ? 13.078 6.859 19.141 1 96.62 143 LEU B O 1
ATOM 3270 N N . SER B 1 144 ? 11.594 5.973 17.766 1 97.06 144 SER B N 1
ATOM 3271 C CA . SER B 1 144 ? 10.664 5.602 18.828 1 97.06 144 SER B CA 1
ATOM 3272 C C . SER B 1 144 ? 11.289 4.578 19.766 1 97.06 144 SER B C 1
ATOM 3274 O O . SER B 1 144 ? 11.133 4.676 20.984 1 97.06 144 SER B O 1
ATOM 3276 N N . SER B 1 145 ? 11.992 3.619 19.219 1 97.19 145 SER B N 1
ATOM 3277 C CA . SER B 1 145 ? 12.641 2.586 20.016 1 97.19 145 SER B CA 1
ATOM 3278 C C . SER B 1 145 ? 13.742 3.174 20.891 1 97.19 145 SER B C 1
ATOM 3280 O O . SER B 1 145 ? 13.852 2.832 22.078 1 97.19 145 SER B O 1
ATOM 3282 N N . MET B 1 146 ? 14.539 4.062 20.297 1 97.12 146 MET B N 1
ATOM 3283 C CA . MET B 1 146 ? 15.625 4.707 21.031 1 97.12 146 MET B CA 1
ATOM 3284 C C . MET B 1 146 ? 15.094 5.52 22.203 1 97.12 146 MET B C 1
ATOM 3286 O O . MET B 1 146 ? 15.688 5.535 23.281 1 97.12 146 MET B O 1
ATOM 3290 N N . ALA B 1 147 ? 13.992 6.145 21.969 1 97.31 147 ALA B N 1
ATOM 3291 C CA . ALA B 1 147 ? 13.391 6.988 22.984 1 97.31 147 ALA B CA 1
ATOM 3292 C C . ALA B 1 147 ? 12.938 6.16 24.188 1 97.31 147 ALA B C 1
ATOM 3294 O O . ALA B 1 147 ? 12.75 6.695 25.281 1 97.31 147 ALA B O 1
ATOM 3295 N N . GLU B 1 148 ? 12.781 4.844 23.984 1 97.62 148 GLU B N 1
ATOM 3296 C CA . GLU B 1 148 ? 12.312 3.953 25.047 1 97.62 148 GLU B CA 1
ATOM 3297 C C . GLU B 1 148 ? 13.484 3.318 25.797 1 97.62 148 GLU B C 1
ATOM 3299 O O . GLU B 1 148 ? 13.289 2.598 26.766 1 97.62 148 GLU B O 1
ATOM 3304 N N . GLU B 1 149 ? 14.641 3.59 25.359 1 97.69 149 GLU B N 1
ATOM 3305 C CA . GLU B 1 149 ? 15.836 2.992 25.953 1 97.69 149 GLU B CA 1
ATOM 3306 C C . GLU B 1 149 ? 16.625 4.023 26.766 1 97.69 149 GLU B C 1
ATOM 3308 O O . GLU B 1 149 ? 16.562 5.219 26.484 1 97.69 149 GLU B O 1
ATOM 3313 N N . GLU B 1 150 ? 17.344 3.455 27.766 1 97.62 150 GLU B N 1
ATOM 3314 C CA . GLU B 1 150 ? 18.234 4.344 28.516 1 97.62 150 GLU B CA 1
ATOM 3315 C C . GLU B 1 150 ? 19.453 4.734 27.672 1 97.62 150 GLU B C 1
ATOM 3317 O O . GLU B 1 150 ? 19.938 3.941 26.859 1 97.62 150 GLU B O 1
ATOM 3322 N N . PRO B 1 151 ? 19.953 6.059 27.844 1 97.81 151 PRO B N 1
ATOM 3323 C CA . PRO B 1 151 ? 19.562 7.066 28.828 1 97.81 151 PRO B CA 1
ATOM 3324 C C . PRO B 1 151 ? 18.422 7.961 28.328 1 97.81 151 PRO B C 1
ATOM 3326 O O . PRO B 1 151 ? 18.016 8.898 29.016 1 97.81 151 PRO B O 1
ATOM 3329 N N . PHE B 1 152 ? 17.922 7.656 27.125 1 98.44 152 PHE B N 1
ATOM 3330 C CA . PHE B 1 152 ? 17.016 8.578 26.453 1 98.44 152 PHE B CA 1
ATOM 3331 C C . PHE B 1 152 ? 15.625 8.547 27.109 1 98.44 152 PHE B C 1
ATOM 3333 O O . PHE B 1 152 ? 14.953 9.57 27.203 1 98.44 152 PHE B O 1
ATOM 3340 N N . LYS B 1 153 ? 15.211 7.375 27.531 1 98.12 153 LYS B N 1
ATOM 3341 C CA . LYS B 1 153 ? 13.938 7.254 28.219 1 98.12 153 LYS B CA 1
ATOM 3342 C C . LYS B 1 153 ? 13.859 8.219 29.406 1 98.12 153 LYS B C 1
ATOM 3344 O O . LYS B 1 153 ? 12.875 8.938 29.562 1 98.12 153 LYS B O 1
ATOM 3349 N N . THR B 1 154 ? 14.945 8.211 30.156 1 98 154 THR B N 1
ATOM 3350 C CA . THR B 1 154 ? 15.016 9.086 31.312 1 98 154 THR B CA 1
ATOM 3351 C C . THR B 1 154 ? 15.117 10.547 30.891 1 98 154 THR B C 1
ATOM 3353 O O . THR B 1 154 ? 14.43 11.406 31.438 1 98 154 THR B O 1
ATOM 3356 N N . GLN B 1 155 ? 15.938 10.812 29.922 1 97.94 155 GLN B N 1
ATOM 3357 C CA . GLN B 1 155 ? 16.188 12.18 29.469 1 97.94 155 GLN B CA 1
ATOM 3358 C C . GLN B 1 155 ? 14.93 12.789 28.875 1 97.94 155 GLN B C 1
ATOM 3360 O O . GLN B 1 155 ? 14.703 14 28.984 1 97.94 155 GLN B O 1
ATOM 3365 N N . LEU B 1 156 ? 14.094 11.914 28.281 1 98.12 156 LEU B N 1
ATOM 3366 C CA . LEU B 1 156 ? 12.859 12.375 27.656 1 98.12 156 LEU B CA 1
ATOM 3367 C C . LEU B 1 156 ? 11.688 12.305 28.625 1 98.12 156 LEU B C 1
ATOM 3369 O O . LEU B 1 156 ? 10.547 12.602 28.266 1 98.12 156 LEU B O 1
ATOM 3373 N N . LYS B 1 157 ? 12.031 11.891 29.922 1 97.44 157 LYS B N 1
ATOM 3374 C CA . LYS B 1 157 ? 11.031 11.758 30.984 1 97.44 157 LYS B CA 1
ATOM 3375 C C . LYS B 1 157 ? 9.875 10.867 30.547 1 97.44 157 LYS B C 1
ATOM 3377 O O . LYS B 1 157 ? 8.711 11.211 30.734 1 97.44 157 LYS B O 1
ATOM 3382 N N . GLY B 1 158 ? 10.211 9.867 29.719 1 96.81 158 GLY B N 1
ATOM 3383 C CA . GLY B 1 158 ? 9.227 8.883 29.297 1 96.81 158 GLY B CA 1
ATOM 3384 C C . GLY B 1 158 ? 8.422 9.328 28.078 1 96.81 158 GLY B C 1
ATOM 3385 O O . GLY B 1 158 ? 7.551 8.594 27.609 1 96.81 158 GLY B O 1
ATOM 3386 N N . TRP B 1 159 ? 8.773 10.484 27.578 1 96.38 159 TRP B N 1
ATOM 3387 C CA . TRP B 1 159 ? 8.039 11 26.422 1 96.38 159 TRP B CA 1
ATOM 3388 C C . TRP B 1 159 ? 8.438 10.266 25.141 1 96.38 159 TRP B C 1
ATOM 3390 O O . TRP B 1 159 ? 9.617 9.969 24.938 1 96.38 159 TRP B O 1
ATOM 3400 N N . ASN B 1 160 ? 7.441 9.969 24.359 1 96.44 160 ASN B N 1
ATOM 3401 C CA . ASN B 1 160 ? 7.574 9.461 22.984 1 96.44 160 ASN B CA 1
ATOM 3402 C C . ASN B 1 160 ? 6.477 10.008 22.078 1 96.44 160 ASN B C 1
ATOM 3404 O O . ASN B 1 160 ? 5.543 10.664 22.547 1 96.44 160 ASN B O 1
ATOM 3408 N N . ARG B 1 161 ? 6.68 9.844 20.844 1 91.75 161 ARG B N 1
ATOM 3409 C CA . ARG B 1 161 ? 5.645 10.281 19.922 1 91.75 161 ARG B CA 1
ATOM 3410 C C . ARG B 1 161 ? 5.066 9.102 19.141 1 91.75 161 ARG B C 1
ATOM 3412 O O . ARG B 1 161 ? 5.492 8.812 18.031 1 91.75 161 ARG B O 1
ATOM 3419 N N . PRO B 1 162 ? 4.109 8.461 19.781 1 89.69 162 PRO B N 1
ATOM 3420 C CA . PRO B 1 162 ? 3.441 7.402 19.016 1 89.69 162 PRO B CA 1
ATOM 3421 C C . PRO B 1 162 ? 2.689 7.938 17.797 1 89.69 162 PRO B C 1
ATOM 3423 O O . PRO B 1 162 ? 2.104 9.023 17.859 1 89.69 162 PRO B O 1
ATOM 3426 N N . SER B 1 163 ? 2.773 7.238 16.719 1 93.69 163 SER B N 1
ATOM 3427 C CA . SER B 1 163 ? 2.088 7.668 15.5 1 93.69 163 SER B CA 1
ATOM 3428 C C . SER B 1 163 ? 0.576 7.512 15.633 1 93.69 163 SER B C 1
ATOM 3430 O O . SER B 1 163 ? 0.095 6.52 16.188 1 93.69 163 SER B O 1
ATOM 3432 N N . SER B 1 164 ? -0.134 8.492 15.125 1 95.75 164 SER B N 1
ATOM 3433 C CA . SER B 1 164 ? -1.591 8.422 15.07 1 95.75 164 SER B CA 1
ATOM 3434 C C . SER B 1 164 ? -2.061 7.688 13.82 1 95.75 164 SER B C 1
ATOM 3436 O O . SER B 1 164 ? -3.238 7.344 13.703 1 95.75 164 SER B O 1
ATOM 3438 N N . VAL B 1 165 ? -1.142 7.473 12.914 1 98.31 165 VAL B N 1
ATOM 3439 C CA . VAL B 1 165 ? -1.494 6.836 11.648 1 98.31 165 VAL B CA 1
ATOM 3440 C C . VAL B 1 165 ? -1.846 5.371 11.891 1 98.31 165 VAL B C 1
ATOM 3442 O O . VAL B 1 165 ? -1.121 4.656 12.586 1 98.31 165 VAL B O 1
ATOM 3445 N N . LEU B 1 166 ? -2.967 4.938 11.297 1 98.56 166 LEU B N 1
ATOM 3446 C CA . LEU B 1 166 ? -3.523 3.611 11.539 1 98.56 166 LEU B CA 1
ATOM 3447 C C . LEU B 1 166 ? -3.145 2.648 10.414 1 98.56 166 LEU B C 1
ATOM 3449 O O . LEU B 1 166 ? -2.49 3.043 9.445 1 98.56 166 LEU B O 1
ATOM 3453 N N . SER B 1 167 ? -3.463 1.383 10.609 1 98.06 167 SER B N 1
ATOM 3454 C CA . SER B 1 167 ? -3.258 0.363 9.586 1 98.06 167 SER B CA 1
ATOM 3455 C C . SER B 1 167 ? -4.262 0.511 8.445 1 98.06 167 SER B C 1
ATOM 3457 O O . SER B 1 167 ? -5.277 1.192 8.594 1 98.06 167 SER B O 1
ATOM 3459 N N . LEU B 1 168 ? -3.961 -0.099 7.328 1 98.69 168 LEU B N 1
ATOM 3460 C CA . LEU B 1 168 ? -4.891 -0.098 6.203 1 98.69 168 LEU B CA 1
ATOM 3461 C C . LEU B 1 168 ? -6.238 -0.681 6.613 1 98.69 168 LEU B C 1
ATOM 3463 O O . LEU B 1 168 ? -7.285 -0.173 6.207 1 98.69 168 LEU B O 1
ATOM 3467 N N . ASP B 1 169 ? -6.234 -1.74 7.449 1 98.44 169 ASP B N 1
ATOM 3468 C CA . ASP B 1 169 ? -7.461 -2.379 7.914 1 98.44 169 ASP B CA 1
ATOM 3469 C C . ASP B 1 169 ? -8.32 -1.403 8.719 1 98.44 169 ASP B C 1
ATOM 3471 O O . ASP B 1 169 ? -9.531 -1.327 8.523 1 98.44 169 ASP B O 1
ATOM 3475 N N . GLU B 1 170 ? -7.684 -0.673 9.586 1 98.5 170 GLU B N 1
ATOM 3476 C CA . GLU B 1 170 ? -8.398 0.258 10.445 1 98.5 170 GLU B CA 1
ATOM 3477 C C . GLU B 1 170 ? -9.008 1.401 9.641 1 98.5 170 GLU B C 1
ATOM 3479 O O . GLU B 1 170 ? -10.164 1.776 9.859 1 98.5 170 GLU B O 1
ATOM 3484 N N . TYR B 1 171 ? -8.25 1.929 8.703 1 98.88 171 TYR B N 1
ATOM 3485 C CA . TYR B 1 171 ? -8.797 2.994 7.867 1 98.88 171 TYR B CA 1
ATOM 3486 C C . TYR B 1 171 ? -9.938 2.479 6.996 1 98.88 171 TYR B C 1
ATOM 3488 O O . TYR B 1 171 ? -10.938 3.168 6.809 1 98.88 171 TYR B O 1
ATOM 3496 N N . ALA B 1 172 ? -9.766 1.262 6.43 1 98.69 172 ALA B N 1
ATOM 3497 C CA . ALA B 1 172 ? -10.836 0.672 5.629 1 98.69 172 ALA B CA 1
ATOM 3498 C C . ALA B 1 172 ? -12.133 0.584 6.43 1 98.69 172 ALA B C 1
ATOM 3500 O O . ALA B 1 172 ? -13.195 0.947 5.93 1 98.69 172 ALA B O 1
ATOM 3501 N N . GLN B 1 173 ? -11.992 0.136 7.656 1 98.44 173 GLN B N 1
ATOM 3502 C CA . GLN B 1 173 ? -13.156 -0.007 8.523 1 98.44 173 GLN B CA 1
ATOM 3503 C C . GLN B 1 173 ? -13.797 1.349 8.82 1 98.44 173 GLN B C 1
ATOM 3505 O O . GLN B 1 173 ? -15.016 1.497 8.727 1 98.44 173 GLN B O 1
ATOM 3510 N N . ILE B 1 174 ? -12.992 2.342 9.125 1 98.69 174 ILE B N 1
ATOM 3511 C CA . ILE B 1 174 ? -13.477 3.676 9.469 1 98.69 174 ILE B CA 1
ATOM 3512 C C . ILE B 1 174 ? -14.211 4.281 8.273 1 98.69 174 ILE B C 1
ATOM 3514 O O . ILE B 1 174 ? -15.32 4.793 8.414 1 98.69 174 ILE B O 1
ATOM 3518 N N . LEU B 1 175 ? -13.586 4.227 7.094 1 98.75 175 LEU B N 1
ATOM 3519 C CA . LEU B 1 175 ? -14.195 4.809 5.898 1 98.75 175 LEU B CA 1
ATOM 3520 C C . LEU B 1 175 ? -15.5 4.102 5.555 1 98.75 175 LEU B C 1
ATOM 3522 O O . LEU B 1 175 ? -16.5 4.754 5.234 1 98.75 175 LEU B O 1
ATOM 3526 N N . PHE B 1 176 ? -15.508 2.764 5.66 1 98.19 176 PHE B N 1
ATOM 3527 C CA . PHE B 1 176 ? -16.688 1.953 5.371 1 98.19 176 PHE B CA 1
ATOM 3528 C C . PHE B 1 176 ? -17.797 2.258 6.355 1 98.19 176 PHE B C 1
ATOM 3530 O O . PHE B 1 176 ? -18.938 2.502 5.949 1 98.19 176 PHE B O 1
ATOM 3537 N N . ASP B 1 177 ? -17.453 2.324 7.621 1 97.75 177 ASP B N 1
ATOM 3538 C CA . ASP B 1 177 ? -18.438 2.551 8.68 1 97.75 177 ASP B CA 1
ATOM 3539 C C . ASP B 1 177 ? -19.094 3.926 8.539 1 97.75 177 ASP B C 1
ATOM 3541 O O . ASP B 1 177 ? -20.203 4.145 9.031 1 97.75 177 ASP B O 1
ATOM 3545 N N . ASN B 1 178 ? -18.391 4.816 7.895 1 98.06 178 ASN B N 1
ATOM 3546 C CA . ASN B 1 178 ? -18.891 6.184 7.801 1 98.06 178 ASN B CA 1
ATOM 3547 C C . ASN B 1 178 ? -19.438 6.484 6.406 1 98.06 178 ASN B C 1
ATOM 3549 O O . ASN B 1 178 ? -19.547 7.648 6.016 1 98.06 178 ASN B O 1
ATOM 3553 N N . GLY B 1 179 ? -19.703 5.496 5.613 1 97.12 179 GLY B N 1
ATOM 3554 C CA . GLY B 1 179 ? -20.547 5.617 4.426 1 97.12 179 GLY B CA 1
ATOM 3555 C C . GLY B 1 179 ? -19.75 5.984 3.182 1 97.12 179 GLY B C 1
ATOM 3556 O O . GLY B 1 179 ? -20.328 6.477 2.203 1 97.12 179 GLY B O 1
ATOM 3557 N N . LEU B 1 180 ? -18.453 5.82 3.205 1 98.25 180 LEU B N 1
ATOM 3558 C CA . LEU B 1 180 ? -17.688 6.074 1.99 1 98.25 180 LEU B CA 1
ATOM 3559 C C . LEU B 1 180 ? -17.703 4.855 1.073 1 98.25 180 LEU B C 1
ATOM 3561 O O . LEU B 1 180 ? -17.688 3.719 1.547 1 98.25 180 LEU B O 1
ATOM 3565 N N . THR B 1 181 ? -17.734 5.117 -0.219 1 96.31 181 THR B N 1
ATOM 3566 C CA . THR B 1 181 ? -17.672 4.109 -1.273 1 96.31 181 THR B CA 1
ATOM 3567 C C . THR B 1 181 ? -16.547 4.426 -2.254 1 96.31 181 THR B C 1
ATOM 3569 O O . THR B 1 181 ? -15.828 5.41 -2.082 1 96.31 181 THR B O 1
ATOM 3572 N N . ASP B 1 182 ? -16.375 3.541 -3.217 1 95.62 182 ASP B N 1
ATOM 3573 C CA . ASP B 1 182 ? -15.32 3.719 -4.211 1 95.62 182 ASP B CA 1
ATOM 3574 C C . ASP B 1 182 ? -13.969 3.963 -3.545 1 95.62 182 ASP B C 1
ATOM 3576 O O . ASP B 1 182 ? -13.273 4.926 -3.871 1 95.62 182 ASP B O 1
ATOM 3580 N N . LEU B 1 183 ? -13.664 3.121 -2.623 1 98.06 183 LEU B N 1
ATOM 3581 C CA . LEU B 1 183 ? -12.523 3.318 -1.734 1 98.06 183 LEU B CA 1
ATOM 3582 C C . LEU B 1 183 ? -11.211 3.025 -2.457 1 98.06 183 LEU B C 1
ATOM 3584 O O . LEU B 1 183 ? -11.117 2.062 -3.223 1 98.06 183 LEU B O 1
ATOM 3588 N N . HIS B 1 184 ? -10.266 3.875 -2.33 1 98.69 184 HIS B N 1
ATOM 3589 C CA . HIS B 1 184 ? -8.852 3.596 -2.547 1 98.69 184 HIS B CA 1
ATOM 3590 C C . HIS B 1 184 ? -8.07 3.658 -1.239 1 98.69 184 HIS B C 1
ATOM 3592 O O . HIS B 1 184 ? -8.031 4.699 -0.583 1 98.69 184 HIS B O 1
ATOM 3598 N N . ILE B 1 185 ? -7.508 2.564 -0.861 1 98.81 185 ILE B N 1
ATOM 3599 C CA . ILE B 1 185 ? -6.695 2.439 0.344 1 98.81 185 ILE B CA 1
ATOM 3600 C C . ILE B 1 185 ? -5.406 1.687 0.02 1 98.81 185 ILE B C 1
ATOM 3602 O O . ILE B 1 185 ? -5.441 0.506 -0.338 1 98.81 185 ILE B O 1
ATOM 3606 N N . SER B 1 186 ? -4.258 2.412 0.142 1 98.88 186 SER B N 1
ATOM 3607 C CA . SER B 1 186 ? -3.012 1.756 -0.238 1 98.88 186 SER B CA 1
ATOM 3608 C C . SER B 1 186 ? -1.825 2.342 0.519 1 98.88 186 SER B C 1
ATOM 3610 O O . SER B 1 186 ? -1.927 3.424 1.104 1 98.88 186 SER B O 1
ATOM 3612 N N . GLN B 1 187 ? -0.88 1.562 0.642 1 98.81 187 GLN B N 1
ATOM 3613 C CA . GLN B 1 187 ? 0.46 1.965 1.054 1 98.81 187 GLN B CA 1
ATOM 3614 C C . GLN B 1 187 ? 1.445 1.862 -0.107 1 98.81 187 GLN B C 1
ATOM 3616 O O . GLN B 1 187 ? 1.47 0.858 -0.821 1 98.81 187 GLN B O 1
ATOM 3621 N N . LYS B 1 188 ? 2.207 2.91 -0.368 1 98.69 188 LYS B N 1
ATOM 3622 C CA . LYS B 1 188 ? 3.123 2.941 -1.505 1 98.69 188 LYS B CA 1
ATOM 3623 C C . LYS B 1 188 ? 4.508 3.422 -1.082 1 98.69 188 LYS B C 1
ATOM 3625 O O . LYS B 1 188 ? 4.633 4.324 -0.251 1 98.69 188 LYS B O 1
ATOM 3630 N N . VAL B 1 189 ? 5.535 2.795 -1.678 1 98.69 189 VAL B N 1
ATOM 3631 C CA . VAL B 1 189 ? 6.922 3.162 -1.402 1 98.69 189 VAL B CA 1
ATOM 3632 C C . VAL B 1 189 ? 7.344 4.309 -2.318 1 98.69 189 VAL B C 1
ATOM 3634 O O . VAL B 1 189 ? 7.113 4.262 -3.529 1 98.69 189 VAL B O 1
ATOM 3637 N N . TYR B 1 190 ? 7.82 5.359 -1.778 1 97.94 190 TYR B N 1
ATOM 3638 C CA . TYR B 1 190 ? 8.562 6.422 -2.449 1 97.94 190 TYR B CA 1
ATOM 3639 C C . TYR B 1 190 ? 10.023 6.418 -2.02 1 97.94 190 TYR B C 1
ATOM 3641 O O . TYR B 1 190 ? 10.414 7.152 -1.106 1 97.94 190 TYR B O 1
ATOM 3649 N N . PRO B 1 191 ? 10.805 5.625 -2.676 1 96.94 191 PRO B N 1
ATOM 3650 C CA . PRO B 1 191 ? 12.141 5.309 -2.164 1 96.94 191 PRO B CA 1
ATOM 3651 C C . PRO B 1 191 ? 13.07 6.52 -2.133 1 96.94 191 PRO B C 1
ATOM 3653 O O . PRO B 1 191 ? 13.008 7.371 -3.027 1 96.94 191 PRO B O 1
ATOM 3656 N N . ILE B 1 192 ? 13.859 6.586 -1.13 1 95.56 192 ILE B N 1
ATOM 3657 C CA . ILE B 1 192 ? 14.984 7.5 -1.023 1 95.56 192 ILE B CA 1
ATOM 3658 C C . ILE B 1 192 ? 16.297 6.73 -1.228 1 95.56 192 ILE B C 1
ATOM 3660 O O . ILE B 1 192 ? 16.609 5.816 -0.46 1 95.56 192 ILE B O 1
ATOM 3664 N N . ILE B 1 193 ? 16.969 7.055 -2.281 1 96.44 193 ILE B N 1
ATOM 3665 C CA . ILE B 1 193 ? 18.281 6.469 -2.512 1 96.44 193 ILE B CA 1
ATOM 3666 C C . ILE B 1 193 ? 19.359 7.34 -1.864 1 96.44 193 ILE B C 1
ATOM 3668 O O . ILE B 1 193 ? 19.5 8.516 -2.203 1 96.44 193 ILE B O 1
ATOM 3672 N N . ALA B 1 194 ? 20.078 6.734 -0.894 1 97 194 ALA B N 1
ATOM 3673 C CA . ALA B 1 194 ? 21.062 7.488 -0.125 1 97 194 ALA B CA 1
ATOM 3674 C C . ALA B 1 194 ? 22.484 7.027 -0.454 1 97 194 ALA B C 1
ATOM 3676 O O . ALA B 1 194 ? 22.828 5.863 -0.239 1 97 194 ALA B O 1
ATOM 3677 N N . GLU B 1 195 ? 23.297 7.977 -0.876 1 96.94 195 GLU B N 1
ATOM 3678 C CA . GLU B 1 195 ? 24.688 7.672 -1.166 1 96.94 195 GLU B CA 1
ATOM 3679 C C . GLU B 1 195 ? 25.516 7.594 0.115 1 96.94 195 GLU B C 1
ATOM 3681 O O . GLU B 1 195 ? 26.625 7.059 0.114 1 96.94 195 GLU B O 1
ATOM 3686 N N . ASN B 1 196 ? 25.016 8.219 1.125 1 97.62 196 ASN B N 1
ATOM 3687 C CA . ASN B 1 196 ? 25.656 8.195 2.441 1 97.62 196 ASN B CA 1
ATOM 3688 C C . ASN B 1 196 ? 24.625 8.266 3.561 1 97.62 196 ASN B C 1
ATOM 3690 O O . ASN B 1 196 ? 23.453 8.555 3.311 1 97.62 196 ASN B O 1
ATOM 3694 N N . HIS B 1 197 ? 25 7.984 4.719 1 98 197 HIS B N 1
ATOM 3695 C CA . HIS B 1 197 ? 24.109 7.898 5.863 1 98 197 HIS B CA 1
ATOM 3696 C C . HIS B 1 197 ? 23.562 9.266 6.242 1 98 197 HIS B C 1
ATOM 3698 O O . HIS B 1 197 ? 22.438 9.375 6.758 1 98 197 HIS B O 1
ATOM 3704 N N . GLU B 1 198 ? 24.25 10.32 5.988 1 97.19 198 GLU B N 1
ATOM 3705 C CA . GLU B 1 198 ? 23.828 11.68 6.301 1 97.19 198 GLU B CA 1
ATOM 3706 C C . GLU B 1 198 ? 22.547 12.039 5.543 1 97.19 198 GLU B C 1
ATOM 3708 O O . GLU B 1 198 ? 21.703 12.789 6.051 1 97.19 198 GLU B O 1
ATOM 3713 N N . THR B 1 199 ? 22.422 11.5 4.359 1 96.69 199 THR B N 1
ATOM 3714 C CA . THR B 1 199 ? 21.219 11.719 3.572 1 96.69 199 THR B CA 1
ATOM 3715 C C . THR B 1 199 ? 19.984 11.227 4.324 1 96.69 199 THR B C 1
ATOM 3717 O O . THR B 1 199 ? 18.953 11.906 4.352 1 96.69 199 THR B O 1
ATOM 3720 N N . LEU B 1 200 ? 20.125 10.086 4.969 1 97.25 200 LEU B N 1
ATOM 3721 C CA . LEU B 1 200 ? 19.016 9.5 5.719 1 97.25 200 LEU B CA 1
ATOM 3722 C C . LEU B 1 200 ? 18.719 10.312 6.977 1 97.25 200 LEU B C 1
ATOM 3724 O O . LEU B 1 200 ? 17.562 10.57 7.289 1 97.25 200 LEU B O 1
ATOM 3728 N N . PHE B 1 201 ? 19.797 10.789 7.66 1 97.06 201 PHE B N 1
ATOM 3729 C CA . PHE B 1 201 ? 19.625 11.633 8.836 1 97.06 201 PHE B CA 1
ATOM 3730 C C . PHE B 1 201 ? 18.938 12.945 8.469 1 97.06 201 PHE B C 1
ATOM 3732 O O . PHE B 1 201 ? 18 13.367 9.133 1 97.06 201 PHE B O 1
ATOM 3739 N N . ASN B 1 202 ? 19.375 13.516 7.367 1 95.56 202 ASN B N 1
ATOM 3740 C CA . ASN B 1 202 ? 18.844 14.805 6.93 1 95.56 202 ASN B CA 1
ATOM 3741 C C . ASN B 1 202 ? 17.375 14.688 6.508 1 95.56 202 ASN B C 1
ATOM 3743 O O . ASN B 1 202 ? 16.594 15.625 6.691 1 95.56 202 ASN B O 1
ATOM 3747 N N . PHE B 1 203 ? 17.062 13.586 5.988 1 93.44 203 PHE B N 1
ATOM 3748 C CA . PHE B 1 203 ? 15.703 13.336 5.539 1 93.44 203 PHE B CA 1
ATOM 3749 C C . PHE B 1 203 ? 14.719 13.461 6.699 1 93.44 203 PHE B C 1
ATOM 3751 O O . PHE B 1 203 ? 13.641 14.039 6.547 1 93.44 203 PHE B O 1
ATOM 3758 N N . ILE B 1 204 ? 15.086 12.945 7.922 1 94.56 204 ILE B N 1
ATOM 3759 C CA . ILE B 1 204 ? 14.125 12.836 9.016 1 94.56 204 ILE B CA 1
ATOM 3760 C C . ILE B 1 204 ? 14.367 13.961 10.016 1 94.56 204 ILE B C 1
ATOM 3762 O O . ILE B 1 204 ? 13.484 14.281 10.82 1 94.56 204 ILE B O 1
ATOM 3766 N N . SER B 1 205 ? 15.508 14.641 9.984 1 92.88 205 SER B N 1
ATOM 3767 C CA . SER B 1 205 ? 15.906 15.617 10.984 1 92.88 205 SER B CA 1
ATOM 3768 C C . SER B 1 205 ? 15.047 16.875 10.914 1 92.88 205 SER B C 1
ATOM 3770 O O . SER B 1 205 ? 14.891 17.594 11.906 1 92.88 205 SER B O 1
ATOM 3772 N N . GLY B 1 206 ? 14.422 17.109 9.719 1 87.69 206 GLY B N 1
ATOM 3773 C CA . GLY B 1 206 ? 13.641 18.328 9.547 1 87.69 206 GLY B CA 1
ATOM 3774 C C . GLY B 1 206 ? 12.188 18.156 9.953 1 87.69 206 GLY B C 1
ATOM 3775 O O . GLY B 1 206 ? 11.391 19.094 9.82 1 87.69 206 GLY B O 1
ATOM 3776 N N . SER B 1 207 ? 11.828 16.969 10.445 1 90.5 207 SER B N 1
ATOM 3777 C CA . SER B 1 207 ? 10.43 16.734 10.789 1 90.5 207 SER B CA 1
ATOM 3778 C C . SER B 1 207 ? 10.305 15.859 12.031 1 90.5 207 SER B C 1
ATOM 3780 O O . SER B 1 207 ? 10.312 16.359 13.156 1 90.5 207 SER B O 1
ATOM 3782 N N . ALA B 1 208 ? 10.484 14.586 11.938 1 91.5 208 ALA B N 1
ATOM 3783 C CA . ALA B 1 208 ? 10.148 13.625 12.984 1 91.5 208 ALA B CA 1
ATOM 3784 C C . ALA B 1 208 ? 11.102 13.766 14.172 1 91.5 208 ALA B C 1
ATOM 3786 O O . ALA B 1 208 ? 10.734 13.445 15.305 1 91.5 208 ALA B O 1
ATOM 3787 N N . LEU B 1 209 ? 12.328 14.297 13.883 1 93.94 209 LEU B N 1
ATOM 3788 C CA . LEU B 1 209 ? 13.328 14.375 14.938 1 93.94 209 LEU B CA 1
ATOM 3789 C C . LEU B 1 209 ? 13.102 15.594 15.828 1 93.94 209 LEU B C 1
ATOM 3791 O O . LEU B 1 209 ? 13.484 15.594 17 1 93.94 209 LEU B O 1
ATOM 3795 N N . ILE B 1 210 ? 12.445 16.547 15.375 1 92.25 210 ILE B N 1
ATOM 3796 C CA . ILE B 1 210 ? 12.352 17.875 15.984 1 92.25 210 ILE B CA 1
ATOM 3797 C C . ILE B 1 210 ? 11.672 17.766 17.344 1 92.25 210 ILE B C 1
ATOM 3799 O O . ILE B 1 210 ? 12.203 18.25 18.359 1 92.25 210 ILE B O 1
ATOM 3803 N N . PRO B 1 211 ? 10.531 17.078 17.438 1 93.31 211 PRO B N 1
ATOM 3804 C CA . PRO B 1 211 ? 9.859 17.016 18.75 1 93.31 211 PRO B CA 1
ATOM 3805 C C . PRO B 1 211 ? 10.727 16.375 19.828 1 93.31 211 PRO B C 1
ATOM 3807 O O . PRO B 1 211 ? 10.617 16.734 21 1 93.31 211 PRO B O 1
ATOM 3810 N N . TYR B 1 212 ? 11.594 15.484 19.5 1 96.12 212 TYR B N 1
ATOM 3811 C CA . TYR B 1 212 ? 12.508 14.859 20.453 1 96.12 212 TYR B CA 1
ATOM 3812 C C . TYR B 1 212 ? 13.578 15.844 20.906 1 96.12 212 TYR B C 1
ATOM 3814 O O . TYR B 1 212 ? 13.812 16 22.094 1 96.12 212 TYR B O 1
ATOM 3822 N N . LEU B 1 213 ? 14.18 16.5 19.953 1 96.06 213 LEU B N 1
ATOM 3823 C CA . LEU B 1 213 ? 15.305 17.375 20.234 1 96.06 213 LEU B CA 1
ATOM 3824 C C . LEU B 1 213 ? 14.852 18.578 21.062 1 96.06 213 LEU B C 1
ATOM 3826 O O . LEU B 1 213 ? 15.609 19.078 21.906 1 96.06 213 LEU B O 1
ATOM 3830 N N . GLU B 1 214 ? 13.648 18.969 20.844 1 95.44 214 GLU B N 1
ATOM 3831 C CA . GLU B 1 214 ? 13.109 20.125 21.578 1 95.44 214 GLU B CA 1
ATOM 3832 C C . GLU B 1 214 ? 12.977 19.828 23.062 1 95.44 214 GLU B C 1
ATOM 3834 O O . GLU B 1 214 ? 12.898 20.734 23.875 1 95.44 214 GLU B O 1
ATOM 3839 N N . ARG B 1 215 ? 13.07 18.594 23.453 1 96.62 215 ARG B N 1
ATOM 3840 C CA . ARG B 1 215 ? 12.844 18.172 24.828 1 96.62 215 ARG B CA 1
ATOM 3841 C C . ARG B 1 215 ? 14.172 17.891 25.531 1 96.62 215 ARG B C 1
ATOM 3843 O O . ARG B 1 215 ? 14.188 17.531 26.719 1 96.62 215 ARG B O 1
ATOM 3850 N N . LEU B 1 216 ? 15.258 18.062 24.781 1 97.25 216 LEU B N 1
ATOM 3851 C CA . LEU B 1 216 ? 16.578 17.734 25.297 1 97.25 216 LEU B CA 1
ATOM 3852 C C . LEU B 1 216 ? 17.453 18.984 25.422 1 97.25 216 LEU B C 1
ATOM 3854 O O . LEU B 1 216 ? 17.281 19.938 24.656 1 97.25 216 LEU B O 1
ATOM 3858 N N . ASN B 1 217 ? 18.328 18.984 26.438 1 96.94 217 ASN B N 1
ATOM 3859 C CA . ASN B 1 217 ? 19.312 20.062 26.484 1 96.94 217 ASN B CA 1
ATOM 3860 C C . ASN B 1 217 ? 20.422 19.859 25.469 1 96.94 217 ASN B C 1
ATOM 3862 O O . ASN B 1 217 ? 20.453 18.859 24.766 1 96.94 217 ASN B O 1
ATOM 3866 N N . LYS B 1 218 ? 21.281 20.781 25.391 1 96.75 218 LYS B N 1
ATOM 3867 C CA . LYS B 1 218 ? 22.297 20.828 24.344 1 96.75 218 LYS B CA 1
ATOM 3868 C C . LYS B 1 218 ? 23.156 19.562 24.344 1 96.75 218 LYS B C 1
ATOM 3870 O O . LYS B 1 218 ? 23.344 18.922 23.312 1 96.75 218 LYS B O 1
ATOM 3875 N N . LYS B 1 219 ? 23.672 19.219 25.469 1 97.44 219 LYS B N 1
ATOM 3876 C CA . LYS B 1 219 ? 24.516 18.031 25.594 1 97.44 219 LYS B CA 1
ATOM 3877 C C . LYS B 1 219 ? 23.734 16.766 25.25 1 97.44 219 LYS B C 1
ATOM 3879 O O . LYS B 1 219 ? 24.25 15.891 24.547 1 97.44 219 LYS B O 1
ATOM 3884 N N . GLN B 1 220 ? 22.531 16.719 25.75 1 97.5 220 GLN B N 1
ATOM 3885 C CA . GLN B 1 220 ? 21.672 15.562 25.5 1 97.5 220 GLN B CA 1
ATOM 3886 C C . GLN B 1 220 ? 21.344 15.438 24.016 1 97.5 220 GLN B C 1
ATOM 3888 O O . GLN B 1 220 ? 21.281 14.328 23.484 1 97.5 220 GLN B O 1
ATOM 3893 N N . LYS B 1 221 ? 21.078 16.578 23.359 1 97.44 221 LYS B N 1
ATOM 3894 C CA . LYS B 1 221 ? 20.797 16.594 21.922 1 97.44 221 LYS B CA 1
ATOM 3895 C C . LYS B 1 221 ? 21.938 15.969 21.125 1 97.44 221 LYS B C 1
ATOM 3897 O O . LYS B 1 221 ? 21.703 15.156 20.234 1 97.44 221 LYS B O 1
ATOM 3902 N N . GLU B 1 222 ? 23.109 16.312 21.469 1 97.31 222 GLU B N 1
ATOM 3903 C CA . GLU B 1 222 ? 24.281 15.805 20.766 1 97.31 222 GLU B CA 1
ATOM 3904 C C . GLU B 1 222 ? 24.391 14.289 20.906 1 97.31 222 GLU B C 1
ATOM 3906 O O . GLU B 1 222 ? 24.672 13.586 19.938 1 97.31 222 GLU B O 1
ATOM 3911 N N . VAL B 1 223 ? 24.188 13.844 22.109 1 98 223 VAL B N 1
ATOM 3912 C CA . VAL B 1 223 ? 24.266 12.406 22.391 1 98 223 VAL B CA 1
ATOM 3913 C C . VAL B 1 223 ? 23.156 11.68 21.641 1 98 223 VAL B C 1
ATOM 3915 O O . VAL B 1 223 ? 23.391 10.609 21.062 1 98 223 VAL B O 1
ATOM 3918 N N . PHE B 1 224 ? 22 12.281 21.656 1 98.06 224 PHE B N 1
ATOM 3919 C CA . PHE B 1 224 ? 20.844 11.688 20.984 1 98.06 224 PHE B CA 1
ATOM 3920 C C . PHE B 1 224 ? 21.078 11.586 19.484 1 98.06 224 PHE B C 1
ATOM 3922 O O . PHE B 1 224 ? 20.828 10.547 18.875 1 98.06 224 PHE B O 1
ATOM 3929 N N . ILE B 1 225 ? 21.547 12.617 18.906 1 98.06 225 ILE B N 1
ATOM 3930 C CA . ILE B 1 225 ? 21.797 12.68 17.469 1 98.06 225 ILE B CA 1
ATOM 3931 C C . ILE B 1 225 ? 22.875 11.664 17.094 1 98.06 225 ILE B C 1
ATOM 3933 O O . ILE B 1 225 ? 22.734 10.938 16.109 1 98.06 225 ILE B O 1
ATOM 3937 N N . THR B 1 226 ? 23.938 11.594 17.875 1 98.25 226 THR B N 1
ATOM 3938 C CA . THR B 1 226 ? 25.031 10.656 17.609 1 98.25 226 THR B CA 1
ATOM 3939 C C . THR B 1 226 ? 24.531 9.219 17.656 1 98.25 226 THR B C 1
ATOM 3941 O O . THR B 1 226 ? 24.844 8.422 16.766 1 98.25 226 THR B O 1
ATOM 3944 N N . ALA B 1 227 ? 23.75 8.938 18.656 1 98.31 227 ALA B N 1
ATOM 3945 C CA . ALA B 1 227 ? 23.203 7.594 18.797 1 98.31 227 ALA B CA 1
ATOM 3946 C C . ALA B 1 227 ? 22.281 7.246 17.625 1 98.31 227 ALA B C 1
ATOM 3948 O O . ALA B 1 227 ? 22.328 6.129 17.109 1 98.31 227 ALA B O 1
ATOM 3949 N N . PHE B 1 228 ? 21.469 8.227 17.281 1 98.25 228 PHE B N 1
ATOM 3950 C CA . PHE B 1 228 ? 20.547 8 16.156 1 98.25 228 PHE B CA 1
ATOM 3951 C C . PHE B 1 228 ? 21.328 7.738 14.875 1 98.25 228 PHE B C 1
ATOM 3953 O O . PHE B 1 228 ? 20.984 6.828 14.117 1 98.25 228 PHE B O 1
ATOM 3960 N N . LYS B 1 229 ? 22.328 8.477 14.617 1 98.19 229 LYS B N 1
ATOM 3961 C CA . LYS B 1 229 ? 23.172 8.281 13.438 1 98.19 229 LYS B CA 1
ATOM 3962 C C . LYS B 1 229 ? 23.828 6.902 13.453 1 98.19 229 LYS B C 1
ATOM 3964 O O . LYS B 1 229 ? 23.953 6.262 12.406 1 98.19 229 LYS B O 1
ATOM 3969 N N . GLU B 1 230 ? 24.266 6.465 14.602 1 98.38 230 GLU B N 1
ATOM 3970 C CA . GLU B 1 230 ? 24.844 5.137 14.727 1 98.38 230 GLU B CA 1
ATOM 3971 C C . GLU B 1 230 ? 23.828 4.051 14.383 1 98.38 230 GLU B C 1
ATOM 3973 O O . GLU B 1 230 ? 24.172 3.059 13.734 1 98.38 230 GLU B O 1
ATOM 3978 N N . CYS B 1 231 ? 22.609 4.254 14.828 1 98.25 231 CYS B N 1
ATOM 3979 C CA . CYS B 1 231 ? 21.547 3.309 14.492 1 98.25 231 CYS B CA 1
ATOM 3980 C C . CYS B 1 231 ? 21.312 3.264 12.984 1 98.25 231 CYS B C 1
ATOM 3982 O O . CYS B 1 231 ? 21.094 2.191 12.422 1 98.25 231 CYS B O 1
ATOM 3984 N N . ILE B 1 232 ? 21.328 4.418 12.359 1 98.25 232 ILE B N 1
ATOM 3985 C CA . ILE B 1 232 ? 21.156 4.496 10.914 1 98.25 232 ILE B CA 1
ATOM 3986 C C . ILE B 1 232 ? 22.234 3.686 10.211 1 98.25 232 ILE B C 1
ATOM 3988 O O . ILE B 1 232 ? 21.953 2.896 9.305 1 98.25 232 ILE B O 1
ATOM 3992 N N . VAL B 1 233 ? 23.484 3.84 10.648 1 98.25 233 VAL B N 1
ATOM 3993 C CA . VAL B 1 233 ? 24.609 3.129 10.062 1 98.25 233 VAL B CA 1
ATOM 3994 C C . VAL B 1 233 ? 24.422 1.624 10.234 1 98.25 233 VAL B C 1
ATOM 3996 O O . VAL B 1 233 ? 24.703 0.847 9.32 1 98.25 233 VAL B O 1
ATOM 3999 N N . GLU B 1 234 ? 23.969 1.233 11.375 1 97.94 234 GLU B N 1
ATOM 4000 C CA . GLU B 1 234 ? 23.781 -0.18 11.68 1 97.94 234 GLU B CA 1
ATOM 4001 C C . GLU B 1 234 ? 22.688 -0.79 10.812 1 97.94 234 GLU B C 1
ATOM 4003 O O . GLU B 1 234 ? 22.812 -1.925 10.344 1 97.94 234 GLU B O 1
ATOM 4008 N N . PHE B 1 235 ? 21.609 -0.052 10.586 1 97.12 235 PHE B N 1
ATOM 4009 C CA . PHE B 1 235 ? 20.453 -0.571 9.859 1 97.12 235 PHE B CA 1
ATOM 4010 C C . PHE B 1 235 ? 20.703 -0.547 8.359 1 97.12 235 PHE B C 1
ATOM 4012 O O . PHE B 1 235 ? 20.094 -1.316 7.609 1 97.12 235 PHE B O 1
ATOM 4019 N N . PHE B 1 236 ? 21.516 0.384 7.957 1 97.69 236 PHE B N 1
ATOM 4020 C CA . PHE B 1 236 ? 21.859 0.509 6.547 1 97.69 236 PHE B CA 1
ATOM 4021 C C . PHE B 1 236 ? 23.359 0.277 6.336 1 97.69 236 PHE B C 1
ATOM 4023 O O . PHE B 1 236 ? 24.078 1.201 5.977 1 97.69 236 PHE B O 1
ATOM 4030 N N . PRO B 1 237 ? 23.797 -0.964 6.328 1 97 237 PRO B N 1
ATOM 4031 C CA . PRO B 1 237 ? 25.234 -1.244 6.297 1 97 237 PRO B CA 1
ATOM 4032 C C . PRO B 1 237 ? 25.828 -1.08 4.906 1 97 237 PRO B C 1
ATOM 4034 O O . PRO B 1 237 ? 27.047 -0.943 4.77 1 97 237 PRO B O 1
ATOM 4037 N N . LYS B 1 238 ? 25.016 -1.137 3.869 1 96.56 238 LYS B N 1
ATOM 4038 C CA . LYS B 1 238 ? 25.5 -1.027 2.496 1 96.56 238 LYS B CA 1
ATOM 4039 C C . LYS B 1 238 ? 25.078 0.298 1.867 1 96.56 238 LYS B C 1
ATOM 4041 O O . LYS B 1 238 ? 23.969 0.773 2.098 1 96.56 238 LYS B O 1
ATOM 4046 N N . LEU B 1 239 ? 26.047 0.916 1.098 1 97.06 239 LEU B N 1
ATOM 4047 C CA . LEU B 1 239 ? 25.766 2.125 0.333 1 97.06 239 LEU B CA 1
ATOM 4048 C C . LEU B 1 239 ? 26.031 1.903 -1.152 1 97.06 239 LEU B C 1
ATOM 4050 O O . LEU B 1 239 ? 26.938 1.159 -1.521 1 97.06 239 LEU B O 1
ATOM 4054 N N . PRO B 1 240 ? 25.328 2.545 -2.146 1 97.56 240 PRO B N 1
ATOM 4055 C CA . PRO B 1 240 ? 24.125 3.33 -1.816 1 97.56 240 PRO B CA 1
ATOM 4056 C C . PRO B 1 240 ? 23.031 2.49 -1.158 1 97.56 240 PRO B C 1
ATOM 4058 O O . PRO B 1 240 ? 22.953 1.283 -1.396 1 97.56 240 PRO B O 1
ATOM 4061 N N . ALA B 1 241 ? 22.234 3.127 -0.265 1 97.94 241 ALA B N 1
ATOM 4062 C CA . ALA B 1 241 ? 21.141 2.471 0.449 1 97.94 241 ALA B CA 1
ATOM 4063 C C . ALA B 1 241 ? 19.797 2.869 -0.133 1 97.94 241 ALA B C 1
ATOM 4065 O O . ALA B 1 241 ? 19.641 3.967 -0.677 1 97.94 241 ALA B O 1
ATOM 4066 N N . ILE B 1 242 ? 18.828 1.968 -0.085 1 97.75 242 ILE B N 1
ATOM 4067 C CA . ILE B 1 242 ? 17.438 2.312 -0.403 1 97.75 242 ILE B CA 1
ATOM 4068 C C . ILE B 1 242 ? 16.625 2.383 0.882 1 97.75 242 ILE B C 1
ATOM 4070 O O . ILE B 1 242 ? 16.594 1.428 1.661 1 97.75 242 ILE B O 1
ATOM 4074 N N . TYR B 1 243 ? 16.094 3.518 1.206 1 97.75 243 TYR B N 1
ATOM 4075 C CA . TYR B 1 243 ? 15.086 3.686 2.248 1 97.75 243 TYR B CA 1
ATOM 4076 C C . TYR B 1 243 ? 13.68 3.619 1.663 1 97.75 243 TYR B C 1
ATOM 4078 O O . TYR B 1 243 ? 13.234 4.551 0.982 1 97.75 243 TYR B O 1
ATOM 4086 N N . ALA B 1 244 ? 12.961 2.475 1.902 1 98.25 244 ALA B N 1
ATOM 4087 C CA . ALA B 1 244 ? 11.609 2.266 1.405 1 98.25 244 ALA B CA 1
ATOM 4088 C C . ALA B 1 244 ? 10.602 3.1 2.191 1 98.25 244 ALA B C 1
ATOM 4090 O O . ALA B 1 244 ? 9.758 2.553 2.91 1 98.25 244 ALA B O 1
ATOM 4091 N N . PHE B 1 245 ? 10.703 4.441 1.962 1 97.81 245 PHE B N 1
ATOM 4092 C CA . PHE B 1 245 ? 9.812 5.367 2.654 1 97.81 245 PHE B CA 1
ATOM 4093 C C . PHE B 1 245 ? 8.375 5.191 2.186 1 97.81 245 PHE B C 1
ATOM 4095 O O . PHE B 1 245 ? 8.07 5.402 1.009 1 97.81 245 PHE B O 1
ATOM 4102 N N . LYS B 1 246 ? 7.523 4.785 3.088 1 98.56 246 LYS B N 1
ATOM 4103 C CA . LYS B 1 246 ? 6.141 4.465 2.74 1 98.56 246 LYS B CA 1
ATOM 4104 C C . LYS B 1 246 ? 5.207 5.617 3.098 1 98.56 246 LYS B C 1
ATOM 4106 O O . LYS B 1 246 ? 5.375 6.262 4.137 1 98.56 246 LYS B O 1
ATOM 4111 N N . ARG B 1 247 ? 4.254 5.758 2.234 1 98.62 247 ARG B N 1
ATOM 4112 C CA . ARG B 1 247 ? 3.111 6.621 2.514 1 98.62 247 ARG B CA 1
ATOM 4113 C C . ARG B 1 247 ? 1.798 5.875 2.318 1 98.62 247 ARG B C 1
ATOM 4115 O O . ARG B 1 247 ? 1.745 4.883 1.59 1 98.62 247 ARG B O 1
ATOM 4122 N N . ILE B 1 248 ? 0.737 6.297 3.037 1 98.75 248 ILE B N 1
ATOM 4123 C CA . ILE B 1 248 ? -0.612 5.766 2.869 1 98.75 248 ILE B CA 1
ATOM 4124 C C . ILE B 1 248 ? -1.452 6.742 2.049 1 98.75 248 ILE B C 1
ATOM 4126 O O . ILE B 1 248 ? -1.372 7.957 2.246 1 98.75 248 ILE B O 1
ATOM 4130 N N . LEU B 1 249 ? -2.139 6.258 1.088 1 98.88 249 LEU B N 1
ATOM 4131 C CA . LEU B 1 249 ? -3.086 7.031 0.289 1 98.88 249 LEU B CA 1
ATOM 4132 C C . LEU B 1 249 ? -4.516 6.555 0.529 1 98.88 249 LEU B C 1
ATOM 4134 O O . LEU B 1 249 ? -4.805 5.363 0.399 1 98.88 249 LEU B O 1
ATOM 4138 N N . LEU B 1 250 ? -5.398 7.461 0.899 1 98.94 250 LEU B N 1
ATOM 4139 C CA . LEU B 1 250 ? -6.805 7.188 1.182 1 98.94 250 LEU B CA 1
ATOM 4140 C C . LEU B 1 250 ? -7.711 8.039 0.302 1 98.94 250 LEU B C 1
ATOM 4142 O O . LEU B 1 250 ? -7.508 9.25 0.186 1 98.94 250 LEU B O 1
ATOM 4146 N N . HIS B 1 251 ? -8.672 7.457 -0.333 1 98.88 251 HIS B N 1
ATOM 4147 C CA . HIS B 1 251 ? -9.711 8.164 -1.074 1 98.88 251 HIS B CA 1
ATOM 4148 C C . HIS B 1 251 ? -11.055 7.453 -0.958 1 98.88 251 HIS B C 1
ATOM 4150 O O . HIS B 1 251 ? -11.109 6.227 -0.886 1 98.88 251 HIS B O 1
ATOM 4156 N N . GLY B 1 252 ? -12.055 8.117 -0.893 1 98.5 252 GLY B N 1
ATOM 4157 C CA . GLY B 1 252 ? -13.414 7.602 -0.9 1 98.5 252 GLY B CA 1
ATOM 4158 C C . GLY B 1 252 ? -14.453 8.664 -1.179 1 98.5 252 GLY B C 1
ATOM 4159 O O . GLY B 1 252 ? -14.172 9.859 -1.074 1 98.5 252 GLY B O 1
ATOM 4160 N N . ARG B 1 253 ? -15.625 8.25 -1.542 1 97.69 253 ARG B N 1
ATOM 4161 C CA . ARG B 1 253 ? -16.75 9.133 -1.832 1 97.69 253 ARG B CA 1
ATOM 4162 C C . ARG B 1 253 ? -17.922 8.852 -0.898 1 97.69 253 ARG B C 1
ATOM 4164 O O . ARG B 1 253 ? -18.281 7.691 -0.675 1 97.69 253 ARG B O 1
ATOM 4171 N N . LYS B 1 254 ? -18.422 9.93 -0.429 1 96.5 254 LYS B N 1
ATOM 4172 C CA . LYS B 1 254 ? -19.562 9.781 0.456 1 96.5 254 LYS B CA 1
ATOM 4173 C C . LYS B 1 254 ? -20.828 9.469 -0.338 1 96.5 254 LYS B C 1
ATOM 4175 O O . LYS B 1 254 ? -21.125 10.125 -1.343 1 96.5 254 LYS B O 1
ATOM 4180 N N . THR B 1 255 ? -21.484 8.359 0.037 1 87 255 THR B N 1
ATOM 4181 C CA . THR B 1 255 ? -22.719 7.965 -0.638 1 87 255 THR B CA 1
ATOM 4182 C C . THR B 1 255 ? -23.781 9.055 -0.507 1 87 255 THR B C 1
ATOM 4184 O O . THR B 1 255 ? -23.797 9.797 0.475 1 87 255 THR B O 1
ATOM 4187 N N . ALA B 1 256 ? -24.656 9.148 -1.579 1 76 256 ALA B N 1
ATOM 4188 C CA . ALA B 1 256 ? -25.75 10.109 -1.574 1 76 256 ALA B CA 1
ATOM 4189 C C . ALA B 1 256 ? -26.75 9.789 -0.473 1 76 256 ALA B C 1
ATOM 4191 O O . ALA B 1 256 ? -27.047 8.625 -0.206 1 76 256 ALA B O 1
ATOM 4192 N N . SER B 1 257 ? -26.781 10.25 0.766 1 58.56 257 SER B N 1
ATOM 4193 C CA . SER B 1 257 ? -27.828 9.969 1.729 1 58.56 257 SER B CA 1
ATOM 4194 C C . SER B 1 257 ? -29.188 9.789 1.034 1 58.56 257 SER B C 1
ATOM 4196 O O . SER B 1 257 ? -29.5 10.516 0.088 1 58.56 257 SER B O 1
ATOM 4198 N N . SER B 1 258 ? -29.797 8.609 1.156 1 40.53 258 SER B N 1
ATOM 4199 C CA . SER B 1 258 ? -31.25 8.695 1.082 1 40.53 258 SER B CA 1
ATOM 4200 C C . SER B 1 258 ? -31.797 9.812 1.975 1 40.53 258 SER B C 1
ATOM 4202 O O . SER B 1 258 ? -31.344 9.969 3.113 1 40.53 258 SER B O 1
ATOM 4204 N N . SER B 1 259 ? -32.25 10.969 1.457 1 34.72 259 SER B N 1
ATOM 4205 C CA . SER B 1 259 ? -33.094 11.906 2.188 1 34.72 259 SER B CA 1
ATOM 4206 C C . SER B 1 259 ? -33.875 11.211 3.287 1 34.72 259 SER B C 1
ATOM 4208 O O . SER B 1 259 ? -34.75 10.367 3.006 1 34.72 259 SER B O 1
ATOM 4210 N N . GLN B 1 260 ? -33.438 10.734 4.465 1 26.17 260 GLN B N 1
ATOM 4211 C CA . GLN B 1 260 ? -34.5 10.93 5.445 1 26.17 260 GLN B CA 1
ATOM 4212 C C . GLN B 1 260 ? -34.781 12.414 5.676 1 26.17 260 GLN B C 1
ATOM 4214 O O . GLN B 1 260 ? -33.844 13.211 5.773 1 26.17 260 GLN B O 1
#

Foldseek 3Di:
DDPPVVVVVVVVCLVCVLLVVLLVLDDADAAWEEEEAACFLVPSVLVSCVVHVRYAYEYEHQDPVRPVNNVVSDDDRYYYDYDHLVRVLPDDAAGLEYHYEADCQPPADCLPSVLSNLVRHDAFHKYKYKHWPLVPFVLSVLLQVVCVDPPNCVLLVNDDDDTRDDDLVSVVCSCVVNAWPPKDKDKAFSKDFAQDLVSVLVVPVVDSCVVSLVSHDPVRNVVSSVVSSVVSCVVAVDPRGIRRGMMIIIMTTHHRPPPD/DDPPVVVVVVVVCLVCVLLVVLLVLDDADAEWEEEEAACFLVPSVLVSCVVHVRYAYEYEHQDPVRPVNNVVSDDDRYYYDYDHLVRVLPDDAAGLEYHYEADCQPPADCLPSVLSNLVRHDAFHKYKYKHWPLVPFVLSVLLQVVCVDPPNCVLLVNDDDDTRDDDLVSVVCSCVVNAWPPKDKDKAFSKDFAQDLVSVLVVPCVDSCVVSLVSHDPVRNVVSSVVSSVVSCVVAVDPRGIRRGMMIIIMTTHHRPPPD

InterPro domains:
  IPR023149 Trans-aconitate 2-methyltransferase, C-terminal [G3DSA:1.10.150.290] (133-238)
  IPR025714 Methyltransferase domain [PF13847] (30-146)
  IPR029063 S-adenosyl-L-methionine-dependent methyltransferase superfamily [G3DSA:3.40.50.150] (8-249)
  IPR029063 S-adenosyl-L-methionine-dependent methyltransferase superfamily [SSF53335] (24-231)

Sequence (520 aa):
MTWNPDIYNQFKNIRFKPFYDLSDLIVHETSMKAIDLGCGTGEQTYLLTQKFPDAEFIGIDSSPEMLEKSKTWEHKNLSFQLSTTEEMLKGKKHWDLIFSNAALQWSDDHESLFPKLISKLSPNGQLAVQMPYQPGNILNVILSSMAEEEPFKTQLKGWNRPSSVLSLDEYAQILFDNGLTDLHISQKVYPIIAENHETLFNFISGSALIPYLERLNKKQKEVFITAFKECIVEFFPKLPAIYAFKRILLHGRKTASSSQMTWNPDIYNQFKNIRFKPFYDLSDLIVHETSMKAIDLGCGTGEQTYLLTQKFPDAEFIGIDSSPEMLEKSKTWEHKNLSFQLSTTEEMLKGKKHWDLIFSNAALQWSDDHESLFPKLISKLSPNGQLAVQMPYQPGNILNVILSSMAEEEPFKTQLKGWNRPSSVLSLDEYAQILFDNGLTDLHISQKVYPIIAENHETLFNFISGSALIPYLERLNKKQKEVFITAFKECIVEFFPKLPAIYAFKRILLHGRKTASSSQ

Radius of gyration: 25.15 Å; Cα contacts (8 Å, |Δi|>4): 879; chains: 2; bounding box: 66×71×65 Å

pLDDT: mean 92.85, std 13.68, range [25.66, 98.94]